Protein AF-A0A496V569-F1 (afdb_monomer_lite)

Secondary structure (DSSP, 8-state):
-HHHHHT--GGG-PPPHHHHHHHHHHHHHHHHHHHHTTS-HHIIIIIITTTTBHHHHHHHHHHHHHHHHHHHHHHHTT-GGG---S--HHHHHHTTT-TTS--TT--TT--GGG-HHHHHHHHHHHHHHHHHHHHHHH-SSSTT-HHHHHHHHHHHHHHHHHHHHHHHHHHT--HHHHHHHHHHHHS-HHHHHHTT--HHHHHHHHTTHHHHHHHHHHHHHHHHHHHHHHTTSS-PPP-S-SSSEEHHHHHHHHHHHHHHHHHTS-HHHHHHHHHHT-HHHHHHHHHHHHHHHHHHHSHHHHHHHHTSSEEES--BHHHHHHHHH-S-HHHHHHHHHHHHHHHHHHHHHHHHHHTT--HHHHHHS-HHHHHHHHHHHHHHHHHHHHTT-

pLDDT: mean 91.71, std 8.05, range [44.28, 98.44]

Foldseek 3Di:
DQCVVVVAFPLLFADDVVLLVLLLLLLLLQLLLQVLLLHALCLLQLQNLLLQFPLSVLLLVLQLVLLVVLVVVCLVVLNQLVLDFPDDLVVCVVCCVPLQNPNPGHDPPDDSVPDVLLVVLVVVVCCVVVVVLCCLAPHPPDPNRCVNVDPVVVVVVVVVLVVLLNVCLPQVAASLLLSCLVVLCVDDPVVSSSSVHHQLSSLLSPLSLNVLVSLVSSLVSSCVQLVCCVVVVDHSDQSDPQASHWQSSSVSSSSSSSSQSSLSHIPSSLVSSVVSNDSSSSSSVNSNVNSCVCCVVCVPVSCCRSVVDHPGRDGRPLSVCCVPVNDHSSVVSVVSSVVSVVVSVVSLVSSCVQLVHDSVCSVPPRSSCSSVSSVVVVVVVVVVVVVVD

Sequence (389 aa):
MVVIAEGESRAWVHYHWRMLMLAFIGGILFSFGTRIAGGCTTHHFIGGLPAMSIASWVVLLTGIPFAFLAFKISLVFGMGGYFRHQETRETASKYCEHPEHPHPGYKPDYKPWRDPLRLILNLFLLTFLLVPLYFALFTEEIFGAARDIGWKEVTWLMIVGLLVGFGIGKCGFGTECSVMAPEATFTKPDFYRKGGVPMATYAMFRGMLPLQGFMVAIVMFNLFILGAWMLDVGSVPNAAGEEGLYWGHILGGPLLAMGAVFMIGCEVRTYARLGMGYATALAALPGFYIGYLPYTLYYEQIDNVVFGDGLTEFITIPEWAAYTLGGTEYAWAIVYSLLLIGLLVFSFEYGRRFLKTSLPNLVRSNTDQLVYDACDGLALSTASSSAKS

Structure (mmCIF, N/CA/C/O backbone):
data_AF-A0A496V569-F1
#
_entry.id   AF-A0A496V569-F1
#
loop_
_atom_site.group_PDB
_atom_site.id
_atom_site.type_symbol
_atom_site.label_atom_id
_atom_site.label_alt_id
_atom_site.label_comp_id
_atom_site.label_asym_id
_atom_site.label_entity_id
_atom_site.label_seq_id
_atom_site.pdbx_PDB_ins_code
_atom_site.Cartn_x
_atom_site.Cartn_y
_atom_site.Cartn_z
_atom_site.occupancy
_atom_site.B_iso_or_equiv
_atom_site.auth_seq_id
_atom_site.auth_comp_id
_atom_site.auth_asym_id
_atom_site.auth_atom_id
_atom_site.pdbx_PDB_model_num
ATOM 1 N N . MET A 1 1 ? -11.506 -1.693 -16.451 1.00 81.94 1 MET A N 1
ATOM 2 C CA . MET A 1 1 ? -11.745 -0.267 -16.776 1.00 81.94 1 MET A CA 1
ATOM 3 C C . MET A 1 1 ? -10.464 0.468 -17.140 1.00 81.94 1 MET A C 1
ATOM 5 O O . MET A 1 1 ? -10.413 0.964 -18.250 1.00 81.94 1 MET A O 1
ATOM 9 N N . VAL A 1 2 ? -9.428 0.499 -16.287 1.00 87.44 2 VAL A N 1
ATOM 10 C CA . VAL A 1 2 ? -8.164 1.214 -16.592 1.00 87.44 2 VAL A CA 1
ATOM 11 C C . VAL A 1 2 ? -7.544 0.769 -17.919 1.00 87.44 2 VAL A C 1
ATOM 13 O O . VAL A 1 2 ? -7.298 1.606 -18.770 1.00 87.44 2 VAL A O 1
ATOM 16 N N . VAL A 1 3 ? -7.425 -0.542 -18.156 1.00 90.31 3 VAL A N 1
ATOM 17 C CA . VAL A 1 3 ? -6.933 -1.091 -19.438 1.00 90.31 3 VAL A CA 1
ATOM 18 C C . VAL A 1 3 ? -7.723 -0.585 -20.647 1.00 90.31 3 VAL A C 1
ATOM 20 O O . VAL A 1 3 ? -7.148 -0.329 -21.695 1.00 90.31 3 VAL A O 1
ATOM 23 N N . ILE A 1 4 ? -9.042 -0.433 -20.504 1.00 90.62 4 ILE A N 1
ATOM 24 C CA . ILE A 1 4 ? -9.914 0.065 -21.576 1.00 90.62 4 ILE A CA 1
ATOM 25 C C . ILE A 1 4 ? -9.682 1.567 -21.771 1.00 90.62 4 ILE A C 1
ATOM 27 O O . ILE A 1 4 ? -9.522 2.013 -22.898 1.00 90.62 4 ILE A O 1
ATOM 31 N N . ALA A 1 5 ? -9.631 2.330 -20.675 1.00 89.31 5 ALA A N 1
ATOM 32 C CA . ALA A 1 5 ? -9.430 3.776 -20.698 1.00 89.31 5 ALA A CA 1
ATOM 33 C C . ALA A 1 5 ? -8.047 4.176 -21.240 1.00 89.31 5 ALA A C 1
ATOM 35 O O . ALA A 1 5 ? -7.932 5.176 -21.936 1.00 89.31 5 ALA A O 1
ATOM 36 N N . GLU A 1 6 ? -7.009 3.396 -20.937 1.00 88.44 6 GLU A N 1
ATOM 37 C CA . GLU A 1 6 ? -5.646 3.617 -21.433 1.00 88.44 6 GLU A CA 1
ATOM 38 C C . GLU A 1 6 ? -5.381 2.948 -22.788 1.00 88.44 6 GLU A C 1
ATOM 40 O O . GLU A 1 6 ? -4.339 3.185 -23.389 1.00 88.44 6 GLU A O 1
ATOM 45 N N . GLY A 1 7 ? -6.283 2.082 -23.261 1.00 92.69 7 GLY A N 1
ATOM 46 C CA . GLY A 1 7 ? -6.061 1.270 -24.461 1.00 92.69 7 GLY A CA 1
ATOM 47 C C . GLY A 1 7 ? -4.899 0.274 -24.333 1.00 92.69 7 GLY A C 1
ATOM 48 O O . GLY A 1 7 ? -4.423 -0.248 -25.339 1.00 92.69 7 GLY A O 1
ATOM 49 N N . GLU A 1 8 ? -4.424 0.001 -23.113 1.00 92.75 8 GLU A N 1
ATOM 50 C CA . GLU A 1 8 ? -3.210 -0.772 -22.868 1.00 92.75 8 GLU A CA 1
ATOM 51 C C . GLU A 1 8 ? -3.339 -1.664 -21.623 1.00 92.75 8 GLU A C 1
ATOM 53 O O . GLU A 1 8 ? -3.683 -1.213 -20.532 1.00 92.75 8 GLU A O 1
ATOM 58 N N . SER A 1 9 ? -3.017 -2.953 -21.768 1.00 94.19 9 SER A N 1
ATOM 59 C CA . SER A 1 9 ? -2.815 -3.870 -20.638 1.00 94.19 9 SER A CA 1
ATOM 60 C C . SER A 1 9 ? -1.336 -3.948 -20.289 1.00 94.19 9 SER A C 1
ATOM 62 O O . SER A 1 9 ? -0.486 -3.926 -21.171 1.00 94.19 9 SER A O 1
ATOM 64 N N . ARG A 1 10 ? -1.021 -4.184 -19.016 1.00 94.88 10 ARG A N 1
ATOM 65 C CA . ARG A 1 10 ? 0.343 -4.431 -18.528 1.00 94.88 10 ARG A CA 1
ATOM 66 C C . ARG A 1 10 ? 0.783 -5.889 -18.681 1.00 94.88 10 ARG A C 1
ATOM 68 O O . ARG A 1 10 ? 1.766 -6.331 -18.091 1.00 94.88 10 ARG A O 1
ATOM 75 N N . ALA A 1 11 ? 0.081 -6.642 -19.527 1.00 96.00 11 ALA A N 1
ATOM 76 C CA . ALA A 1 11 ? 0.427 -8.008 -19.876 1.00 96.00 11 ALA A CA 1
ATOM 77 C C . ALA A 1 11 ? 1.792 -8.150 -20.560 1.00 96.00 11 ALA A C 1
ATOM 79 O O . ALA A 1 11 ? 2.417 -9.199 -20.446 1.00 96.00 11 ALA A O 1
ATOM 80 N N . TRP A 1 12 ? 2.265 -7.109 -21.246 1.00 95.25 12 TRP A N 1
ATOM 81 C CA . TRP A 1 12 ? 3.559 -7.108 -21.931 1.00 95.25 12 TRP A CA 1
ATOM 82 C C . TRP A 1 12 ? 4.761 -7.159 -20.978 1.00 95.25 12 TRP A C 1
ATOM 84 O O . TRP A 1 12 ? 5.865 -7.445 -21.434 1.00 95.25 12 TRP A O 1
ATOM 94 N N . VAL A 1 13 ? 4.581 -6.888 -19.679 1.00 95.44 13 VAL A N 1
ATOM 95 C CA . VAL A 1 13 ? 5.687 -6.904 -18.716 1.00 95.44 13 VAL A CA 1
ATOM 96 C C . VAL A 1 13 ? 6.130 -8.346 -18.473 1.00 95.44 13 VAL A C 1
ATOM 98 O O . VAL A 1 13 ? 5.398 -9.150 -17.890 1.00 95.44 13 VAL A O 1
ATOM 101 N N . HIS A 1 14 ? 7.349 -8.664 -18.896 1.00 95.81 14 HIS A N 1
ATOM 102 C CA . HIS A 1 14 ? 7.980 -9.951 -18.646 1.00 95.81 14 HIS A CA 1
ATOM 103 C C . HIS A 1 14 ? 8.633 -9.956 -17.260 1.00 95.81 14 HIS A C 1
ATOM 105 O O . HIS A 1 14 ? 9.551 -9.189 -16.994 1.00 95.81 14 HIS A O 1
ATOM 111 N N . TYR A 1 15 ? 8.262 -10.886 -16.387 1.00 95.81 15 TYR A N 1
ATOM 112 C CA . TYR A 1 15 ? 8.904 -11.016 -15.080 1.00 95.81 15 TYR A CA 1
ATOM 113 C C . TYR A 1 15 ? 9.894 -12.174 -15.052 1.00 95.81 15 TYR A C 1
ATOM 115 O O . TYR A 1 15 ? 9.616 -13.267 -15.535 1.00 95.81 15 TYR A O 1
ATOM 123 N N . HIS A 1 16 ? 11.064 -11.945 -14.459 1.00 96.25 16 HIS A N 1
ATOM 124 C CA . HIS A 1 16 ? 11.988 -13.029 -14.144 1.00 96.25 16 HIS A CA 1
ATOM 125 C C . HIS A 1 16 ? 11.361 -13.970 -13.102 1.00 96.25 16 HIS A C 1
ATOM 127 O O . HIS A 1 16 ? 10.691 -13.509 -12.177 1.00 96.25 16 HIS A O 1
ATOM 133 N N . TRP A 1 17 ? 11.620 -15.277 -13.201 1.00 96.19 17 TRP A N 1
ATOM 134 C CA . TRP A 1 17 ? 11.002 -16.286 -12.328 1.00 96.19 17 TRP A CA 1
ATOM 135 C C . TRP A 1 17 ? 11.234 -16.011 -10.834 1.00 96.19 17 TRP A C 1
ATOM 137 O O . TRP A 1 17 ? 10.335 -16.216 -10.027 1.00 96.19 17 TRP A O 1
ATOM 147 N N . ARG A 1 18 ? 12.407 -15.468 -10.467 1.00 96.94 18 ARG A N 1
ATOM 148 C CA . ARG A 1 18 ? 12.712 -15.049 -9.084 1.00 96.94 18 ARG A CA 1
ATOM 149 C C . ARG A 1 18 ? 11.745 -13.979 -8.577 1.00 96.94 18 ARG A C 1
ATOM 151 O O . ARG A 1 18 ? 11.330 -14.053 -7.431 1.00 96.94 18 ARG A O 1
ATOM 158 N N . MET A 1 19 ? 11.359 -13.022 -9.423 1.00 96.75 19 MET A N 1
ATOM 159 C CA . MET A 1 19 ? 10.392 -11.986 -9.053 1.00 96.75 19 MET A CA 1
ATOM 160 C C . MET A 1 19 ? 8.985 -12.571 -8.896 1.00 96.75 19 MET A C 1
ATOM 162 O O . MET A 1 19 ? 8.260 -12.185 -7.989 1.00 96.75 19 MET A O 1
ATOM 166 N N . LEU A 1 20 ? 8.606 -13.534 -9.743 1.00 97.56 20 LEU A N 1
ATOM 167 C CA . LEU A 1 20 ? 7.329 -14.244 -9.603 1.00 97.56 20 LEU A CA 1
ATOM 168 C C . LEU A 1 20 ? 7.292 -15.099 -8.330 1.00 97.56 20 LEU A C 1
ATOM 170 O O . LEU A 1 20 ? 6.284 -15.105 -7.633 1.00 97.56 20 LEU A O 1
ATOM 174 N N . MET A 1 21 ? 8.401 -15.760 -7.992 1.00 97.88 21 MET A N 1
ATOM 175 C CA . MET A 1 21 ? 8.545 -16.508 -6.743 1.00 97.88 21 MET A CA 1
ATOM 176 C C . MET A 1 21 ? 8.489 -15.585 -5.522 1.00 97.88 21 MET A C 1
ATOM 178 O O . MET A 1 21 ? 7.796 -15.904 -4.563 1.00 97.88 21 MET A O 1
ATOM 182 N N . LEU A 1 22 ? 9.167 -14.429 -5.561 1.00 97.50 22 LEU A N 1
ATOM 183 C CA . LEU A 1 22 ? 9.046 -13.418 -4.510 1.00 97.50 22 LEU A CA 1
ATOM 184 C C . LEU A 1 22 ? 7.597 -12.953 -4.374 1.00 97.50 22 LEU A C 1
ATOM 186 O O . LEU A 1 22 ? 7.089 -12.949 -3.263 1.00 97.50 22 LEU A O 1
ATOM 190 N N . ALA A 1 23 ? 6.902 -12.648 -5.471 1.00 97.50 23 ALA A N 1
ATOM 191 C CA . ALA A 1 23 ? 5.497 -12.249 -5.415 1.00 97.50 23 ALA A CA 1
ATOM 192 C C . ALA A 1 23 ? 4.598 -13.348 -4.819 1.00 97.50 23 ALA A C 1
ATOM 194 O O . ALA A 1 23 ? 3.744 -13.051 -3.991 1.00 97.50 23 ALA A O 1
ATOM 195 N N . PHE A 1 24 ? 4.825 -14.615 -5.169 1.00 98.12 24 PHE A N 1
ATOM 196 C CA . PHE A 1 24 ? 4.115 -15.753 -4.580 1.00 98.12 24 PHE A CA 1
ATOM 197 C C . PHE A 1 24 ? 4.361 -15.879 -3.066 1.00 98.12 24 PHE A C 1
ATOM 199 O O . PHE A 1 24 ? 3.407 -15.934 -2.293 1.00 98.12 24 PHE A O 1
ATOM 206 N N . ILE A 1 25 ? 5.625 -15.851 -2.625 1.00 98.25 25 ILE A N 1
ATOM 207 C CA . ILE A 1 25 ? 5.988 -15.856 -1.194 1.00 98.25 25 ILE A CA 1
ATOM 208 C C . ILE A 1 25 ? 5.399 -14.629 -0.493 1.00 98.25 25 ILE A C 1
ATOM 210 O O . ILE A 1 25 ? 4.898 -14.723 0.624 1.00 98.25 25 ILE A O 1
ATOM 214 N N . GLY A 1 26 ? 5.419 -13.483 -1.166 1.00 97.44 26 GLY A N 1
ATOM 215 C CA . GLY A 1 26 ? 4.824 -12.250 -0.687 1.00 97.44 26 GLY A CA 1
ATOM 216 C C . GLY A 1 26 ? 3.326 -12.392 -0.442 1.00 97.44 26 GLY A C 1
ATOM 217 O O . GLY A 1 26 ? 2.856 -11.947 0.598 1.00 97.44 26 GLY A O 1
ATOM 218 N N . GLY A 1 27 ? 2.604 -13.084 -1.329 1.00 97.31 27 GLY A N 1
ATOM 219 C CA . GLY A 1 27 ? 1.191 -13.426 -1.144 1.00 97.31 27 GLY A CA 1
ATOM 220 C C . GLY A 1 27 ? 0.951 -14.289 0.091 1.00 97.31 27 GLY A C 1
ATOM 221 O O . GLY A 1 27 ? 0.036 -14.004 0.860 1.00 97.31 27 GLY A O 1
ATOM 222 N N . ILE A 1 28 ? 1.813 -15.284 0.334 1.00 98.38 28 ILE A N 1
ATOM 223 C CA . ILE A 1 28 ? 1.734 -16.141 1.529 1.00 98.38 28 ILE A CA 1
ATOM 224 C C . ILE A 1 28 ? 1.897 -15.302 2.800 1.00 98.38 28 ILE A C 1
ATOM 226 O O . ILE A 1 28 ? 1.038 -15.334 3.682 1.00 98.38 28 ILE A O 1
ATOM 230 N N . LEU A 1 29 ? 2.985 -14.528 2.880 1.00 97.88 29 LEU A N 1
ATOM 231 C CA . LEU A 1 29 ? 3.296 -13.704 4.051 1.00 97.88 29 LEU A CA 1
ATOM 232 C C . LEU A 1 29 ? 2.229 -12.638 4.288 1.00 97.88 29 LEU A C 1
ATOM 234 O O . LEU A 1 29 ? 1.787 -12.461 5.418 1.00 97.88 29 LEU A O 1
ATOM 238 N N . PHE A 1 30 ? 1.795 -11.955 3.227 1.00 96.94 30 PHE A N 1
ATOM 239 C CA . PHE A 1 30 ? 0.792 -10.907 3.337 1.00 96.94 30 PHE A CA 1
ATOM 240 C C . PHE A 1 30 ? -0.547 -11.478 3.782 1.00 96.94 30 PHE A C 1
ATOM 242 O O . PHE A 1 30 ? -1.142 -10.930 4.696 1.00 96.94 30 PHE A O 1
ATOM 249 N N . SER A 1 31 ? -1.025 -12.573 3.184 1.00 96.38 31 SER A N 1
ATOM 250 C CA . SER A 1 31 ? -2.330 -13.134 3.551 1.00 96.38 31 SER A CA 1
ATOM 251 C C . SER A 1 31 ? -2.368 -13.619 4.993 1.00 96.38 31 SER A C 1
ATOM 253 O O . SER A 1 31 ? -3.327 -13.339 5.712 1.00 96.38 31 SER A O 1
ATOM 255 N N . PHE A 1 32 ? -1.319 -14.322 5.426 1.00 97.62 32 PHE A N 1
ATOM 256 C CA . PHE A 1 32 ? -1.219 -14.752 6.814 1.00 97.62 32 PHE A CA 1
ATOM 257 C C . PHE A 1 32 ? -1.111 -13.543 7.754 1.00 97.62 32 PHE A C 1
ATOM 259 O O . PHE A 1 32 ? -1.846 -13.451 8.734 1.00 97.62 32 PHE A O 1
ATOM 266 N N . GLY A 1 33 ? -0.264 -12.572 7.393 1.00 97.00 33 GLY A N 1
ATOM 267 C CA . GLY A 1 33 ? -0.100 -11.305 8.102 1.00 97.00 33 GLY A CA 1
ATOM 268 C C . GLY A 1 33 ? -1.408 -10.533 8.262 1.00 97.00 33 GLY A C 1
ATOM 269 O O . GLY A 1 33 ? -1.701 -10.091 9.363 1.00 97.00 33 GLY A O 1
ATOM 270 N N . THR A 1 34 ? -2.222 -10.428 7.207 1.00 95.38 34 THR A N 1
ATOM 271 C CA . THR A 1 34 ? -3.540 -9.771 7.229 1.00 95.38 34 THR A CA 1
ATOM 272 C C . THR A 1 34 ? -4.458 -10.380 8.275 1.00 95.38 34 THR A C 1
ATOM 274 O O . THR A 1 34 ? -5.188 -9.657 8.946 1.00 95.38 34 THR A O 1
ATOM 277 N N . ARG A 1 35 ? -4.444 -11.709 8.414 1.00 95.12 35 ARG A N 1
ATOM 278 C CA . ARG A 1 35 ? -5.324 -12.398 9.360 1.00 95.12 35 ARG A CA 1
ATOM 279 C C . ARG A 1 35 ? -4.908 -12.143 10.793 1.00 95.12 35 ARG A C 1
ATOM 281 O O . ARG A 1 35 ? -5.730 -11.701 11.584 1.00 95.12 35 ARG A O 1
ATOM 288 N N . ILE A 1 36 ? -3.629 -12.339 11.099 1.00 96.25 36 ILE A N 1
ATOM 289 C CA . ILE A 1 36 ? -3.149 -12.136 12.467 1.00 96.25 36 ILE A CA 1
ATOM 290 C C . ILE A 1 36 ? -3.087 -10.653 12.848 1.00 96.25 36 ILE A C 1
ATOM 292 O O . ILE A 1 36 ? -3.220 -10.335 14.016 1.00 96.25 36 ILE A O 1
ATOM 296 N N . ALA A 1 37 ? -2.942 -9.732 11.892 1.00 95.62 37 ALA A N 1
ATOM 297 C CA . ALA A 1 37 ? -3.011 -8.296 12.161 1.00 95.62 37 ALA A CA 1
ATOM 298 C C . ALA A 1 37 ? -4.442 -7.781 12.386 1.00 95.62 37 ALA A C 1
ATOM 300 O O . ALA A 1 37 ? -4.598 -6.611 12.710 1.00 95.62 37 ALA A O 1
ATOM 301 N N . GLY A 1 38 ? -5.478 -8.600 12.165 1.00 93.25 38 GLY A N 1
ATOM 302 C CA . GLY A 1 38 ? -6.871 -8.146 12.237 1.00 93.25 38 GLY A CA 1
ATOM 303 C C . GLY A 1 38 ? -7.271 -7.216 11.084 1.00 93.25 38 GLY A C 1
ATOM 304 O O . GLY A 1 38 ? -8.271 -6.508 11.168 1.00 93.25 38 GLY A O 1
ATOM 305 N N . GLY A 1 39 ? -6.501 -7.198 9.993 1.00 92.06 39 GLY A N 1
ATOM 306 C CA . GLY A 1 39 ? -6.735 -6.321 8.854 1.00 92.06 39 GLY A CA 1
ATOM 307 C C . GLY A 1 39 ? -5.550 -6.241 7.897 1.00 92.06 39 GLY A C 1
ATOM 308 O O . GLY A 1 39 ? -4.419 -6.598 8.216 1.00 92.06 39 GLY A O 1
ATOM 309 N N . CYS A 1 40 ? -5.800 -5.781 6.671 1.00 91.19 40 CYS A N 1
ATOM 310 C CA . CYS A 1 40 ? -4.736 -5.559 5.693 1.00 91.19 40 CYS A CA 1
ATOM 311 C C . CYS A 1 40 ? -4.144 -4.150 5.830 1.00 91.19 40 CYS A C 1
ATOM 313 O O . CYS A 1 40 ? -4.635 -3.307 6.584 1.00 91.19 40 CYS A O 1
ATOM 315 N N . THR A 1 41 ? -3.106 -3.837 5.052 1.00 88.12 41 THR A N 1
ATOM 316 C CA . THR A 1 41 ? -2.513 -2.490 5.083 1.00 88.12 41 THR A CA 1
ATOM 317 C C . THR A 1 41 ? -3.528 -1.400 4.743 1.00 88.12 41 THR A C 1
ATOM 319 O O . THR A 1 41 ? -3.472 -0.334 5.337 1.00 88.12 41 THR A O 1
ATOM 322 N N . THR A 1 42 ? -4.490 -1.646 3.846 1.00 88.00 42 THR A N 1
ATOM 323 C CA . THR A 1 42 ? -5.557 -0.678 3.551 1.00 88.00 42 THR A CA 1
ATOM 324 C C . THR A 1 42 ? -6.476 -0.453 4.752 1.00 88.00 42 THR A C 1
ATOM 326 O O . THR A 1 42 ? -6.810 0.698 5.021 1.00 88.00 42 THR A O 1
ATOM 329 N N . HIS A 1 43 ? -6.829 -1.507 5.496 1.00 91.69 43 HIS A N 1
ATOM 330 C CA . HIS A 1 43 ? -7.608 -1.393 6.736 1.00 91.69 43 HIS A CA 1
ATOM 331 C C . HIS A 1 43 ? -6.887 -0.513 7.750 1.00 91.69 43 HIS A C 1
ATOM 333 O O . HIS A 1 43 ? -7.409 0.527 8.137 1.00 91.69 43 HIS A O 1
ATOM 339 N N . HIS A 1 44 ? -5.648 -0.856 8.103 1.00 94.06 44 HIS A N 1
ATOM 340 C CA . HIS A 1 44 ? -4.909 -0.098 9.111 1.00 94.06 44 HIS A CA 1
ATOM 341 C C . HIS A 1 44 ? -4.619 1.329 8.664 1.00 94.06 44 HIS A C 1
ATOM 343 O O . HIS A 1 44 ? -4.669 2.262 9.457 1.00 94.06 44 HIS A O 1
ATOM 349 N N . PHE A 1 45 ? -4.330 1.532 7.386 1.00 91.50 45 PHE A N 1
ATOM 350 C CA . PHE A 1 45 ? -3.849 2.822 6.933 1.00 91.50 45 PHE A CA 1
ATOM 351 C C . PHE A 1 45 ? -4.946 3.786 6.500 1.00 91.50 45 PHE A C 1
ATOM 353 O O . PHE A 1 45 ? -4.846 4.967 6.801 1.00 91.50 45 PHE A O 1
ATOM 360 N N . ILE A 1 46 ? -5.957 3.314 5.771 1.00 90.00 46 ILE A N 1
ATOM 361 C CA . ILE A 1 46 ? -7.051 4.156 5.267 1.00 90.00 46 ILE A CA 1
ATOM 362 C C . ILE A 1 46 ? -8.250 4.119 6.222 1.00 90.00 46 ILE A C 1
ATOM 364 O O . ILE A 1 46 ? -8.987 5.094 6.297 1.00 90.00 46 ILE A O 1
ATOM 368 N N . GLY A 1 47 ? -8.439 3.037 6.978 1.00 91.94 47 GLY A N 1
ATOM 369 C CA . GLY A 1 47 ? -9.447 2.973 8.040 1.00 91.94 47 GLY A CA 1
ATOM 370 C C . GLY A 1 47 ? -8.881 3.406 9.391 1.00 91.94 47 GLY A C 1
ATOM 371 O O . GLY A 1 47 ? -9.340 4.373 9.993 1.00 91.94 47 GLY A O 1
ATOM 372 N N . GLY A 1 48 ? -7.841 2.713 9.847 1.00 95.44 48 GLY A N 1
ATOM 373 C CA . GLY A 1 48 ? -7.332 2.805 11.209 1.00 95.44 48 GLY A CA 1
ATOM 374 C C . GLY A 1 48 ? -6.616 4.106 11.566 1.00 95.44 48 GLY A C 1
ATOM 375 O O . GLY A 1 48 ? -6.934 4.698 12.595 1.00 95.44 48 GLY A O 1
ATOM 376 N N . LEU A 1 49 ? -5.679 4.591 10.740 1.00 96.50 49 LEU A N 1
ATOM 377 C CA . LEU A 1 49 ? -4.995 5.867 11.003 1.00 96.50 49 LEU A CA 1
ATOM 378 C C . LEU A 1 49 ? -5.984 7.047 11.013 1.00 96.50 49 LEU A C 1
ATOM 380 O O . LEU A 1 49 ? -5.892 7.868 11.929 1.00 96.50 49 LEU A O 1
ATOM 384 N N . PRO A 1 50 ? -6.960 7.141 10.084 1.00 97.19 50 PRO A N 1
ATOM 385 C CA . PRO A 1 50 ? -8.020 8.142 10.168 1.00 97.19 50 PRO A CA 1
ATOM 386 C C . PRO A 1 50 ? -8.916 8.019 11.393 1.00 97.19 50 PRO A C 1
ATOM 388 O O . PRO A 1 50 ? -9.295 9.042 11.962 1.00 97.19 50 PRO A O 1
ATOM 391 N N . ALA A 1 51 ? -9.201 6.787 11.816 1.00 97.19 51 ALA A N 1
ATOM 392 C CA . ALA A 1 51 ? -9.930 6.476 13.041 1.00 97.19 51 ALA A CA 1
ATOM 393 C C . ALA A 1 51 ? -9.070 6.573 14.315 1.00 97.19 51 ALA A C 1
ATOM 395 O O . ALA A 1 51 ? -9.534 6.238 15.398 1.00 97.19 51 ALA A O 1
ATOM 396 N N . MET A 1 52 ? -7.821 7.048 14.211 1.00 97.38 52 MET A N 1
ATOM 397 C CA . MET A 1 52 ? -6.938 7.305 15.355 1.00 97.38 52 MET A CA 1
ATOM 398 C C . MET A 1 52 ? -6.594 6.035 16.163 1.00 97.38 52 MET A C 1
ATOM 400 O O . MET A 1 52 ? -6.249 6.122 17.339 1.00 97.38 52 MET A O 1
ATOM 404 N N . SER A 1 53 ? -6.666 4.862 15.525 1.00 97.38 53 SER A N 1
ATOM 405 C CA . SER A 1 53 ? -6.506 3.536 16.138 1.00 97.38 53 SER A CA 1
ATOM 406 C C . SER A 1 53 ? -5.072 3.252 16.595 1.00 97.38 53 SER A C 1
ATOM 408 O O . SER A 1 53 ? -4.134 3.349 15.796 1.00 97.38 53 SER A O 1
ATOM 410 N N . ILE A 1 54 ? -4.908 2.806 17.847 1.00 97.12 54 ILE A N 1
ATOM 411 C CA . ILE A 1 54 ? -3.605 2.391 18.400 1.00 97.12 54 ILE A CA 1
ATOM 412 C C . ILE A 1 54 ? -3.052 1.179 17.644 1.00 97.12 54 ILE A C 1
ATOM 414 O O . ILE A 1 54 ? -1.922 1.228 17.151 1.00 97.12 54 ILE A O 1
ATOM 418 N N . ALA A 1 55 ? -3.859 0.127 17.479 1.00 96.81 55 ALA A N 1
ATOM 419 C CA . ALA A 1 55 ? -3.518 -1.061 16.698 1.00 96.81 55 ALA A CA 1
ATOM 420 C C . ALA A 1 55 ? -2.897 -0.734 15.335 1.00 96.81 55 ALA A C 1
ATOM 422 O O . ALA A 1 55 ? -1.860 -1.280 14.957 1.00 96.81 55 ALA A O 1
ATOM 423 N N . SER A 1 56 ? -3.492 0.211 14.611 1.00 96.69 56 SER A N 1
ATOM 424 C CA . SER A 1 56 ? -3.050 0.558 13.261 1.00 96.69 56 SER A CA 1
ATOM 425 C C . SER A 1 56 ? -1.712 1.298 13.231 1.00 96.69 56 SER A C 1
ATOM 427 O O . SER A 1 56 ? -0.908 1.075 12.321 1.00 96.69 56 SER A O 1
ATOM 429 N N . TRP A 1 57 ? -1.424 2.116 14.248 1.00 96.38 57 TRP A N 1
ATOM 430 C CA . TRP A 1 57 ? -0.088 2.683 14.441 1.00 96.38 57 TRP A CA 1
ATOM 431 C C . TRP A 1 57 ? 0.942 1.617 14.788 1.00 96.38 57 TRP A C 1
ATOM 433 O O . TRP A 1 57 ? 2.044 1.645 14.245 1.00 96.38 57 TRP A O 1
ATOM 443 N N . VAL A 1 58 ? 0.595 0.654 15.641 1.00 97.00 58 VAL A N 1
ATOM 444 C CA . VAL A 1 58 ? 1.507 -0.439 15.999 1.00 97.00 58 VAL A CA 1
ATOM 445 C C . VAL A 1 58 ? 1.826 -1.307 14.783 1.00 97.00 58 VAL A C 1
ATOM 447 O O . VAL A 1 58 ? 3.001 -1.570 14.524 1.00 97.00 58 VAL A O 1
ATOM 450 N N . VAL A 1 59 ? 0.825 -1.681 13.981 1.00 96.12 59 VAL A N 1
ATOM 451 C CA . VAL A 1 59 ? 1.023 -2.413 12.717 1.00 96.12 59 VAL A CA 1
ATOM 452 C C . VAL A 1 59 ? 1.927 -1.629 11.764 1.00 96.12 59 VAL A C 1
ATOM 454 O O . VAL A 1 59 ? 2.855 -2.198 11.186 1.00 96.12 59 VAL A O 1
ATOM 457 N N . LEU A 1 60 ? 1.701 -0.317 11.618 1.00 94.19 60 LEU A N 1
ATOM 458 C CA . LEU A 1 60 ? 2.559 0.542 10.803 1.00 94.19 60 LEU A CA 1
ATOM 459 C C . LEU A 1 60 ? 4.004 0.509 11.316 1.00 94.19 60 LEU A C 1
ATOM 461 O O . LEU A 1 60 ? 4.901 0.145 10.559 1.00 94.19 60 LEU A O 1
ATOM 465 N N 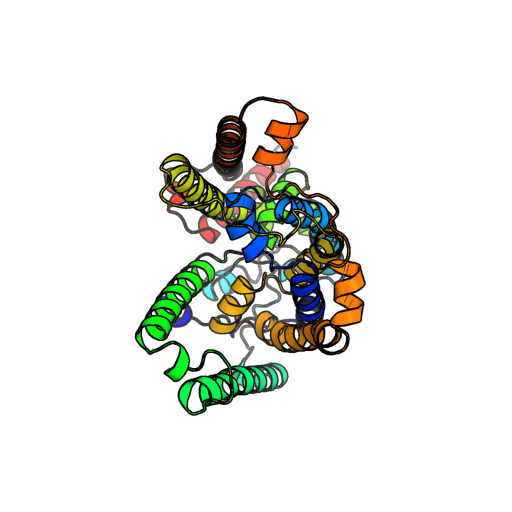. LEU A 1 61 ? 4.224 0.865 12.585 1.00 94.62 61 LEU A N 1
ATOM 466 C CA . LEU A 1 61 ? 5.549 1.038 13.190 1.00 94.62 61 LEU A CA 1
ATOM 467 C C . LEU A 1 61 ? 6.360 -0.261 13.219 1.00 94.62 61 LEU A C 1
ATOM 469 O O . LEU A 1 61 ? 7.559 -0.241 12.946 1.00 94.62 61 LEU A O 1
ATOM 473 N N . THR A 1 62 ? 5.712 -1.390 13.501 1.00 96.00 62 THR A N 1
ATOM 474 C CA . THR A 1 62 ? 6.350 -2.714 13.455 1.00 96.00 62 THR A CA 1
ATOM 475 C C . THR A 1 62 ? 6.604 -3.174 12.019 1.00 96.00 62 THR A C 1
ATOM 477 O O . THR A 1 62 ? 7.594 -3.856 11.761 1.00 96.00 62 THR A O 1
ATOM 480 N N . GLY A 1 63 ? 5.771 -2.760 11.061 1.00 95.19 63 GLY A N 1
ATOM 481 C CA . GLY A 1 63 ? 5.910 -3.096 9.648 1.00 95.19 63 GLY A CA 1
ATOM 482 C C . GLY A 1 63 ? 7.040 -2.360 8.916 1.00 95.19 63 GLY A C 1
ATOM 483 O O . GLY A 1 63 ? 7.746 -2.991 8.127 1.00 95.19 63 GLY A O 1
ATOM 484 N N . ILE A 1 64 ? 7.260 -1.056 9.160 1.00 93.06 64 ILE A N 1
ATOM 485 C CA . ILE A 1 64 ? 8.232 -0.235 8.388 1.00 93.06 64 ILE A CA 1
ATOM 486 C C . ILE A 1 64 ? 9.626 -0.889 8.288 1.00 93.06 64 ILE A C 1
ATOM 488 O O . ILE A 1 64 ? 10.133 -1.031 7.167 1.00 93.06 64 ILE A O 1
ATOM 492 N N . PRO A 1 65 ? 10.260 -1.339 9.392 1.00 93.75 65 PRO A N 1
ATOM 493 C CA . PRO A 1 65 ? 11.598 -1.930 9.325 1.00 93.75 65 PRO A CA 1
ATOM 494 C C . PRO A 1 65 ? 11.640 -3.188 8.450 1.00 93.75 65 PRO A C 1
ATOM 496 O O . PRO A 1 65 ? 12.617 -3.440 7.741 1.00 93.75 65 PRO A O 1
ATOM 499 N N . PHE A 1 66 ? 10.555 -3.960 8.459 1.00 95.62 66 PHE A N 1
ATOM 500 C CA . PHE A 1 66 ? 10.430 -5.205 7.717 1.00 95.62 66 PHE A CA 1
ATOM 501 C C . PHE A 1 66 ? 10.086 -4.985 6.238 1.00 95.62 66 PHE A C 1
ATOM 503 O O . PHE A 1 66 ? 10.596 -5.720 5.392 1.00 95.62 66 PHE A O 1
ATOM 510 N N . ALA A 1 67 ? 9.342 -3.928 5.887 1.00 94.31 67 ALA A N 1
ATOM 511 C CA . ALA A 1 67 ? 9.230 -3.479 4.495 1.00 94.31 67 ALA A CA 1
ATOM 512 C C . ALA A 1 67 ? 10.618 -3.155 3.916 1.00 94.31 67 ALA A C 1
ATOM 514 O O . ALA A 1 67 ? 10.973 -3.612 2.827 1.00 94.31 67 ALA A O 1
ATOM 515 N N . PHE A 1 68 ? 11.446 -2.425 4.669 1.00 92.94 68 PHE A N 1
ATOM 516 C CA . PHE A 1 68 ? 12.797 -2.084 4.227 1.00 92.94 68 PHE A CA 1
ATOM 517 C C . PHE A 1 68 ? 13.717 -3.307 4.140 1.00 92.94 68 PHE A C 1
ATOM 519 O O . PHE A 1 68 ? 14.506 -3.430 3.198 1.00 92.94 68 PHE A O 1
ATOM 526 N N . LEU A 1 69 ? 13.593 -4.245 5.082 1.00 95.00 69 LEU A N 1
ATOM 527 C CA . LEU A 1 69 ? 14.288 -5.528 5.023 1.00 95.00 69 LEU A CA 1
ATOM 528 C C . LEU A 1 69 ? 13.903 -6.314 3.761 1.00 95.00 69 LEU A C 1
ATOM 530 O O . LEU A 1 69 ? 14.788 -6.745 3.024 1.00 95.00 69 LEU A O 1
ATOM 534 N N . ALA A 1 70 ? 12.610 -6.447 3.461 1.00 95.94 70 ALA A N 1
ATOM 535 C CA . ALA A 1 70 ? 12.133 -7.106 2.245 1.00 95.94 70 ALA A CA 1
ATOM 536 C C . ALA A 1 70 ? 12.611 -6.395 0.971 1.00 95.94 70 ALA A C 1
ATOM 538 O O . ALA A 1 70 ? 12.996 -7.045 -0.007 1.00 95.94 70 ALA A O 1
ATOM 539 N N . PHE A 1 71 ? 12.666 -5.062 0.987 1.00 94.94 71 PHE A N 1
ATOM 540 C CA . PHE A 1 71 ? 13.207 -4.292 -0.125 1.00 94.94 71 PHE A CA 1
ATOM 541 C C . PHE A 1 71 ? 14.687 -4.619 -0.338 1.00 94.94 71 PHE A C 1
ATOM 543 O O . PHE A 1 71 ? 15.069 -5.017 -1.436 1.00 94.94 71 PHE A O 1
ATOM 550 N N . LYS A 1 72 ? 15.504 -4.577 0.723 1.00 95.06 72 LYS A N 1
ATOM 551 C CA . LYS A 1 72 ? 16.921 -4.977 0.687 1.00 95.06 72 LYS A CA 1
ATOM 552 C C . LYS A 1 72 ? 17.115 -6.404 0.181 1.00 95.06 72 LYS A C 1
ATOM 554 O O . LYS A 1 72 ? 17.965 -6.618 -0.679 1.00 95.06 72 LYS A O 1
ATOM 559 N N . ILE A 1 73 ? 16.321 -7.358 0.665 1.00 96.69 73 ILE A N 1
ATOM 560 C CA . ILE A 1 73 ? 16.342 -8.749 0.188 1.00 96.69 73 ILE A CA 1
ATOM 561 C C . ILE A 1 73 ? 16.100 -8.788 -1.328 1.00 96.69 73 ILE A C 1
ATOM 563 O O . ILE A 1 73 ? 16.843 -9.433 -2.066 1.00 96.69 73 ILE A O 1
ATOM 567 N N . SER A 1 74 ? 15.116 -8.035 -1.816 1.00 95.94 74 SER A N 1
ATOM 568 C CA . SER A 1 74 ? 14.808 -7.962 -3.247 1.00 95.94 74 SER A CA 1
ATOM 569 C C . SER A 1 74 ? 15.953 -7.347 -4.065 1.00 95.94 74 SER A C 1
ATOM 571 O O . SER A 1 74 ? 16.246 -7.826 -5.162 1.00 95.94 74 SER A O 1
ATOM 573 N N . LEU A 1 75 ? 16.646 -6.333 -3.530 1.00 95.50 75 LEU A N 1
ATOM 574 C CA . LEU A 1 75 ? 17.841 -5.756 -4.162 1.00 95.50 75 LEU A CA 1
ATOM 575 C C . LEU A 1 75 ? 18.992 -6.766 -4.235 1.00 95.50 75 LEU A C 1
ATOM 577 O O . LEU A 1 75 ? 19.626 -6.883 -5.280 1.00 95.50 75 LEU A O 1
ATOM 581 N N . VAL A 1 76 ? 19.223 -7.539 -3.168 1.00 96.00 76 VAL A N 1
ATOM 582 C CA . VAL A 1 76 ? 20.239 -8.609 -3.137 1.00 96.00 76 VAL A CA 1
ATOM 583 C C . VAL A 1 76 ? 19.950 -9.680 -4.190 1.00 96.00 76 VAL A C 1
ATOM 585 O O . VAL A 1 76 ? 20.869 -10.181 -4.833 1.00 96.00 76 VAL A O 1
ATOM 588 N N . PHE A 1 77 ? 18.676 -9.984 -4.447 1.00 96.19 77 PHE A N 1
ATOM 589 C CA . PHE A 1 77 ? 18.284 -10.890 -5.528 1.00 96.19 77 PHE A CA 1
ATOM 590 C C . PHE A 1 77 ? 18.379 -10.279 -6.936 1.00 96.19 77 PHE A C 1
ATOM 592 O O . PHE A 1 77 ? 18.073 -10.972 -7.911 1.00 96.19 77 PHE A O 1
ATOM 599 N N . GLY A 1 78 ? 18.802 -9.018 -7.068 1.00 95.75 78 GLY A N 1
ATOM 600 C CA . GLY A 1 78 ? 18.901 -8.302 -8.342 1.00 95.75 78 GLY A CA 1
ATOM 601 C C . GLY A 1 78 ? 17.544 -7.892 -8.915 1.00 95.75 78 GLY A C 1
ATOM 602 O O . GLY A 1 78 ? 17.411 -7.713 -10.124 1.00 95.75 78 GLY A O 1
ATOM 603 N N . MET A 1 79 ? 16.511 -7.792 -8.073 1.00 96.31 79 MET A N 1
ATOM 604 C CA . MET A 1 79 ? 15.135 -7.507 -8.498 1.00 96.31 79 MET A CA 1
ATOM 605 C C . MET A 1 79 ? 14.779 -6.011 -8.438 1.00 96.31 79 MET A C 1
ATOM 607 O O . MET A 1 79 ? 13.637 -5.647 -8.710 1.00 96.31 79 MET A O 1
ATOM 611 N N . GLY A 1 80 ? 15.743 -5.130 -8.136 1.00 94.19 80 GLY A N 1
ATOM 612 C CA . GLY A 1 80 ? 15.531 -3.680 -8.025 1.00 94.19 80 GLY A CA 1
ATOM 613 C C . GLY A 1 80 ? 14.867 -3.047 -9.251 1.00 94.19 80 GLY A C 1
ATOM 614 O O . GLY A 1 80 ? 13.982 -2.208 -9.105 1.00 94.19 80 GLY A O 1
ATOM 615 N N . GLY A 1 81 ? 15.203 -3.525 -10.454 1.00 93.81 81 GLY A N 1
ATOM 616 C CA . GLY A 1 81 ? 14.658 -3.010 -11.714 1.00 93.81 81 GLY A CA 1
ATOM 617 C C . GLY A 1 81 ? 13.157 -3.251 -11.915 1.00 93.81 81 GLY A C 1
ATOM 618 O O . GLY A 1 81 ? 12.572 -2.656 -12.818 1.00 93.81 81 GLY A O 1
ATOM 619 N N . TYR A 1 82 ? 12.524 -4.103 -11.097 1.00 94.06 82 TYR A N 1
ATOM 620 C CA . TYR A 1 82 ? 11.076 -4.344 -11.122 1.00 94.06 82 TYR A CA 1
ATOM 621 C C . TYR A 1 82 ? 10.287 -3.427 -10.180 1.00 94.06 82 TYR A C 1
ATOM 623 O O . TYR A 1 82 ? 9.066 -3.331 -10.327 1.00 94.06 82 TYR A O 1
ATOM 631 N N . PHE A 1 83 ? 10.950 -2.739 -9.243 1.00 92.00 83 PHE A N 1
ATOM 632 C CA . PHE A 1 83 ? 10.316 -1.720 -8.409 1.00 92.00 83 PHE A CA 1
ATOM 633 C C . PHE A 1 83 ? 10.128 -0.464 -9.240 1.00 92.00 83 PHE A C 1
ATOM 635 O O . PHE A 1 83 ? 11.014 0.379 -9.325 1.00 92.00 83 PHE A O 1
ATOM 642 N N . ARG A 1 84 ? 8.978 -0.395 -9.901 1.00 88.25 84 ARG A N 1
ATOM 643 C CA . ARG A 1 84 ? 8.592 0.677 -10.812 1.00 88.25 84 ARG A CA 1
ATOM 644 C C . ARG A 1 84 ? 7.180 1.139 -10.508 1.00 88.25 84 ARG A C 1
ATOM 646 O O . ARG A 1 84 ? 6.370 0.404 -9.927 1.00 88.25 84 ARG A O 1
ATOM 653 N N . HIS A 1 85 ? 6.895 2.369 -10.910 1.00 84.00 85 HIS A N 1
ATOM 654 C CA . HIS A 1 85 ? 5.531 2.868 -10.962 1.00 84.00 85 HIS A CA 1
ATOM 655 C C . HIS A 1 85 ? 4.737 2.172 -12.093 1.00 84.00 85 HIS A C 1
ATOM 657 O O . HIS A 1 85 ? 5.267 1.300 -12.785 1.00 84.00 85 HIS A O 1
ATOM 663 N N . GLN A 1 86 ? 3.452 2.498 -12.259 1.00 82.44 86 GLN A N 1
ATOM 664 C CA . GLN A 1 86 ? 2.588 1.963 -13.323 1.00 82.44 86 GLN A CA 1
ATOM 665 C C . GLN A 1 86 ? 2.941 2.514 -14.720 1.00 82.44 86 GLN A C 1
ATOM 667 O O . GLN A 1 86 ? 2.099 3.079 -15.415 1.00 82.44 86 GLN A O 1
ATOM 672 N N . GLU A 1 87 ? 4.180 2.306 -15.156 1.00 84.19 87 GLU A N 1
ATOM 673 C CA . GLU A 1 87 ? 4.676 2.779 -16.449 1.00 84.19 87 GLU A CA 1
ATOM 674 C C . GLU A 1 87 ? 3.902 2.163 -17.619 1.00 84.19 87 GLU A C 1
ATOM 676 O O . GLU A 1 87 ? 3.481 1.000 -17.572 1.00 84.19 87 GLU A O 1
ATOM 681 N N . THR A 1 88 ? 3.740 2.948 -18.681 1.00 89.44 88 THR A N 1
ATOM 682 C CA . THR A 1 88 ? 3.169 2.513 -19.961 1.00 89.44 88 THR A CA 1
ATOM 683 C C . THR A 1 88 ? 4.213 1.785 -20.804 1.00 89.44 88 THR A C 1
ATOM 685 O O . THR A 1 88 ? 5.426 1.884 -20.573 1.00 89.44 88 THR A O 1
ATOM 688 N N . ARG A 1 89 ? 3.754 1.060 -21.828 1.00 92.44 89 ARG A N 1
ATOM 689 C CA . ARG A 1 89 ? 4.656 0.390 -22.774 1.00 92.44 89 ARG A CA 1
ATOM 690 C C . ARG A 1 89 ? 5.540 1.384 -23.527 1.00 92.44 89 ARG A C 1
ATOM 692 O O . ARG A 1 89 ? 6.700 1.081 -23.797 1.00 92.44 89 ARG A O 1
ATOM 699 N N . GLU A 1 90 ? 4.993 2.547 -23.867 1.00 91.25 90 GLU A N 1
ATOM 700 C CA . GLU A 1 90 ? 5.706 3.612 -24.573 1.00 91.25 90 GLU A CA 1
ATOM 701 C C . GLU A 1 90 ? 6.901 4.110 -23.754 1.00 91.25 90 GLU A C 1
ATOM 703 O O . GLU A 1 90 ? 8.031 4.056 -24.246 1.00 91.25 90 GLU A O 1
ATOM 708 N N . THR A 1 91 ? 6.673 4.481 -22.487 1.00 89.31 91 THR A N 1
ATOM 709 C CA . THR A 1 91 ? 7.732 4.903 -21.558 1.00 89.31 91 THR A CA 1
ATOM 710 C C . THR A 1 91 ? 8.790 3.815 -21.428 1.00 89.31 91 THR A C 1
ATOM 712 O O . THR A 1 91 ? 9.980 4.079 -21.601 1.00 89.31 91 THR A O 1
ATOM 715 N N . ALA A 1 92 ? 8.361 2.568 -21.217 1.00 91.56 92 ALA A N 1
ATOM 716 C CA . ALA A 1 92 ? 9.287 1.454 -21.084 1.00 91.56 92 ALA A CA 1
ATOM 717 C C . ALA A 1 92 ? 10.134 1.227 -22.344 1.00 91.56 92 ALA A C 1
ATOM 719 O O . ALA A 1 92 ? 11.324 0.947 -22.226 1.00 91.56 92 ALA A O 1
ATOM 720 N N . SER A 1 93 ? 9.560 1.388 -23.541 1.00 92.69 93 SER A N 1
ATOM 721 C CA . SER A 1 93 ? 10.315 1.283 -24.793 1.00 92.69 93 SER A CA 1
ATOM 722 C C . SER A 1 93 ? 11.300 2.433 -24.985 1.00 92.69 93 SER A C 1
ATOM 724 O O . SER A 1 93 ? 12.427 2.200 -25.414 1.00 92.69 93 SER A O 1
ATOM 726 N N . LYS A 1 94 ? 10.909 3.659 -24.618 1.00 90.50 94 LYS A N 1
ATOM 727 C CA . LYS A 1 94 ? 11.721 4.864 -24.804 1.00 90.50 94 LYS A CA 1
ATOM 728 C C . LYS A 1 94 ? 12.988 4.821 -23.953 1.00 90.50 94 LYS A C 1
ATOM 730 O O . LYS A 1 94 ? 14.046 5.247 -24.397 1.00 90.50 94 LYS A O 1
ATOM 735 N N . TYR A 1 95 ? 12.875 4.295 -22.736 1.00 88.31 95 TYR A N 1
ATOM 736 C CA . TYR A 1 95 ? 13.960 4.281 -21.758 1.00 88.31 95 TYR A CA 1
ATOM 737 C C . TYR A 1 95 ? 14.584 2.889 -21.561 1.00 88.31 95 TYR A C 1
ATOM 739 O O . TYR A 1 95 ? 15.341 2.696 -20.608 1.00 88.31 95 TYR A O 1
ATOM 747 N N . CYS A 1 96 ? 14.296 1.908 -22.427 1.00 88.25 96 CYS A N 1
ATOM 748 C CA . CYS A 1 96 ? 14.768 0.530 -22.234 1.00 88.25 96 CYS A CA 1
ATOM 749 C C . CYS A 1 96 ? 16.299 0.390 -22.231 1.00 88.25 96 CYS A C 1
ATOM 751 O O . CYS A 1 96 ? 16.825 -0.445 -21.496 1.00 88.25 96 CYS A O 1
ATOM 753 N N . GLU A 1 97 ? 17.000 1.238 -22.984 1.00 87.62 97 GLU A N 1
ATOM 754 C CA . GLU A 1 97 ? 18.467 1.261 -23.080 1.00 87.62 97 GLU A CA 1
ATOM 755 C C . GLU A 1 97 ? 19.120 2.267 -22.118 1.00 87.62 97 GLU A C 1
ATOM 757 O O . GLU A 1 97 ? 20.345 2.365 -22.054 1.00 87.62 97 GLU A O 1
ATOM 762 N N . HIS A 1 98 ? 18.330 3.026 -21.350 1.00 88.00 98 HIS A N 1
ATOM 763 C CA . HIS A 1 98 ? 18.878 4.071 -20.493 1.00 88.00 98 HIS A CA 1
ATOM 764 C C . HIS A 1 98 ? 19.568 3.467 -19.254 1.00 88.00 98 HIS A C 1
ATOM 766 O O . HIS A 1 98 ? 18.911 2.782 -18.461 1.00 88.00 98 HIS A O 1
ATOM 772 N N . PRO A 1 99 ? 20.859 3.764 -18.999 1.00 86.38 99 PRO A N 1
ATOM 773 C CA . PRO A 1 99 ? 21.636 3.104 -17.945 1.00 86.38 99 PRO A CA 1
ATOM 774 C C . PRO A 1 99 ? 21.094 3.369 -16.532 1.00 86.38 99 PRO A C 1
ATOM 776 O O . PRO A 1 99 ? 21.176 2.507 -15.661 1.00 86.38 99 PRO A O 1
ATOM 779 N N . GLU A 1 100 ? 20.498 4.541 -16.298 1.00 88.19 100 GLU A N 1
ATOM 780 C CA . GLU A 1 100 ? 19.909 4.905 -14.997 1.00 88.19 100 GLU A CA 1
ATOM 781 C C . GLU A 1 100 ? 18.442 4.476 -14.814 1.00 88.19 100 GLU A C 1
ATOM 783 O O . GLU A 1 100 ? 17.873 4.622 -13.728 1.00 88.19 100 GLU A O 1
ATOM 788 N N . HIS A 1 101 ? 17.822 3.923 -15.860 1.00 88.56 101 HIS A N 1
ATOM 789 C CA . HIS A 1 101 ? 16.434 3.469 -15.839 1.00 88.56 101 HIS A CA 1
ATOM 790 C C . HIS A 1 101 ? 16.347 2.030 -16.377 1.00 88.56 101 HIS A C 1
ATOM 792 O O . HIS A 1 101 ? 15.755 1.805 -17.426 1.00 88.56 101 HIS A O 1
ATOM 798 N N . PRO A 1 102 ? 16.894 1.016 -15.680 1.00 89.44 102 PRO A N 1
ATOM 799 C CA . PRO A 1 102 ? 16.965 -0.358 -16.193 1.00 89.44 102 PRO A CA 1
ATOM 800 C C . PRO A 1 102 ? 15.585 -1.019 -16.296 1.00 89.44 102 PRO A C 1
ATOM 802 O O . PRO A 1 102 ? 14.951 -1.225 -15.260 1.00 89.44 102 PRO A O 1
ATOM 805 N N . HIS A 1 103 ? 15.099 -1.360 -17.497 1.00 91.12 103 HIS A N 1
ATOM 806 C CA . HIS A 1 103 ? 13.759 -1.939 -17.738 1.00 91.12 103 HIS A CA 1
ATOM 807 C C . HIS A 1 103 ? 13.801 -3.466 -17.975 1.00 91.12 103 HIS A C 1
ATOM 809 O O . HIS A 1 103 ? 13.523 -3.918 -19.086 1.00 91.12 103 HIS A O 1
ATOM 815 N N . PRO A 1 104 ? 14.085 -4.312 -16.961 1.00 92.19 104 PRO A N 1
ATOM 816 C CA . PRO A 1 104 ? 14.226 -5.760 -17.162 1.00 92.19 104 PRO A CA 1
ATOM 817 C C . PRO A 1 104 ? 12.935 -6.443 -17.637 1.00 92.19 104 PRO A C 1
ATOM 819 O O . PRO A 1 104 ? 12.984 -7.559 -18.158 1.00 92.19 104 PRO A O 1
ATOM 822 N N . GLY A 1 105 ? 11.784 -5.791 -17.438 1.00 92.19 105 GLY A N 1
ATOM 823 C CA . GLY A 1 105 ? 10.488 -6.312 -17.850 1.00 92.19 105 GLY A CA 1
ATOM 824 C C . GLY A 1 105 ? 10.055 -5.963 -19.268 1.00 92.19 105 GLY A C 1
ATOM 825 O O . GLY A 1 105 ? 9.096 -6.560 -19.755 1.00 92.19 105 GLY A O 1
ATOM 826 N N . TYR A 1 106 ? 10.741 -5.043 -19.949 1.00 95.75 106 TYR A N 1
ATOM 827 C CA . TYR A 1 106 ? 10.432 -4.729 -21.339 1.00 95.75 106 TYR A CA 1
ATOM 828 C C . TYR A 1 106 ? 11.212 -5.657 -22.272 1.00 95.75 106 TYR A C 1
ATOM 830 O O . TYR A 1 106 ? 12.438 -5.623 -22.327 1.00 95.75 106 TYR A O 1
ATOM 838 N N . LYS A 1 107 ? 10.489 -6.503 -23.009 1.00 95.31 107 LYS A N 1
ATOM 839 C CA . LYS A 1 107 ? 11.046 -7.384 -24.040 1.00 95.31 107 LYS A CA 1
ATOM 840 C C . LYS A 1 107 ? 10.198 -7.248 -25.307 1.00 95.31 107 LYS A C 1
ATOM 842 O O . LYS A 1 107 ? 9.062 -7.724 -25.287 1.00 95.31 107 LYS A O 1
ATOM 847 N N . PRO A 1 108 ? 10.710 -6.635 -26.392 1.00 93.75 108 PRO A N 1
ATOM 848 C CA . PRO A 1 108 ? 9.936 -6.393 -27.614 1.00 93.75 108 PRO A CA 1
ATOM 849 C C . PRO A 1 108 ? 9.274 -7.653 -28.187 1.00 93.75 108 PRO A C 1
ATOM 851 O O . PRO A 1 108 ? 8.126 -7.604 -28.627 1.00 93.75 108 PRO A O 1
ATOM 854 N N . ASP A 1 109 ? 9.967 -8.790 -28.091 1.00 95.69 109 ASP A N 1
ATOM 855 C CA . ASP A 1 109 ? 9.525 -10.070 -28.648 1.00 95.69 109 ASP A CA 1
ATOM 856 C C . ASP A 1 109 ? 8.699 -10.929 -27.677 1.00 95.69 109 ASP A C 1
ATOM 858 O O . ASP A 1 109 ? 8.260 -12.028 -28.037 1.00 95.69 109 ASP A O 1
ATOM 862 N N . TYR A 1 110 ? 8.477 -10.472 -26.439 1.00 96.44 110 TYR A N 1
ATOM 863 C CA . TYR A 1 110 ? 7.693 -11.232 -25.469 1.00 96.44 110 TYR A CA 1
ATOM 864 C C . TYR A 1 110 ? 6.214 -11.252 -25.859 1.00 96.44 110 TYR A C 1
ATOM 866 O O . TYR A 1 110 ? 5.575 -10.221 -26.062 1.00 96.44 110 TYR A O 1
ATOM 874 N N . LYS A 1 111 ? 5.663 -12.465 -25.945 1.00 96.25 111 LYS A N 1
ATOM 875 C CA . LYS A 1 111 ? 4.270 -12.730 -26.315 1.00 96.25 111 LYS A CA 1
ATOM 876 C C . LYS A 1 111 ? 3.556 -13.355 -25.116 1.00 96.25 111 LYS A C 1
ATOM 878 O O . LYS A 1 111 ? 3.683 -14.564 -24.922 1.00 96.25 111 LYS A O 1
ATOM 883 N N . PRO A 1 112 ? 2.790 -12.578 -24.327 1.00 95.00 112 PRO A N 1
ATOM 884 C CA . PRO A 1 112 ? 2.209 -13.054 -23.068 1.00 95.00 112 PRO A CA 1
ATOM 885 C C . PRO A 1 112 ? 1.290 -14.272 -23.231 1.00 95.00 112 PRO A C 1
ATOM 887 O O . PRO A 1 112 ? 1.247 -15.142 -22.372 1.00 95.00 112 PRO A O 1
ATOM 890 N N . TRP A 1 113 ? 0.583 -14.379 -24.357 1.00 95.56 113 TRP A N 1
ATOM 891 C CA . TRP A 1 113 ? -0.301 -15.512 -24.662 1.00 95.56 113 TRP A CA 1
ATOM 892 C C . TRP A 1 113 ? 0.440 -16.814 -25.006 1.00 95.56 113 TRP A C 1
ATOM 894 O O . TRP A 1 113 ? -0.200 -17.844 -25.185 1.00 95.56 113 TRP A O 1
ATOM 904 N N . ARG A 1 114 ? 1.773 -16.779 -25.141 1.00 96.56 114 ARG A N 1
ATOM 905 C CA . ARG A 1 114 ? 2.623 -17.963 -25.358 1.00 96.56 114 ARG A CA 1
ATOM 906 C C . ARG A 1 114 ? 3.403 -18.374 -24.111 1.00 96.56 114 ARG A C 1
ATOM 908 O O . ARG A 1 114 ? 4.122 -19.365 -24.160 1.00 96.56 114 ARG A O 1
ATOM 915 N N . ASP A 1 115 ? 3.298 -17.614 -23.026 1.00 96.62 115 ASP A N 1
ATOM 916 C CA . ASP A 1 115 ? 3.977 -17.912 -21.770 1.00 96.62 115 ASP A CA 1
ATOM 917 C C . ASP A 1 115 ? 3.159 -18.949 -20.975 1.00 96.62 115 ASP A C 1
ATOM 919 O O . ASP A 1 115 ? 2.068 -18.622 -20.496 1.00 96.62 115 ASP A O 1
ATOM 923 N N . PRO A 1 116 ? 3.643 -20.198 -20.831 1.00 96.44 116 PRO A N 1
ATOM 924 C CA . PRO A 1 116 ? 2.868 -21.270 -20.214 1.00 96.44 116 PRO A CA 1
ATOM 925 C C . PRO A 1 116 ? 2.548 -20.989 -18.744 1.00 96.44 116 PRO A C 1
ATOM 927 O O . PRO A 1 116 ? 1.437 -21.271 -18.300 1.00 96.44 116 PRO A O 1
ATOM 930 N N . LEU A 1 117 ? 3.477 -20.381 -17.997 1.00 95.88 117 LEU A N 1
ATOM 931 C CA . LEU A 1 117 ? 3.244 -20.039 -16.596 1.00 95.88 117 LEU A CA 1
ATOM 932 C C . LEU A 1 117 ? 2.124 -19.007 -16.489 1.00 95.88 117 LEU A C 1
ATOM 934 O O . LEU A 1 117 ? 1.209 -19.150 -15.682 1.00 95.88 117 LEU A O 1
ATOM 938 N N . ARG A 1 118 ? 2.151 -17.990 -17.349 1.00 95.94 118 ARG A N 1
ATOM 939 C CA . ARG A 1 118 ? 1.101 -16.974 -17.385 1.00 95.94 118 ARG A CA 1
ATOM 940 C C . ARG A 1 118 ? -0.261 -17.556 -17.760 1.00 95.94 118 ARG A C 1
ATOM 942 O O . ARG A 1 118 ? -1.261 -17.156 -17.171 1.00 95.94 118 ARG A O 1
ATOM 949 N N . LEU A 1 119 ? -0.314 -18.484 -18.717 1.00 96.69 119 LEU A N 1
ATOM 950 C CA . LEU A 1 119 ? -1.555 -19.171 -19.087 1.00 96.69 119 LEU A CA 1
ATOM 951 C C . LEU A 1 119 ? -2.134 -19.956 -17.905 1.00 96.69 119 LEU A C 1
ATOM 953 O O . LEU A 1 119 ? -3.328 -19.839 -17.639 1.00 96.69 119 LEU A O 1
ATOM 957 N N . ILE A 1 120 ? -1.293 -20.680 -17.159 1.00 96.88 120 ILE A N 1
ATOM 958 C CA . ILE A 1 120 ? -1.705 -21.403 -15.946 1.00 96.88 120 ILE A CA 1
ATOM 959 C C . ILE A 1 120 ? -2.243 -20.432 -14.892 1.00 96.88 120 ILE A C 1
ATOM 961 O O . ILE A 1 120 ? -3.318 -20.658 -14.343 1.00 96.88 120 ILE A O 1
ATOM 965 N N . LEU A 1 121 ? -1.539 -19.328 -14.631 1.00 96.38 121 LEU A N 1
ATOM 966 C CA . LEU A 1 121 ? -1.982 -18.348 -13.638 1.00 96.38 121 LEU A CA 1
ATOM 967 C C . LEU A 1 121 ? -3.273 -17.628 -14.057 1.00 96.38 121 LEU A C 1
ATOM 969 O O . LEU A 1 121 ? -4.115 -17.337 -13.213 1.00 96.38 121 LEU A O 1
ATOM 973 N N . ASN A 1 122 ? -3.465 -17.366 -15.351 1.00 96.25 122 ASN A N 1
ATOM 974 C CA . ASN A 1 122 ? -4.725 -16.835 -15.871 1.00 96.25 122 ASN A CA 1
ATOM 975 C C . ASN A 1 122 ? -5.865 -17.846 -15.733 1.00 96.25 122 ASN A C 1
ATOM 977 O O . ASN A 1 122 ? -6.971 -17.457 -15.377 1.00 96.25 122 ASN A O 1
ATOM 981 N N . LEU A 1 123 ? -5.615 -19.131 -16.001 1.00 96.12 123 LEU A N 1
ATOM 982 C CA . LEU A 1 123 ? -6.612 -20.178 -15.793 1.00 96.12 123 LEU A CA 1
ATOM 983 C C . LEU A 1 123 ? -6.994 -20.269 -14.312 1.00 96.12 123 LEU A C 1
ATOM 985 O O . LEU A 1 123 ? -8.177 -20.311 -13.995 1.00 96.12 123 LEU A O 1
ATOM 989 N N . PHE A 1 124 ? -6.008 -20.217 -13.413 1.00 95.25 124 PHE A N 1
ATOM 990 C CA . PHE A 1 124 ? -6.245 -20.147 -11.973 1.00 95.25 124 PHE A CA 1
ATOM 991 C C . PHE A 1 124 ? -7.096 -18.927 -11.599 1.00 95.25 124 PHE A C 1
ATOM 993 O O . PHE A 1 124 ? -8.088 -19.076 -10.892 1.00 95.25 124 PHE A O 1
ATOM 1000 N N . LEU A 1 125 ? -6.761 -17.739 -12.117 1.00 95.06 125 LEU A N 1
ATOM 1001 C CA . LEU A 1 125 ? -7.548 -16.522 -11.916 1.00 95.06 125 LEU A CA 1
ATOM 1002 C C . LEU A 1 125 ? -8.992 -16.682 -12.408 1.00 95.06 125 LEU A C 1
ATOM 1004 O O . LEU A 1 125 ? -9.922 -16.291 -11.711 1.00 95.06 125 LEU A O 1
ATOM 1008 N N . LEU A 1 126 ? -9.191 -17.237 -13.605 1.00 95.50 126 LEU A N 1
ATOM 1009 C CA . LEU A 1 126 ? -10.524 -17.443 -14.166 1.00 95.50 126 LEU A CA 1
ATOM 1010 C C . LEU A 1 126 ? -11.341 -18.388 -13.293 1.00 95.50 126 LEU A C 1
ATOM 1012 O O . LEU A 1 126 ? -12.467 -18.052 -12.950 1.00 95.50 126 LEU A O 1
ATOM 1016 N N . THR A 1 127 ? -10.772 -19.516 -12.872 1.00 94.12 127 THR A N 1
ATOM 1017 C CA . THR A 1 127 ? -11.427 -20.418 -11.919 1.00 94.12 127 THR A CA 1
ATOM 1018 C C . THR A 1 127 ? -11.761 -19.686 -10.621 1.00 94.12 127 THR A C 1
ATOM 1020 O O . THR A 1 127 ? -12.885 -19.778 -10.135 1.00 94.12 127 THR A O 1
ATOM 1023 N N . PHE A 1 128 ? -10.818 -18.899 -10.099 1.00 89.25 128 PHE A N 1
ATOM 1024 C CA . PHE A 1 128 ? -10.998 -18.138 -8.870 1.00 89.25 128 PHE A CA 1
ATOM 1025 C C . PHE A 1 128 ? -12.096 -17.068 -8.967 1.00 89.25 128 PHE A C 1
ATOM 1027 O O . PHE A 1 128 ? -12.768 -16.810 -7.981 1.00 89.25 128 PHE A O 1
ATOM 1034 N N . LEU A 1 129 ? -12.308 -16.446 -10.126 1.00 91.50 129 LEU A N 1
ATOM 1035 C CA . LEU A 1 129 ? -13.379 -15.462 -10.296 1.00 91.50 129 LEU A CA 1
ATOM 1036 C C . LEU A 1 129 ? -14.719 -16.125 -10.615 1.00 91.50 129 LEU A C 1
ATOM 1038 O O . LEU A 1 129 ? -15.747 -15.734 -10.071 1.00 91.50 129 LEU A O 1
ATOM 1042 N N . LEU A 1 130 ? -14.719 -17.123 -11.499 1.00 94.56 130 LEU A N 1
ATOM 1043 C CA . LEU A 1 130 ? -15.943 -17.730 -12.016 1.00 94.56 130 LEU A CA 1
ATOM 1044 C C . LEU A 1 130 ? -16.627 -18.631 -10.990 1.00 94.56 130 LEU A C 1
ATOM 1046 O O . LEU A 1 130 ? -17.853 -18.656 -10.959 1.00 94.56 130 LEU A O 1
ATOM 1050 N N . VAL A 1 131 ? -15.872 -19.341 -10.144 1.00 93.31 131 VAL A N 1
ATOM 1051 C CA . VAL A 1 131 ? -16.463 -20.238 -9.141 1.00 93.31 131 VAL A CA 1
ATOM 1052 C C . VAL A 1 131 ? -17.231 -19.446 -8.072 1.00 93.31 131 VAL A C 1
ATOM 1054 O O . VAL A 1 131 ? -18.439 -19.651 -7.970 1.00 93.31 131 VAL A O 1
ATOM 1057 N N . PRO A 1 132 ? -16.637 -18.490 -7.329 1.00 90.19 132 PRO A N 1
ATOM 1058 C CA . PRO A 1 132 ? -17.383 -17.692 -6.358 1.00 90.19 132 PRO A CA 1
ATOM 1059 C C . PRO A 1 132 ? -18.495 -16.873 -7.005 1.00 90.19 132 PRO A C 1
ATOM 1061 O O . PRO A 1 132 ? -19.553 -16.735 -6.408 1.00 90.19 132 PRO A O 1
ATOM 1064 N N . LEU A 1 133 ? -18.302 -16.370 -8.232 1.00 91.38 133 LEU A N 1
ATOM 1065 C CA . LEU A 1 133 ? -19.359 -15.663 -8.956 1.00 91.38 133 LEU A CA 1
ATOM 1066 C C . LEU A 1 133 ? -20.543 -16.584 -9.269 1.00 91.38 133 LEU A C 1
ATOM 1068 O O . LEU A 1 133 ? -21.690 -16.165 -9.138 1.00 91.38 133 LEU A O 1
ATOM 1072 N N . TYR A 1 134 ? -20.281 -17.836 -9.651 1.00 93.81 134 TYR A N 1
ATOM 1073 C CA . TYR A 1 134 ? -21.331 -18.826 -9.851 1.00 93.81 134 TYR A CA 1
ATOM 1074 C C . TYR A 1 134 ? -22.110 -19.066 -8.553 1.00 93.81 134 TYR A C 1
ATOM 1076 O O . TYR A 1 134 ? -23.335 -18.951 -8.547 1.00 93.81 134 TYR A O 1
ATOM 1084 N N . PHE A 1 135 ? -21.407 -19.317 -7.444 1.00 92.38 135 PHE A N 1
ATOM 1085 C CA . PHE A 1 135 ? -22.054 -19.525 -6.148 1.00 92.38 135 PHE A CA 1
ATOM 1086 C C . PHE A 1 135 ? -22.825 -18.278 -5.684 1.00 92.38 135 PHE A C 1
ATOM 1088 O O . PHE A 1 135 ? -23.976 -18.396 -5.275 1.00 92.38 135 PHE A O 1
ATOM 1095 N N . ALA A 1 136 ? -22.258 -17.081 -5.843 1.00 89.19 136 ALA A N 1
ATOM 1096 C CA . ALA A 1 136 ? -22.882 -15.821 -5.440 1.00 89.19 136 ALA A CA 1
ATOM 1097 C C . ALA A 1 136 ? -24.152 -15.480 -6.234 1.00 89.19 136 ALA A C 1
ATOM 1099 O O . ALA A 1 136 ? -25.042 -14.816 -5.705 1.00 89.19 136 ALA A O 1
ATOM 1100 N N . LEU A 1 137 ? -24.231 -15.881 -7.508 1.00 90.06 137 LEU A N 1
ATOM 1101 C CA . LEU A 1 137 ? -25.349 -15.531 -8.390 1.00 90.06 137 LEU A CA 1
ATOM 1102 C C . LEU A 1 137 ? -26.424 -16.616 -8.485 1.00 90.06 137 LEU A C 1
ATOM 1104 O O . LEU A 1 137 ? -27.596 -16.290 -8.685 1.00 90.06 137 LEU A O 1
ATOM 1108 N N . PHE A 1 138 ? -26.037 -17.888 -8.387 1.00 91.31 138 PHE A N 1
ATOM 1109 C CA . PHE A 1 138 ? -26.912 -19.012 -8.729 1.00 91.31 138 PHE A CA 1
ATOM 1110 C C . PHE A 1 138 ? -27.190 -19.968 -7.570 1.00 91.31 138 PHE A C 1
ATOM 1112 O O . PHE A 1 138 ? -28.025 -20.857 -7.729 1.00 91.31 138 PHE A O 1
ATOM 1119 N N . THR A 1 139 ? -26.539 -19.795 -6.419 1.00 88.06 139 THR A N 1
ATOM 1120 C CA . THR A 1 139 ? -26.721 -20.668 -5.252 1.00 88.06 139 THR A CA 1
ATOM 1121 C C . THR A 1 139 ? -27.013 -19.861 -3.990 1.00 88.06 139 THR A C 1
ATOM 1123 O O . THR A 1 139 ? -26.837 -18.645 -3.966 1.00 88.06 139 THR A O 1
ATOM 1126 N N . GLU A 1 140 ? -27.437 -20.561 -2.943 1.00 83.50 140 GLU A N 1
ATOM 1127 C CA . GLU A 1 140 ? -27.633 -20.030 -1.584 1.00 83.50 140 GLU A CA 1
ATOM 1128 C C . GLU A 1 140 ? -26.639 -20.685 -0.602 1.00 83.50 140 GLU A C 1
ATOM 1130 O O . GLU A 1 140 ? -26.813 -20.649 0.610 1.00 83.50 140 GLU A O 1
ATOM 1135 N N . GLU A 1 141 ? -25.590 -21.331 -1.127 1.00 85.25 141 GLU A N 1
ATOM 1136 C CA . GLU A 1 141 ? -24.621 -22.093 -0.326 1.00 85.25 141 GLU A CA 1
ATOM 1137 C C . GLU A 1 141 ? -23.543 -21.212 0.315 1.00 85.25 141 GLU A C 1
ATOM 1139 O O . GLU A 1 141 ? -22.834 -21.662 1.215 1.00 85.25 141 GLU A O 1
ATOM 1144 N N . ILE A 1 142 ? -23.401 -19.965 -0.144 1.00 84.62 142 ILE A N 1
ATOM 1145 C CA . ILE A 1 142 ? -22.434 -19.016 0.403 1.00 84.62 142 ILE A CA 1
ATOM 1146 C C . ILE A 1 142 ? -23.148 -17.831 1.037 1.00 84.62 142 ILE A C 1
ATOM 1148 O O . ILE A 1 142 ? -24.073 -17.264 0.463 1.00 84.62 142 ILE A O 1
ATOM 1152 N N . PHE A 1 143 ? -22.669 -17.431 2.211 1.00 80.44 143 PHE A N 1
ATOM 1153 C CA . PHE A 1 143 ? -23.145 -16.233 2.883 1.00 80.44 143 PHE A CA 1
ATOM 1154 C C . PHE A 1 143 ? -22.839 -14.989 2.043 1.00 80.44 143 PHE A C 1
ATOM 1156 O O . PHE A 1 143 ? -21.701 -14.790 1.606 1.00 80.44 143 PHE A O 1
ATOM 1163 N N . GLY A 1 144 ? -23.845 -14.136 1.852 1.00 80.12 144 GLY A N 1
ATOM 1164 C CA . GLY A 1 144 ? -23.700 -12.906 1.078 1.00 80.12 144 GLY A CA 1
ATOM 1165 C C . GLY A 1 144 ? -23.964 -13.093 -0.416 1.00 80.12 144 GLY A C 1
ATOM 1166 O O . GLY A 1 144 ? -23.510 -12.276 -1.222 1.00 80.12 144 GLY A O 1
ATOM 1167 N N . ALA A 1 145 ? -24.684 -14.152 -0.802 1.00 87.19 145 ALA A N 1
ATOM 1168 C CA . ALA A 1 145 ? -25.139 -14.322 -2.174 1.00 87.19 145 ALA A CA 1
ATOM 1169 C C . ALA A 1 145 ? -26.033 -13.142 -2.598 1.00 87.19 145 ALA A C 1
ATOM 1171 O O . ALA A 1 145 ? -26.656 -12.469 -1.774 1.00 87.19 145 ALA A O 1
ATOM 1172 N N . ALA A 1 146 ? -26.143 -12.887 -3.905 1.00 88.25 146 ALA A N 1
ATOM 1173 C CA . ALA A 1 146 ? -26.908 -11.753 -4.433 1.00 88.25 146 ALA A CA 1
ATOM 1174 C C . ALA A 1 146 ? -28.392 -11.783 -4.019 1.00 88.25 146 ALA A C 1
ATOM 1176 O O . ALA A 1 146 ? -29.037 -10.735 -3.942 1.00 88.25 146 ALA A O 1
ATOM 1177 N N . ARG A 1 147 ? -28.927 -12.980 -3.743 1.00 86.69 147 ARG A N 1
ATOM 1178 C CA . ARG A 1 147 ? -30.273 -13.175 -3.190 1.00 86.69 147 ARG A CA 1
ATOM 1179 C C . ARG A 1 147 ? -30.383 -12.734 -1.728 1.00 86.69 147 ARG A C 1
ATOM 1181 O O . ARG A 1 147 ? -31.412 -12.165 -1.378 1.00 86.69 147 ARG A O 1
ATOM 1188 N N . ASP A 1 148 ? -29.334 -12.930 -0.932 1.00 87.94 148 ASP A N 1
ATOM 1189 C CA . ASP A 1 148 ? -29.310 -12.619 0.502 1.00 87.94 148 ASP A CA 1
ATOM 1190 C C . ASP A 1 148 ? -29.206 -11.112 0.744 1.00 87.94 148 ASP A C 1
ATOM 1192 O O . ASP A 1 148 ? -29.989 -10.535 1.495 1.00 87.94 148 ASP A O 1
ATOM 1196 N N . ILE A 1 149 ? -28.239 -10.459 0.089 1.00 89.50 149 ILE A N 1
ATOM 1197 C CA . ILE A 1 149 ? -27.949 -9.029 0.305 1.00 89.50 149 ILE A CA 1
ATOM 1198 C C . ILE A 1 149 ? -28.777 -8.114 -0.607 1.00 89.50 149 ILE A C 1
ATOM 1200 O O . ILE A 1 149 ? -28.880 -6.909 -0.381 1.00 89.50 149 ILE A O 1
ATOM 1204 N N . GLY A 1 150 ? -29.381 -8.686 -1.650 1.00 91.56 150 GLY A N 1
ATOM 1205 C CA . GLY A 1 150 ? -30.185 -7.979 -2.634 1.00 91.56 150 GLY A CA 1
ATOM 1206 C C . GLY A 1 150 ? -29.366 -7.199 -3.668 1.00 91.56 150 GLY A C 1
ATOM 1207 O O . GLY A 1 150 ? -28.288 -6.660 -3.419 1.00 91.56 150 GLY A O 1
ATOM 1208 N N . TRP A 1 151 ? -29.934 -7.062 -4.868 1.00 91.81 151 TRP A N 1
ATOM 1209 C CA . TRP A 1 151 ? -29.278 -6.407 -6.007 1.00 91.81 151 TRP A CA 1
ATOM 1210 C C . TRP A 1 151 ? -28.928 -4.934 -5.790 1.00 91.81 151 TRP A C 1
ATOM 1212 O O . TRP A 1 151 ? -28.015 -4.422 -6.440 1.00 91.81 151 TRP A O 1
ATOM 1222 N N . LYS A 1 152 ? -29.632 -4.246 -4.885 1.00 94.69 152 LYS A N 1
ATOM 1223 C CA . LYS A 1 152 ? -29.309 -2.864 -4.521 1.00 94.69 152 LYS A CA 1
ATOM 1224 C C . LYS A 1 152 ? -27.937 -2.790 -3.848 1.00 94.69 152 LYS A C 1
ATOM 1226 O O . LYS A 1 152 ? -27.120 -1.973 -4.262 1.00 94.69 152 LYS A O 1
ATOM 1231 N N . GLU A 1 153 ? -27.683 -3.668 -2.880 1.00 92.19 153 GLU A N 1
ATOM 1232 C CA . GLU A 1 153 ? -26.405 -3.725 -2.168 1.00 92.19 153 GLU A CA 1
ATOM 1233 C C . GLU A 1 153 ? -25.289 -4.204 -3.096 1.00 92.19 153 GLU A C 1
ATOM 1235 O O . GLU A 1 153 ? -24.239 -3.573 -3.177 1.00 92.19 153 GLU A O 1
ATOM 1240 N N . VAL A 1 154 ? -25.554 -5.233 -3.913 1.00 90.88 154 VAL A N 1
ATOM 1241 C CA . VAL A 1 154 ? -24.614 -5.688 -4.956 1.00 90.88 154 VAL A CA 1
ATOM 1242 C C . VAL A 1 154 ? -24.212 -4.534 -5.879 1.00 90.88 154 VAL A C 1
ATOM 1244 O O . VAL A 1 154 ? -23.028 -4.332 -6.146 1.00 90.88 154 VAL A O 1
ATOM 1247 N N . THR A 1 155 ? -25.184 -3.753 -6.360 1.00 93.31 155 THR A N 1
ATOM 1248 C CA . THR A 1 155 ? -24.922 -2.615 -7.253 1.00 93.31 155 THR A CA 1
ATOM 1249 C C . THR A 1 155 ? -24.096 -1.544 -6.548 1.00 93.31 155 THR A C 1
ATOM 1251 O O . THR A 1 155 ? -23.158 -1.011 -7.138 1.00 93.31 155 THR A O 1
ATOM 1254 N N . TRP A 1 156 ? -24.411 -1.249 -5.287 1.00 93.94 156 TRP A N 1
ATOM 1255 C CA . TRP A 1 156 ? -23.672 -0.282 -4.484 1.00 93.94 156 TRP A CA 1
ATOM 1256 C C . TRP A 1 156 ? -22.212 -0.704 -4.274 1.00 93.94 156 TRP A C 1
ATOM 1258 O O . TRP A 1 156 ? -21.301 0.043 -4.637 1.00 93.94 156 TRP A O 1
ATOM 1268 N N . LEU A 1 157 ? -21.981 -1.930 -3.798 1.00 91.25 157 LEU A N 1
ATOM 1269 C CA . LEU A 1 157 ? -20.644 -2.496 -3.607 1.00 91.25 157 LEU A CA 1
ATOM 1270 C C . LEU A 1 157 ? -19.858 -2.557 -4.919 1.00 91.25 157 LEU A C 1
ATOM 1272 O O . LEU A 1 157 ? -18.667 -2.246 -4.942 1.00 91.25 157 LEU A O 1
ATOM 1276 N N . MET A 1 158 ? -20.520 -2.892 -6.030 1.00 91.25 158 MET A N 1
ATOM 1277 C CA . MET A 1 158 ? -19.899 -2.892 -7.351 1.00 91.25 158 MET A CA 1
ATOM 1278 C C . MET A 1 158 ? -19.475 -1.482 -7.775 1.00 91.25 158 MET A C 1
ATOM 1280 O O . MET A 1 158 ? -18.351 -1.312 -8.239 1.00 91.25 158 MET A O 1
ATOM 1284 N N . ILE A 1 159 ? -20.323 -0.462 -7.600 1.00 94.50 159 ILE A N 1
ATOM 1285 C CA . ILE A 1 159 ? -19.969 0.932 -7.916 1.00 94.50 159 ILE A CA 1
ATOM 1286 C C . ILE A 1 159 ? -18.759 1.370 -7.087 1.00 94.50 159 ILE A C 1
ATOM 1288 O O . ILE A 1 159 ? -17.791 1.886 -7.648 1.00 94.50 159 ILE A O 1
ATOM 1292 N N . VAL A 1 160 ? -18.775 1.117 -5.776 1.00 91.31 160 VAL A N 1
ATOM 1293 C CA . VAL A 1 160 ? -17.655 1.448 -4.883 1.00 91.31 160 VAL A CA 1
ATOM 1294 C C . VAL A 1 160 ? -16.382 0.716 -5.319 1.00 91.31 160 VAL A C 1
ATOM 1296 O O . VAL A 1 160 ? -15.340 1.348 -5.495 1.00 91.31 160 VAL A O 1
ATOM 1299 N N . GLY A 1 161 ? -16.465 -0.590 -5.582 1.00 89.38 161 GLY A N 1
ATOM 1300 C CA . GLY A 1 161 ? -15.340 -1.401 -6.048 1.00 89.38 161 GLY A CA 1
ATOM 1301 C C . GLY A 1 161 ? -14.773 -0.934 -7.391 1.00 89.38 161 GLY A C 1
ATOM 1302 O O . GLY A 1 161 ? -13.554 -0.880 -7.558 1.00 89.38 161 GLY A O 1
ATOM 1303 N N . LEU A 1 162 ? -15.628 -0.531 -8.337 1.00 90.94 162 LEU A N 1
ATOM 1304 C CA . LEU A 1 162 ? -15.206 0.022 -9.626 1.00 90.94 162 LEU A CA 1
ATOM 1305 C C . LEU A 1 162 ? -14.500 1.371 -9.462 1.00 90.94 162 LEU A C 1
ATOM 1307 O O . LEU A 1 162 ? -13.465 1.582 -10.093 1.00 90.94 162 LEU A O 1
ATOM 1311 N N . LEU A 1 163 ? -15.013 2.262 -8.608 1.00 90.88 163 LEU A N 1
ATOM 1312 C CA . LEU A 1 163 ? -14.394 3.564 -8.338 1.00 90.88 163 LEU A CA 1
ATOM 1313 C C . LEU A 1 163 ? -13.035 3.410 -7.647 1.00 90.88 163 LEU A C 1
ATOM 1315 O O . LEU A 1 163 ? -12.049 3.996 -8.097 1.00 90.88 163 LEU A O 1
ATOM 1319 N N . VAL A 1 164 ? -12.960 2.577 -6.606 1.00 86.12 164 VAL A N 1
ATOM 1320 C CA . VAL A 1 164 ? -11.712 2.289 -5.881 1.00 86.12 164 VAL A CA 1
ATOM 1321 C C . VAL A 1 164 ? -10.700 1.607 -6.802 1.00 86.12 164 VAL A C 1
ATOM 1323 O O . VAL A 1 164 ? -9.546 2.033 -6.882 1.00 86.12 164 VAL A O 1
ATOM 1326 N N . GLY A 1 165 ? -11.130 0.591 -7.555 1.00 87.94 165 GLY A N 1
ATOM 1327 C CA . GLY A 1 165 ? -10.287 -0.132 -8.503 1.00 87.94 165 GLY A CA 1
ATOM 1328 C C . GLY A 1 165 ? -9.792 0.746 -9.653 1.00 87.94 165 GLY A C 1
ATOM 1329 O O . GLY A 1 165 ? -8.634 0.626 -10.055 1.00 87.94 165 GLY A O 1
ATOM 1330 N N . PHE A 1 166 ? -10.625 1.659 -10.163 1.00 90.00 166 PHE A N 1
ATOM 1331 C CA . PHE A 1 166 ? -10.213 2.644 -11.164 1.00 90.00 166 PHE A CA 1
ATOM 1332 C C . PHE A 1 166 ? -9.208 3.638 -10.585 1.00 90.00 166 PHE A C 1
ATOM 1334 O O . PHE A 1 166 ? -8.159 3.839 -11.191 1.00 90.00 166 PHE A O 1
ATOM 1341 N N . GLY A 1 167 ? -9.488 4.205 -9.407 1.00 87.00 167 GLY A N 1
ATOM 1342 C CA . GLY A 1 167 ? -8.599 5.143 -8.726 1.00 87.00 167 GLY A CA 1
ATOM 1343 C C . GLY A 1 167 ? -7.217 4.539 -8.505 1.00 87.00 167 GLY A C 1
ATOM 1344 O O . GLY A 1 167 ? -6.244 5.009 -9.088 1.00 87.00 167 GLY A O 1
ATOM 1345 N N . ILE A 1 168 ? -7.140 3.435 -7.755 1.00 86.25 168 ILE A N 1
ATOM 1346 C CA . ILE A 1 168 ? -5.881 2.742 -7.429 1.00 86.25 168 ILE A CA 1
ATOM 1347 C C . ILE A 1 168 ? -5.189 2.219 -8.687 1.00 86.25 168 ILE A C 1
ATOM 1349 O O . ILE A 1 168 ? -3.967 2.314 -8.829 1.00 86.25 168 ILE A O 1
ATOM 1353 N N . GLY A 1 169 ? -5.971 1.669 -9.616 1.00 85.81 169 GLY A N 1
ATOM 1354 C CA . GLY A 1 169 ? -5.465 1.159 -10.877 1.00 85.81 169 GLY A CA 1
ATOM 1355 C C . GLY A 1 169 ? -4.878 2.242 -11.772 1.00 85.81 169 GLY A C 1
ATOM 1356 O O . GLY A 1 169 ? -3.993 1.911 -12.544 1.00 85.81 169 GLY A O 1
ATOM 1357 N N . LYS A 1 170 ? -5.333 3.497 -11.665 1.00 85.19 170 LYS A N 1
ATOM 1358 C CA . LYS A 1 170 ? -4.858 4.613 -12.488 1.00 85.19 170 LYS A CA 1
ATOM 1359 C C . LYS A 1 170 ? -3.708 5.396 -11.857 1.00 85.19 170 LYS A C 1
ATOM 1361 O O . LYS A 1 170 ? -2.850 5.889 -12.584 1.00 85.19 170 LYS A O 1
ATOM 1366 N N . CYS A 1 171 ? -3.713 5.566 -10.535 1.00 79.94 171 CYS A N 1
ATOM 1367 C CA . CYS A 1 171 ? -2.702 6.359 -9.830 1.00 79.94 171 CYS A CA 1
ATOM 1368 C C . CYS A 1 171 ? -1.534 5.527 -9.287 1.00 79.94 171 CYS A C 1
ATOM 1370 O O . CYS A 1 171 ? -0.654 6.066 -8.623 1.00 79.94 171 CYS A O 1
ATOM 1372 N N . GLY A 1 172 ? -1.529 4.208 -9.498 1.00 77.75 172 GLY A N 1
ATOM 1373 C CA . GLY A 1 172 ? -0.474 3.329 -8.996 1.00 77.75 172 GLY A CA 1
ATOM 1374 C C . GLY A 1 172 ? -0.343 3.285 -7.488 1.00 77.75 172 GLY A C 1
ATOM 1375 O O . GLY A 1 172 ? 0.711 2.876 -6.997 1.00 77.75 172 GLY A O 1
ATOM 1376 N N . PHE A 1 173 ? -1.405 3.665 -6.778 1.00 78.81 173 PHE A N 1
ATOM 1377 C CA . PHE A 1 173 ? -1.438 3.744 -5.330 1.00 78.81 173 PHE A CA 1
ATOM 1378 C C . PHE A 1 173 ? -1.056 2.412 -4.684 1.00 78.81 173 PHE A C 1
ATOM 1380 O O . PHE A 1 173 ? -1.630 1.364 -4.982 1.00 78.81 173 PHE A O 1
ATOM 1387 N N . GLY A 1 174 ? -0.076 2.474 -3.786 1.00 80.50 174 GLY A N 1
ATOM 1388 C CA . GLY A 1 174 ? 0.402 1.355 -2.987 1.00 80.50 174 GLY A CA 1
ATOM 1389 C C . GLY A 1 174 ? 0.792 1.841 -1.604 1.00 80.50 174 GLY A C 1
ATOM 1390 O O . GLY A 1 174 ? 1.558 2.800 -1.459 1.00 80.50 174 GLY A O 1
ATOM 1391 N N . THR A 1 175 ? 0.262 1.184 -0.579 1.00 78.75 175 THR A N 1
ATOM 1392 C CA . THR A 1 175 ? 0.536 1.542 0.814 1.00 78.75 175 THR A CA 1
ATOM 1393 C C . THR A 1 175 ? 2.008 1.323 1.164 1.00 78.75 175 THR A C 1
ATOM 1395 O O . THR A 1 175 ? 2.623 2.143 1.833 1.00 78.75 175 THR A O 1
ATOM 1398 N N . GLU A 1 176 ? 2.614 0.263 0.632 1.00 77.81 176 GLU A N 1
ATOM 1399 C CA . GLU A 1 176 ? 4.025 -0.079 0.815 1.00 77.81 176 GLU A CA 1
ATOM 1400 C C . GLU A 1 176 ? 4.967 0.972 0.219 1.00 77.81 176 GLU A C 1
ATOM 1402 O O . GLU A 1 176 ? 5.929 1.388 0.859 1.00 77.81 176 GLU A O 1
ATOM 1407 N N . CYS A 1 177 ? 4.656 1.479 -0.977 1.00 77.50 177 CYS A N 1
ATOM 1408 C CA . CYS A 1 177 ? 5.419 2.550 -1.612 1.00 77.50 177 CYS A CA 1
ATOM 1409 C C . CYS A 1 177 ? 5.357 3.859 -0.812 1.00 77.50 177 CYS A C 1
ATOM 1411 O O . CYS A 1 177 ? 6.321 4.622 -0.805 1.00 77.50 177 CYS A O 1
ATOM 1413 N N . SER A 1 178 ? 4.232 4.107 -0.140 1.00 83.62 178 SER A N 1
ATOM 1414 C CA . SER A 1 178 ? 4.015 5.299 0.687 1.00 83.62 178 SER A CA 1
ATOM 1415 C C . SER A 1 178 ? 4.858 5.257 1.959 1.00 83.62 178 SER A C 1
ATOM 1417 O O . SER A 1 178 ? 5.497 6.246 2.303 1.00 83.62 178 SER A O 1
ATOM 1419 N N . VAL A 1 179 ? 4.943 4.089 2.601 1.00 80.50 179 VAL A N 1
ATOM 1420 C CA . VAL A 1 179 ? 5.752 3.871 3.812 1.00 80.50 179 VAL A CA 1
ATOM 1421 C C . VAL A 1 179 ? 7.258 3.903 3.523 1.00 80.50 179 VAL A C 1
ATOM 1423 O O . VAL A 1 179 ? 8.040 4.337 4.363 1.00 80.50 179 VAL A O 1
ATOM 1426 N N . MET A 1 180 ? 7.677 3.504 2.321 1.00 81.50 180 MET A N 1
ATOM 1427 C CA . MET A 1 180 ? 9.085 3.545 1.902 1.00 81.50 180 MET A CA 1
ATOM 1428 C C . MET A 1 180 ? 9.566 4.951 1.501 1.00 81.50 180 MET A C 1
ATOM 1430 O O . MET A 1 180 ? 10.770 5.206 1.460 1.00 81.50 180 MET A O 1
ATOM 1434 N N . ALA A 1 181 ? 8.651 5.875 1.191 1.00 87.31 181 ALA A N 1
ATOM 1435 C CA . ALA A 1 181 ? 9.000 7.204 0.692 1.00 87.31 181 ALA A CA 1
ATOM 1436 C C . ALA A 1 181 ? 9.799 8.067 1.698 1.00 87.31 181 ALA A C 1
ATOM 1438 O O . ALA A 1 181 ? 10.822 8.627 1.294 1.00 87.31 181 ALA A O 1
ATOM 1439 N N . PRO A 1 182 ? 9.438 8.144 2.999 1.00 87.00 182 PRO A N 1
ATOM 1440 C CA . PRO A 1 182 ? 10.251 8.839 3.999 1.00 87.00 182 PRO A CA 1
ATOM 1441 C C . PRO A 1 182 ? 11.693 8.328 4.074 1.00 87.00 182 PRO A C 1
ATOM 1443 O O . PRO A 1 182 ? 12.626 9.126 4.109 1.00 87.00 182 PRO A O 1
ATOM 1446 N N . GLU A 1 183 ? 11.905 7.015 4.012 1.00 85.50 183 GLU A N 1
ATOM 1447 C CA . GLU A 1 183 ? 13.243 6.411 4.102 1.00 85.50 183 GLU A CA 1
ATOM 1448 C C . GLU A 1 183 ? 14.148 6.820 2.924 1.00 85.50 183 GLU A C 1
ATOM 1450 O O . GLU A 1 183 ? 15.357 7.035 3.074 1.00 85.50 183 GLU A O 1
ATOM 1455 N N . ALA A 1 184 ? 13.568 7.017 1.734 1.00 86.88 184 ALA A N 1
ATOM 1456 C CA . ALA A 1 184 ? 14.298 7.500 0.562 1.00 86.88 184 ALA A CA 1
ATOM 1457 C C . ALA A 1 184 ? 14.852 8.927 0.730 1.00 86.88 184 ALA A C 1
ATOM 1459 O O . ALA A 1 184 ? 15.789 9.309 0.023 1.00 86.88 184 ALA A O 1
ATOM 1460 N N . THR A 1 185 ? 14.326 9.714 1.675 1.00 88.12 185 THR A N 1
ATOM 1461 C CA . THR A 1 185 ? 14.863 11.050 1.980 1.00 88.12 185 THR A CA 1
ATOM 1462 C C . THR A 1 185 ? 16.201 10.991 2.712 1.00 88.12 185 THR A C 1
ATOM 1464 O O . THR A 1 185 ? 17.085 11.817 2.451 1.00 88.12 185 THR A O 1
ATOM 1467 N N . PHE A 1 186 ? 16.391 9.967 3.546 1.00 89.75 186 PHE A N 1
ATOM 1468 C CA . PHE A 1 186 ? 17.615 9.732 4.313 1.00 89.75 186 PHE A CA 1
ATOM 1469 C C . PHE A 1 186 ? 18.608 8.822 3.578 1.00 89.75 186 PHE A C 1
ATOM 1471 O O . PHE A 1 186 ? 19.806 8.832 3.862 1.00 89.75 186 PHE A O 1
ATOM 1478 N N . THR A 1 187 ? 18.137 8.080 2.577 1.00 90.69 187 THR A N 1
ATOM 1479 C CA . THR A 1 187 ? 18.963 7.168 1.782 1.00 90.69 187 THR A CA 1
ATOM 1480 C C . THR A 1 187 ? 19.603 7.872 0.578 1.00 90.69 187 THR A C 1
ATOM 1482 O O . THR A 1 187 ? 18.964 8.654 -0.128 1.00 90.69 187 THR A O 1
ATOM 1485 N N . LYS A 1 188 ? 20.885 7.585 0.311 1.00 92.75 188 LYS A N 1
ATOM 1486 C CA . LYS A 1 188 ? 21.629 8.162 -0.824 1.00 92.75 188 LYS A CA 1
ATOM 1487 C C . LYS A 1 188 ? 21.196 7.546 -2.171 1.00 92.75 188 LYS A C 1
ATOM 1489 O O . LYS A 1 188 ? 20.929 6.344 -2.208 1.00 92.75 188 LYS A O 1
ATOM 1494 N N . PRO A 1 189 ? 21.243 8.302 -3.289 1.00 92.44 189 PRO A N 1
ATOM 1495 C CA . PRO A 1 189 ? 20.947 7.787 -4.634 1.00 92.44 189 PRO A CA 1
ATOM 1496 C C . PRO A 1 189 ? 21.720 6.511 -4.995 1.00 92.44 189 PRO A C 1
ATOM 1498 O O . PRO A 1 189 ? 21.164 5.576 -5.566 1.00 92.44 189 PRO A O 1
ATOM 1501 N N . ASP A 1 190 ? 22.997 6.437 -4.608 1.00 94.00 190 ASP A N 1
ATOM 1502 C CA . ASP A 1 190 ? 23.870 5.312 -4.958 1.00 94.00 190 ASP A CA 1
ATOM 1503 C C . ASP A 1 190 ? 23.420 3.976 -4.367 1.00 94.00 190 ASP A C 1
ATOM 1505 O O . ASP A 1 190 ? 23.710 2.934 -4.947 1.00 94.00 190 ASP A O 1
ATOM 1509 N N . PHE A 1 191 ? 22.708 3.982 -3.236 1.00 94.19 191 PHE A N 1
ATOM 1510 C CA . PHE A 1 191 ? 22.128 2.760 -2.679 1.00 94.19 191 PHE A CA 1
ATOM 1511 C C . PHE A 1 191 ? 21.121 2.143 -3.660 1.00 94.19 191 PHE A C 1
ATOM 1513 O O . PHE A 1 191 ? 21.200 0.955 -3.970 1.00 94.19 191 PHE A O 1
ATOM 1520 N N . TYR A 1 192 ? 20.230 2.973 -4.207 1.00 93.56 192 TYR A N 1
ATOM 1521 C CA . TYR A 1 192 ? 19.223 2.565 -5.186 1.00 93.56 192 TYR A CA 1
ATOM 1522 C C . TYR A 1 192 ? 19.862 2.174 -6.518 1.00 93.56 192 TYR A C 1
ATOM 1524 O O . TYR A 1 192 ? 19.560 1.105 -7.051 1.00 93.56 192 TYR A O 1
ATOM 1532 N N . ARG A 1 193 ? 20.813 2.984 -7.004 1.00 93.19 193 ARG A N 1
ATOM 1533 C CA . ARG A 1 193 ? 21.540 2.721 -8.252 1.00 93.19 193 ARG A CA 1
ATOM 1534 C C . ARG A 1 193 ? 22.285 1.382 -8.204 1.00 93.19 193 ARG A C 1
ATOM 1536 O O . ARG A 1 193 ? 22.148 0.579 -9.120 1.00 93.19 193 ARG A O 1
ATOM 1543 N N . LYS A 1 194 ? 23.014 1.095 -7.116 1.00 94.00 194 LYS A N 1
ATOM 1544 C CA . LYS A 1 194 ? 23.711 -0.195 -6.917 1.00 94.00 194 LYS A CA 1
ATOM 1545 C C . LYS A 1 194 ? 22.748 -1.378 -6.824 1.00 94.00 194 LYS A C 1
ATOM 1547 O O . LYS A 1 194 ? 23.095 -2.471 -7.255 1.00 94.00 194 LYS A O 1
ATOM 1552 N N . GLY A 1 195 ? 21.549 -1.160 -6.287 1.00 94.12 195 GLY A N 1
ATOM 1553 C CA . GLY A 1 195 ? 20.479 -2.158 -6.255 1.00 94.12 195 GLY A CA 1
ATOM 1554 C C . GLY A 1 195 ? 19.764 -2.365 -7.595 1.00 94.12 195 GLY A C 1
ATOM 1555 O O . GLY A 1 195 ? 18.859 -3.194 -7.664 1.00 94.12 195 GLY A O 1
ATOM 1556 N N . GLY A 1 196 ? 20.125 -1.617 -8.645 1.00 94.38 196 GLY A N 1
ATOM 1557 C CA . GLY A 1 196 ? 19.463 -1.667 -9.949 1.00 94.38 196 GLY A CA 1
ATOM 1558 C C . GLY A 1 196 ? 18.064 -1.049 -9.953 1.00 94.38 196 GLY A C 1
ATOM 1559 O O . GLY A 1 196 ? 17.258 -1.382 -10.818 1.00 94.38 196 GLY A O 1
ATOM 1560 N N . VAL A 1 197 ? 17.744 -0.190 -8.981 1.00 94.69 197 VAL A N 1
ATOM 1561 C CA . VAL A 1 197 ? 16.456 0.511 -8.917 1.00 94.69 197 VAL A CA 1
ATOM 1562 C C . VAL A 1 197 ? 16.488 1.707 -9.872 1.00 94.69 197 VAL A C 1
ATOM 1564 O O . VAL A 1 197 ? 17.456 2.470 -9.837 1.00 94.69 197 VAL A O 1
ATOM 1567 N N . PRO A 1 198 ? 15.448 1.920 -10.698 1.00 93.12 198 PRO A N 1
ATOM 1568 C CA . PRO A 1 198 ? 15.400 3.061 -11.605 1.00 93.12 198 PRO A CA 1
ATOM 1569 C C . PRO A 1 198 ? 15.442 4.391 -10.859 1.00 93.12 198 PRO A C 1
ATOM 1571 O O . PRO A 1 198 ? 14.722 4.585 -9.874 1.00 93.12 198 PRO A O 1
ATOM 1574 N N . MET A 1 199 ? 16.211 5.349 -11.377 1.00 92.81 199 MET A N 1
ATOM 1575 C CA . MET A 1 199 ? 16.324 6.674 -10.759 1.00 92.81 199 MET A CA 1
ATOM 1576 C C . MET A 1 199 ? 14.987 7.421 -10.716 1.00 92.81 199 MET A C 1
ATOM 1578 O O . MET A 1 199 ? 14.732 8.138 -9.754 1.00 92.81 199 MET A O 1
ATOM 1582 N N . ALA A 1 200 ? 14.091 7.157 -11.670 1.00 91.88 200 ALA A N 1
ATOM 1583 C CA . ALA A 1 200 ? 12.710 7.645 -11.650 1.00 91.88 200 ALA A CA 1
ATOM 1584 C C . ALA A 1 200 ? 11.936 7.143 -10.414 1.00 91.88 200 ALA A C 1
ATOM 1586 O O . ALA A 1 200 ? 11.212 7.900 -9.775 1.00 91.88 200 ALA A O 1
ATOM 1587 N N . THR A 1 201 ? 12.138 5.884 -10.009 1.00 92.12 201 THR A N 1
ATOM 1588 C CA . THR A 1 201 ? 11.510 5.329 -8.796 1.00 92.12 201 THR A CA 1
ATOM 1589 C C . THR A 1 201 ? 12.115 5.935 -7.533 1.00 92.12 201 THR A C 1
ATOM 1591 O O . THR A 1 201 ? 11.387 6.278 -6.602 1.00 92.12 201 THR A O 1
ATOM 1594 N N . TYR A 1 202 ? 13.434 6.137 -7.505 1.00 93.12 202 TYR A N 1
ATOM 1595 C CA . TYR A 1 202 ? 14.073 6.877 -6.418 1.00 93.12 202 TYR A CA 1
ATOM 1596 C C . TYR A 1 202 ? 13.531 8.310 -6.312 1.00 93.12 202 TYR A C 1
ATOM 1598 O O . TYR A 1 202 ? 13.180 8.749 -5.218 1.00 93.12 202 TYR A O 1
ATOM 1606 N N . ALA A 1 203 ? 13.420 9.025 -7.434 1.00 93.25 203 ALA A N 1
ATOM 1607 C CA . ALA A 1 203 ? 12.878 10.377 -7.478 1.00 93.25 203 ALA A CA 1
ATOM 1608 C C . ALA A 1 203 ? 11.406 10.414 -7.041 1.00 93.25 203 ALA A C 1
ATOM 1610 O O . ALA A 1 203 ? 11.023 11.318 -6.304 1.00 93.25 203 ALA A O 1
ATOM 1611 N N . MET A 1 204 ? 10.608 9.404 -7.402 1.00 93.12 204 MET A N 1
ATOM 1612 C CA . MET A 1 204 ? 9.231 9.238 -6.927 1.00 93.12 204 MET A CA 1
ATOM 1613 C C . MET A 1 204 ? 9.165 9.123 -5.399 1.00 93.12 204 MET A C 1
ATOM 1615 O O . MET A 1 204 ? 8.402 9.846 -4.756 1.00 93.12 204 MET A O 1
ATOM 1619 N N . PHE A 1 205 ? 9.966 8.228 -4.807 1.00 92.75 205 PHE A N 1
ATOM 1620 C CA . PHE A 1 205 ? 9.993 8.027 -3.356 1.00 92.75 205 PHE A CA 1
ATOM 1621 C C . PHE A 1 205 ? 10.527 9.250 -2.626 1.00 92.75 205 PHE A C 1
ATOM 1623 O O . PHE A 1 205 ? 9.905 9.723 -1.678 1.00 92.75 205 PHE A O 1
ATOM 1630 N N . ARG A 1 206 ? 11.638 9.815 -3.097 1.00 93.25 206 ARG A N 1
ATOM 1631 C CA . ARG A 1 206 ? 12.234 10.999 -2.484 1.00 93.25 206 ARG A CA 1
ATOM 1632 C C . ARG A 1 206 ? 11.367 12.242 -2.657 1.00 93.25 206 ARG A C 1
ATOM 1634 O O . ARG A 1 206 ? 11.323 13.072 -1.762 1.00 93.25 206 ARG A O 1
ATOM 1641 N N . GLY A 1 207 ? 10.621 12.346 -3.751 1.00 92.81 207 GLY A N 1
ATOM 1642 C CA . GLY A 1 207 ? 9.589 13.363 -3.945 1.00 92.81 207 GLY A CA 1
ATOM 1643 C C . GLY A 1 207 ? 8.345 13.161 -3.074 1.00 92.81 207 GLY A C 1
ATOM 1644 O O . GLY A 1 207 ? 7.440 13.984 -3.142 1.00 92.81 207 GLY A O 1
ATOM 1645 N N . MET A 1 208 ? 8.284 12.091 -2.272 1.00 93.62 208 MET A N 1
ATOM 1646 C CA . MET A 1 208 ? 7.149 11.718 -1.424 1.00 93.62 208 MET A CA 1
ATOM 1647 C C . MET A 1 208 ? 5.824 11.540 -2.178 1.00 93.62 208 MET A C 1
ATOM 1649 O O . MET A 1 208 ? 4.765 11.569 -1.558 1.00 93.62 208 MET A O 1
ATOM 1653 N N . LEU A 1 209 ? 5.853 11.313 -3.495 1.00 91.81 209 LEU A N 1
ATOM 1654 C CA . LEU A 1 209 ? 4.638 11.289 -4.318 1.00 91.81 209 LEU A CA 1
ATOM 1655 C C . LEU A 1 209 ? 3.624 10.217 -3.869 1.00 91.81 209 LEU A C 1
ATOM 1657 O O . LEU A 1 209 ? 2.445 10.546 -3.731 1.00 91.81 209 LEU A O 1
ATOM 1661 N N . PRO A 1 210 ? 4.032 8.966 -3.555 1.00 90.31 210 PRO A N 1
ATOM 1662 C CA . PRO A 1 210 ? 3.085 7.968 -3.059 1.00 90.31 210 PRO A CA 1
ATOM 1663 C C . PRO A 1 210 ? 2.508 8.359 -1.691 1.00 90.31 210 PRO A C 1
ATOM 1665 O O . PRO A 1 210 ? 1.304 8.244 -1.469 1.00 90.31 210 PRO A O 1
ATOM 1668 N N . LEU A 1 211 ? 3.358 8.898 -0.805 1.00 91.88 211 LEU A N 1
ATOM 1669 C CA . LEU A 1 211 ? 2.956 9.351 0.525 1.00 91.88 211 LEU A CA 1
ATOM 1670 C C . LEU A 1 211 ? 1.968 10.520 0.460 1.00 91.88 211 LEU A C 1
ATOM 1672 O O . LEU A 1 211 ? 1.041 10.552 1.254 1.00 91.88 211 LEU A O 1
ATOM 1676 N N . GLN A 1 212 ? 2.117 11.448 -0.484 1.00 92.94 212 GLN A N 1
ATOM 1677 C CA . GLN A 1 212 ? 1.199 12.578 -0.651 1.00 92.94 212 GLN A CA 1
ATOM 1678 C C . GLN A 1 212 ? -0.229 12.107 -0.938 1.00 92.94 212 GLN A C 1
ATOM 1680 O O . GLN A 1 212 ? -1.147 12.480 -0.213 1.00 92.94 212 GLN A O 1
ATOM 1685 N N . GLY A 1 213 ? -0.425 11.248 -1.947 1.00 88.88 213 GLY A N 1
ATOM 1686 C CA . GLY A 1 213 ? -1.757 10.721 -2.277 1.00 88.88 213 GLY A CA 1
ATOM 1687 C C . GLY A 1 213 ? -2.377 9.934 -1.118 1.00 88.88 213 GLY A C 1
ATOM 1688 O O . GLY A 1 213 ? -3.569 10.039 -0.838 1.00 88.88 213 GLY A O 1
ATOM 1689 N N . PHE A 1 214 ? -1.538 9.202 -0.393 1.00 89.50 214 PHE A N 1
ATOM 1690 C CA . PHE A 1 214 ? -1.918 8.459 0.798 1.00 89.50 214 PHE A CA 1
ATOM 1691 C C . PHE A 1 214 ? -2.314 9.350 1.981 1.00 89.50 214 PHE A C 1
ATOM 1693 O O . PHE A 1 214 ? -3.370 9.148 2.577 1.00 89.50 214 PHE A O 1
ATOM 1700 N N . MET A 1 215 ? -1.531 10.387 2.273 1.00 94.25 215 MET A N 1
ATOM 1701 C CA . MET A 1 215 ? -1.834 11.356 3.325 1.00 94.25 215 MET A CA 1
ATOM 1702 C C . MET A 1 215 ? -3.075 12.187 2.999 1.00 94.25 215 MET A C 1
ATOM 1704 O O . MET A 1 215 ? -3.818 12.523 3.915 1.00 94.25 215 MET A O 1
ATOM 1708 N N . VAL A 1 216 ? -3.345 12.481 1.720 1.00 93.69 216 VAL A N 1
ATOM 1709 C CA . VAL A 1 216 ? -4.609 13.118 1.312 1.00 93.69 216 VAL A CA 1
ATOM 1710 C C . VAL A 1 216 ? -5.789 12.235 1.707 1.00 93.69 216 VAL A C 1
ATOM 1712 O O . VAL A 1 216 ? -6.709 12.727 2.352 1.00 93.69 216 VAL A O 1
ATOM 1715 N N . ALA A 1 217 ? -5.758 10.939 1.381 1.00 91.62 217 ALA A N 1
ATOM 1716 C CA . ALA A 1 217 ? -6.827 10.019 1.771 1.00 91.62 217 ALA A CA 1
ATOM 1717 C C . ALA A 1 217 ? -6.985 9.949 3.300 1.00 91.62 217 ALA A C 1
ATOM 1719 O O . ALA A 1 217 ? -8.099 10.074 3.803 1.00 91.62 217 ALA A O 1
ATOM 1720 N N . ILE A 1 218 ? -5.873 9.825 4.034 1.00 94.62 218 ILE A N 1
ATOM 1721 C CA . ILE A 1 218 ? -5.879 9.761 5.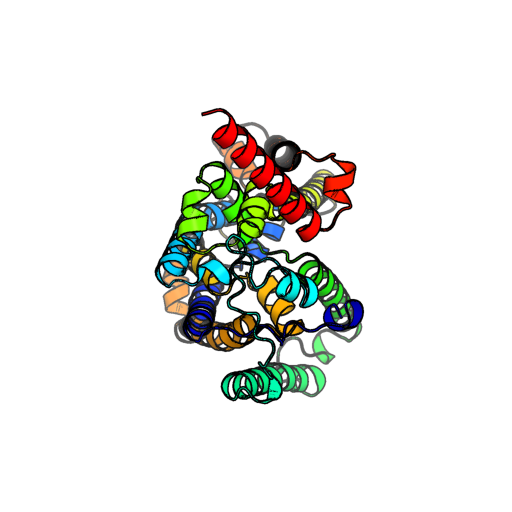501 1.00 94.62 218 ILE A CA 1
ATOM 1722 C C . ILE A 1 218 ? -6.496 11.015 6.117 1.00 94.62 218 ILE A C 1
ATOM 1724 O O . ILE A 1 218 ? -7.403 10.908 6.936 1.00 94.62 218 ILE A O 1
ATOM 1728 N N . VAL A 1 219 ? -6.031 12.200 5.719 1.00 97.50 219 VAL A N 1
ATOM 1729 C CA . VAL A 1 219 ? -6.520 13.471 6.268 1.00 97.50 219 VAL A CA 1
ATOM 1730 C C . VAL A 1 219 ? -7.988 13.681 5.912 1.00 97.50 219 VAL A C 1
ATOM 1732 O O . VAL A 1 219 ? -8.766 14.074 6.774 1.00 97.50 219 VAL A O 1
ATOM 1735 N N . MET A 1 220 ? -8.400 13.373 4.680 1.00 96.56 220 MET A N 1
ATOM 1736 C CA . MET A 1 220 ? -9.798 13.517 4.267 1.00 96.56 220 MET A CA 1
ATOM 1737 C C . MET A 1 220 ? -10.733 12.613 5.079 1.00 96.56 220 MET A C 1
ATOM 1739 O O . MET A 1 220 ? -11.747 13.094 5.585 1.00 96.56 220 MET A O 1
ATOM 1743 N N . PHE A 1 221 ? -10.392 11.331 5.254 1.00 95.81 221 PHE A N 1
ATOM 1744 C CA . PHE A 1 221 ? -11.194 10.428 6.084 1.00 95.81 221 PHE A CA 1
ATOM 1745 C C . PHE A 1 221 ? -11.154 10.814 7.560 1.00 95.81 221 PHE A C 1
ATOM 1747 O O . PHE A 1 221 ? -12.182 10.756 8.226 1.00 95.81 221 PHE A O 1
ATOM 1754 N N . ASN A 1 222 ? -10.003 11.258 8.065 1.00 97.94 222 ASN A N 1
ATOM 1755 C CA . ASN A 1 222 ? -9.856 11.662 9.457 1.00 97.94 222 ASN A CA 1
ATOM 1756 C C . ASN A 1 222 ? -10.733 12.875 9.772 1.00 97.94 222 ASN A C 1
ATOM 1758 O O . ASN A 1 222 ? -11.471 12.851 10.749 1.00 97.94 222 ASN A O 1
ATOM 1762 N N . LEU A 1 223 ? -10.711 13.900 8.916 1.00 97.88 223 LEU A N 1
ATOM 1763 C CA . LEU A 1 223 ? -11.544 15.090 9.080 1.00 97.88 223 LEU A CA 1
ATOM 1764 C C . LEU A 1 223 ? -13.035 14.774 8.954 1.00 97.88 223 LEU A C 1
ATOM 1766 O O . LEU A 1 223 ? -13.840 15.357 9.676 1.00 97.88 223 LEU A O 1
ATOM 1770 N N . PHE A 1 224 ? -13.404 13.839 8.075 1.00 97.12 224 PHE A N 1
ATOM 1771 C CA . PHE A 1 224 ? -14.780 13.363 7.982 1.00 97.12 224 PHE A CA 1
ATOM 1772 C C . PHE A 1 224 ? -15.223 12.644 9.264 1.00 97.12 224 PHE A C 1
ATOM 1774 O O . PHE A 1 224 ? -16.269 12.984 9.812 1.00 97.12 224 PHE A O 1
ATOM 1781 N N . ILE A 1 225 ? -14.419 11.701 9.770 1.00 96.56 225 ILE A N 1
ATOM 1782 C CA . ILE A 1 225 ? -14.694 10.965 11.015 1.00 96.56 225 ILE A CA 1
ATOM 1783 C C . ILE A 1 225 ? -14.766 11.929 12.201 1.00 96.56 225 ILE A C 1
ATOM 1785 O O . ILE A 1 225 ? -15.734 11.893 12.955 1.00 96.56 225 ILE A O 1
ATOM 1789 N N . LEU A 1 226 ? -13.780 12.820 12.342 1.00 96.69 226 LEU A N 1
ATOM 1790 C CA . LEU A 1 226 ? -13.744 13.820 13.405 1.00 96.69 226 LEU A CA 1
ATOM 1791 C C . LEU A 1 226 ? -14.980 14.721 13.349 1.00 96.69 226 LEU A C 1
ATOM 1793 O O . LEU A 1 226 ? -15.618 14.942 14.372 1.00 96.69 226 LEU A O 1
ATOM 1797 N N . GLY A 1 227 ? -15.336 15.220 12.163 1.00 96.94 227 GLY A N 1
ATOM 1798 C CA . GLY A 1 227 ? -16.512 16.064 11.978 1.00 96.94 227 GLY A CA 1
ATOM 1799 C C . GLY A 1 227 ? -17.810 15.337 12.328 1.00 96.94 227 GLY A C 1
ATOM 1800 O O . GLY A 1 227 ? -18.627 15.880 13.065 1.00 96.94 227 GLY A O 1
ATOM 1801 N N . ALA A 1 228 ? -17.987 14.102 11.852 1.00 96.75 228 ALA A N 1
ATOM 1802 C CA . ALA A 1 228 ? -19.159 13.287 12.171 1.00 96.75 228 ALA A CA 1
ATOM 1803 C C . ALA A 1 228 ? -19.269 13.000 13.675 1.00 96.75 228 ALA A C 1
ATOM 1805 O O . ALA A 1 228 ? -20.363 13.084 14.230 1.00 96.75 228 ALA A O 1
ATOM 1806 N N . TRP A 1 229 ? -18.138 12.723 14.327 1.00 95.75 229 TRP A N 1
ATOM 1807 C CA . TRP A 1 229 ? -18.072 12.460 15.760 1.00 95.75 229 TRP A CA 1
ATOM 1808 C C . TRP A 1 229 ? -18.364 13.704 16.602 1.00 95.75 229 TRP A C 1
ATOM 1810 O O . TRP A 1 229 ? -19.196 13.659 17.500 1.00 95.75 229 TRP A O 1
ATOM 1820 N N . MET A 1 230 ? -17.760 14.849 16.274 1.00 95.31 230 MET A N 1
ATOM 1821 C CA . MET A 1 230 ? -17.999 16.111 16.988 1.00 95.31 230 MET A CA 1
ATOM 1822 C C . MET A 1 230 ? -19.425 16.651 16.815 1.00 95.31 230 MET A C 1
ATOM 1824 O O . MET A 1 230 ? -19.886 17.429 17.647 1.00 95.31 230 MET A O 1
ATOM 1828 N N . LEU A 1 231 ? -20.107 16.278 15.729 1.00 96.56 231 LEU A N 1
ATOM 1829 C CA . LEU A 1 231 ? -21.496 16.656 15.459 1.00 96.56 231 LEU A CA 1
ATOM 1830 C C . LEU A 1 231 ? -22.515 15.632 15.978 1.00 96.56 231 LEU A C 1
ATOM 1832 O O . LEU A 1 231 ? -23.706 15.825 15.747 1.00 96.56 231 LEU A O 1
ATOM 1836 N N . ASP A 1 232 ? -22.064 14.564 16.644 1.00 94.31 232 ASP A N 1
ATOM 1837 C CA . ASP A 1 232 ? -22.912 13.474 17.151 1.00 94.31 232 ASP A CA 1
ATOM 1838 C C . ASP A 1 232 ? -23.747 12.782 16.047 1.00 94.31 232 ASP A C 1
ATOM 1840 O O . ASP A 1 232 ? -24.851 12.289 16.263 1.00 94.31 232 ASP A O 1
ATOM 1844 N N . VAL A 1 233 ? -23.221 12.765 14.813 1.00 95.56 233 VAL A N 1
ATOM 1845 C CA . VAL A 1 233 ? -23.844 12.108 13.643 1.00 95.56 233 VAL A CA 1
ATOM 1846 C C . VAL A 1 233 ? -23.258 10.708 13.414 1.00 95.56 233 VAL A C 1
ATOM 1848 O O . VAL A 1 233 ? -23.823 9.901 12.675 1.00 95.56 233 VAL A O 1
ATOM 1851 N N . GLY A 1 234 ? -22.131 10.391 14.050 1.00 92.06 234 GLY A N 1
ATOM 1852 C CA . GLY A 1 234 ? -21.507 9.073 14.003 1.00 92.06 234 GLY A CA 1
ATOM 1853 C C . GLY A 1 234 ? -20.471 8.885 15.106 1.00 92.06 234 GLY A C 1
ATOM 1854 O O . GLY A 1 234 ? -20.136 9.819 15.826 1.00 92.06 234 GLY A O 1
ATOM 1855 N N . SER A 1 235 ? -19.948 7.669 15.231 1.00 91.56 235 SER A N 1
ATOM 1856 C CA . SER A 1 235 ? -18.879 7.333 16.174 1.00 91.56 235 SER A CA 1
ATOM 1857 C C . SER A 1 235 ? -17.538 7.177 15.461 1.00 91.56 235 SER A C 1
ATOM 1859 O O . SER A 1 235 ? -17.480 6.921 14.254 1.00 91.56 235 SER A O 1
ATOM 1861 N N . VAL A 1 236 ? -16.443 7.278 16.218 1.00 91.31 236 VAL A N 1
ATOM 1862 C CA . VAL A 1 236 ? -15.125 6.877 15.716 1.00 91.31 236 VAL A CA 1
ATOM 1863 C C . VAL A 1 236 ? -15.157 5.369 15.420 1.00 91.31 236 VAL A C 1
ATOM 1865 O O . VAL A 1 236 ? -15.533 4.593 16.302 1.00 91.31 236 VAL A O 1
ATOM 1868 N N . PRO A 1 237 ? -14.811 4.925 14.198 1.00 89.12 237 PRO A N 1
ATOM 1869 C CA . PRO A 1 237 ? -14.799 3.505 13.872 1.00 89.12 237 PRO A CA 1
ATOM 1870 C C . PRO A 1 237 ? -13.762 2.748 14.703 1.00 89.12 237 PRO A C 1
ATOM 1872 O O . PRO A 1 237 ? -12.616 3.176 14.818 1.00 89.12 237 PRO A O 1
ATOM 1875 N N . ASN A 1 238 ? -14.138 1.586 15.226 1.00 86.56 238 ASN A N 1
ATOM 1876 C CA . ASN A 1 238 ? -13.195 0.693 15.885 1.00 86.56 238 ASN A CA 1
ATOM 1877 C C . ASN A 1 238 ? -12.467 -0.164 14.836 1.00 86.56 238 ASN A C 1
ATOM 1879 O O . ASN A 1 238 ? -13.103 -0.840 14.029 1.00 86.56 238 ASN A O 1
ATOM 1883 N N . ALA A 1 239 ? -11.133 -0.123 14.845 1.00 78.62 239 ALA A N 1
ATOM 1884 C CA . ALA A 1 239 ? -10.284 -0.865 13.914 1.00 78.62 239 ALA A CA 1
ATOM 1885 C C . ALA A 1 239 ? -9.477 -2.006 14.568 1.00 78.62 239 ALA A C 1
ATOM 1887 O O . ALA A 1 239 ? -8.692 -2.634 13.857 1.00 78.62 239 ALA A O 1
ATOM 1888 N N . ALA A 1 240 ? -9.630 -2.238 15.879 1.00 77.19 240 ALA A N 1
ATOM 1889 C CA . ALA A 1 240 ? -8.783 -3.131 16.677 1.00 77.19 240 ALA A CA 1
ATOM 1890 C C . ALA A 1 240 ? -9.510 -4.368 17.241 1.00 77.19 240 ALA A C 1
ATOM 1892 O O . ALA A 1 240 ? -8.866 -5.402 17.397 1.00 77.19 240 ALA A O 1
ATOM 1893 N N . GLY A 1 241 ? -10.827 -4.295 17.480 1.00 82.94 241 GLY A N 1
ATOM 1894 C CA . GLY A 1 241 ? -11.610 -5.382 18.090 1.00 82.94 241 GLY A CA 1
ATOM 1895 C C . GLY A 1 241 ? -12.183 -4.981 19.448 1.00 82.94 241 GLY A C 1
ATOM 1896 O O . GLY A 1 241 ? -12.490 -3.813 19.652 1.00 82.94 241 GLY A O 1
ATOM 1897 N N . GLU A 1 242 ? -12.364 -5.930 20.366 1.00 87.12 242 GLU A N 1
ATOM 1898 C CA . GLU A 1 242 ? -12.841 -5.620 21.728 1.00 87.12 242 GLU A CA 1
ATOM 1899 C C . GLU A 1 242 ? -11.792 -4.834 22.524 1.00 87.12 242 GLU A C 1
ATOM 1901 O O . GLU A 1 242 ? -12.133 -3.893 23.234 1.00 87.12 242 GLU A O 1
ATOM 1906 N N . GLU A 1 243 ? -10.518 -5.161 22.313 1.00 92.38 243 GLU A N 1
ATOM 1907 C CA . GLU A 1 243 ? -9.364 -4.476 22.886 1.00 92.38 243 GLU A CA 1
ATOM 1908 C C . GLU A 1 243 ? -8.688 -3.591 21.834 1.00 92.38 243 GLU A C 1
ATOM 1910 O O . GLU A 1 243 ? -8.748 -3.834 20.623 1.00 92.38 243 GLU A O 1
ATOM 1915 N N . GLY A 1 244 ? -7.986 -2.560 22.293 1.00 90.75 244 GLY A N 1
ATOM 1916 C CA . GLY A 1 244 ? -7.323 -1.594 21.424 1.00 90.75 244 GLY A CA 1
ATOM 1917 C C . GLY A 1 244 ? -6.024 -2.077 20.782 1.00 90.75 244 GLY A C 1
ATOM 1918 O O . GLY A 1 244 ? -5.562 -1.502 19.788 1.00 90.75 244 GLY A O 1
ATOM 1919 N N . LEU A 1 245 ? -5.421 -3.134 21.333 1.00 95.88 245 LEU A N 1
ATOM 1920 C CA . LEU A 1 245 ? -4.206 -3.753 20.813 1.00 95.88 245 LEU A CA 1
ATOM 1921 C C . LEU A 1 245 ? -4.107 -5.220 21.236 1.00 95.88 245 LEU A C 1
ATOM 1923 O O . LEU A 1 245 ? -4.435 -5.576 22.359 1.00 95.88 245 LEU A O 1
ATOM 1927 N N . TYR A 1 246 ? -3.527 -6.039 20.362 1.00 96.81 246 TYR A N 1
ATOM 1928 C CA . TYR A 1 246 ? -3.272 -7.461 20.600 1.00 96.81 246 TYR A CA 1
ATOM 1929 C C . TYR A 1 246 ? -1.899 -7.853 20.044 1.00 96.81 246 TYR A C 1
ATOM 1931 O O . TYR A 1 246 ? -1.341 -7.138 19.204 1.00 96.81 246 TYR A O 1
ATOM 1939 N N . TRP A 1 247 ? -1.367 -9.011 20.447 1.00 97.12 247 TRP A N 1
ATOM 1940 C CA . TRP A 1 247 ? -0.112 -9.551 19.903 1.00 97.12 247 TRP A CA 1
ATOM 1941 C C . TRP A 1 247 ? -0.146 -9.732 18.386 1.00 97.12 247 TRP A C 1
ATOM 1943 O O . TRP A 1 247 ? 0.858 -9.496 17.710 1.00 97.12 247 TRP A O 1
ATOM 1953 N N . GLY A 1 248 ? -1.311 -10.078 17.844 1.00 96.44 248 GLY A N 1
ATOM 1954 C CA . GLY A 1 248 ? -1.546 -10.196 16.414 1.00 96.44 248 GLY A CA 1
ATOM 1955 C C . GLY A 1 248 ? -1.150 -8.947 15.627 1.00 96.44 248 GLY A C 1
ATOM 1956 O O . GLY A 1 248 ? -0.480 -9.050 14.602 1.00 96.44 248 GLY A O 1
ATOM 1957 N N . HIS A 1 249 ? -1.433 -7.756 16.157 1.00 96.75 249 HIS A N 1
ATOM 1958 C CA . HIS A 1 249 ? -1.048 -6.485 15.541 1.00 96.75 249 HIS A CA 1
ATOM 1959 C C . HIS A 1 249 ? 0.478 -6.309 15.453 1.00 96.75 249 HIS A C 1
ATOM 1961 O O . HIS A 1 249 ? 1.003 -5.852 14.436 1.00 96.75 249 HIS A O 1
ATOM 1967 N N . ILE A 1 250 ? 1.207 -6.716 16.497 1.00 97.12 250 ILE A N 1
ATOM 1968 C CA . ILE A 1 250 ? 2.675 -6.622 16.556 1.00 97.12 250 ILE A CA 1
ATOM 1969 C C . ILE A 1 250 ? 3.328 -7.633 15.605 1.00 97.12 250 ILE A C 1
ATOM 1971 O O . ILE A 1 250 ? 4.307 -7.312 14.934 1.00 97.12 250 ILE A O 1
ATOM 1975 N N . LEU A 1 251 ? 2.795 -8.856 15.544 1.00 96.94 251 LEU A N 1
ATOM 1976 C CA . LEU A 1 251 ? 3.347 -9.947 14.734 1.00 96.94 251 LEU A CA 1
ATOM 1977 C C . LEU A 1 251 ? 2.938 -9.852 13.258 1.00 96.94 251 LEU A C 1
ATOM 1979 O O . LEU A 1 251 ? 3.718 -10.189 12.365 1.00 96.94 251 LEU A O 1
ATOM 1983 N N . GLY A 1 252 ? 1.727 -9.371 12.992 1.00 96.56 252 GLY A N 1
ATOM 1984 C CA . GLY A 1 252 ? 1.159 -9.241 11.657 1.00 96.56 252 GLY A CA 1
ATOM 1985 C C . GLY A 1 252 ? 1.756 -8.099 10.847 1.00 96.56 252 GLY A C 1
ATOM 1986 O O . GLY A 1 252 ? 1.971 -8.268 9.646 1.00 96.56 252 GLY A O 1
ATOM 1987 N N . GLY A 1 253 ? 2.110 -6.978 11.488 1.00 95.88 253 GLY A N 1
ATOM 1988 C CA . GLY A 1 253 ? 2.742 -5.829 10.827 1.00 95.88 253 GLY A CA 1
ATOM 1989 C C . GLY A 1 253 ? 3.987 -6.187 10.005 1.00 95.88 253 GLY A C 1
ATOM 1990 O O . GLY A 1 253 ? 4.020 -5.890 8.806 1.00 95.88 253 GLY A O 1
ATOM 1991 N N . PRO A 1 254 ? 4.984 -6.886 10.578 1.00 96.88 254 PRO A N 1
ATOM 1992 C CA . PRO A 1 254 ? 6.138 -7.397 9.846 1.00 96.88 254 PRO A CA 1
ATOM 1993 C C . PRO A 1 254 ? 5.777 -8.240 8.616 1.00 96.88 254 PRO A C 1
ATOM 1995 O O . PRO A 1 254 ? 6.304 -8.002 7.528 1.00 96.88 254 PRO A O 1
ATOM 1998 N N . LEU A 1 255 ? 4.860 -9.202 8.760 1.00 97.25 255 LEU A N 1
ATOM 1999 C CA . LEU A 1 255 ? 4.485 -10.121 7.680 1.00 97.25 255 LEU A CA 1
ATOM 2000 C C . LEU A 1 255 ? 3.740 -9.407 6.547 1.00 97.25 255 LEU A C 1
ATOM 2002 O O . LEU A 1 255 ? 4.069 -9.601 5.374 1.00 97.25 255 LEU A O 1
ATOM 2006 N N . LEU A 1 256 ? 2.803 -8.522 6.902 1.00 95.19 256 LEU A N 1
ATOM 2007 C CA . LEU A 1 256 ? 2.107 -7.632 5.974 1.00 95.19 256 LEU A CA 1
ATOM 2008 C C . LEU A 1 256 ? 3.091 -6.783 5.174 1.00 95.19 256 LEU A C 1
ATOM 2010 O O . LEU A 1 256 ? 3.032 -6.733 3.945 1.00 95.19 256 LEU A O 1
ATOM 2014 N N . ALA A 1 257 ? 4.015 -6.124 5.869 1.00 94.69 257 ALA A N 1
ATOM 2015 C CA . ALA A 1 257 ? 4.960 -5.202 5.267 1.00 94.69 257 ALA A CA 1
ATOM 2016 C C . ALA A 1 257 ? 5.943 -5.914 4.325 1.00 94.69 257 ALA A C 1
ATOM 2018 O O . ALA A 1 257 ? 6.159 -5.455 3.200 1.00 94.69 257 ALA A O 1
ATOM 2019 N N . MET A 1 258 ? 6.490 -7.065 4.736 1.00 96.50 258 MET A N 1
ATOM 2020 C CA . MET A 1 258 ? 7.346 -7.876 3.863 1.00 96.50 258 MET A CA 1
ATOM 2021 C C . MET A 1 258 ? 6.584 -8.386 2.646 1.00 96.50 258 MET A C 1
ATOM 2023 O O . MET A 1 258 ? 7.063 -8.265 1.515 1.00 96.50 258 MET A O 1
ATOM 2027 N N . GLY A 1 259 ? 5.392 -8.938 2.877 1.00 96.25 259 GLY A N 1
ATOM 2028 C CA . GLY A 1 259 ? 4.556 -9.481 1.821 1.00 96.25 259 GLY A CA 1
ATOM 2029 C C . GLY A 1 259 ? 4.208 -8.428 0.771 1.00 96.25 259 GLY A C 1
ATOM 2030 O O . GLY A 1 259 ? 4.366 -8.674 -0.426 1.00 96.25 259 GLY A O 1
ATOM 2031 N N . ALA A 1 260 ? 3.847 -7.218 1.210 1.00 95.00 260 ALA A N 1
ATOM 2032 C CA . ALA A 1 260 ? 3.478 -6.123 0.321 1.00 95.00 260 ALA A CA 1
ATOM 2033 C C . ALA A 1 260 ? 4.638 -5.709 -0.595 1.00 95.00 260 ALA A C 1
ATOM 2035 O O . ALA A 1 260 ? 4.456 -5.475 -1.791 1.00 95.00 260 ALA A O 1
ATOM 2036 N N . VAL A 1 261 ? 5.859 -5.655 -0.055 1.00 94.62 261 VAL A N 1
ATOM 2037 C CA . VAL A 1 261 ? 7.054 -5.309 -0.833 1.00 94.62 261 VAL A CA 1
ATOM 2038 C C . VAL A 1 261 ? 7.394 -6.401 -1.845 1.00 94.62 261 VAL A C 1
ATOM 2040 O O . VAL A 1 261 ? 7.644 -6.086 -3.008 1.00 94.62 261 VAL A O 1
ATOM 2043 N N . PHE A 1 262 ? 7.353 -7.677 -1.451 1.00 96.31 262 PHE A N 1
ATOM 2044 C CA . PHE A 1 262 ? 7.643 -8.787 -2.363 1.00 96.31 262 PHE A CA 1
ATOM 2045 C C . PHE A 1 262 ? 6.620 -8.931 -3.496 1.00 96.31 262 PHE A C 1
ATOM 2047 O O . PHE A 1 262 ? 6.989 -9.297 -4.611 1.00 96.31 262 PHE A O 1
ATOM 2054 N N . MET A 1 263 ? 5.355 -8.584 -3.257 1.00 94.75 263 MET A N 1
ATOM 2055 C CA . MET A 1 263 ? 4.327 -8.522 -4.304 1.00 94.75 263 MET A CA 1
ATOM 2056 C C . MET A 1 263 ? 4.399 -7.250 -5.159 1.00 94.75 263 MET A C 1
ATOM 2058 O O . MET A 1 263 ? 3.757 -7.172 -6.213 1.00 94.75 263 MET A O 1
ATOM 2062 N N . ILE A 1 264 ? 5.188 -6.254 -4.736 1.00 91.56 264 ILE A N 1
ATOM 2063 C CA . ILE A 1 264 ? 5.192 -4.893 -5.292 1.00 91.56 264 ILE A CA 1
ATOM 2064 C C . ILE A 1 264 ? 3.762 -4.306 -5.222 1.00 91.56 264 ILE A C 1
ATOM 2066 O O . ILE A 1 264 ? 3.233 -3.731 -6.181 1.00 91.56 264 ILE A O 1
ATOM 2070 N N . GLY A 1 265 ? 3.085 -4.531 -4.101 1.00 87.81 265 GLY A N 1
ATOM 2071 C CA . GLY A 1 265 ? 1.703 -4.133 -3.894 1.00 87.81 265 GLY A CA 1
ATOM 2072 C C . GLY A 1 265 ? 1.123 -4.642 -2.590 1.00 87.81 265 GLY A C 1
ATOM 2073 O O . GLY A 1 265 ? 1.377 -5.770 -2.193 1.00 87.81 265 GLY A O 1
ATOM 2074 N N . CYS A 1 266 ? 0.278 -3.837 -1.958 1.00 87.00 266 CYS A N 1
ATOM 2075 C CA . CYS A 1 266 ? -0.691 -4.332 -0.990 1.00 87.00 266 CYS A CA 1
ATOM 2076 C C . CYS A 1 266 ? -1.811 -5.132 -1.662 1.00 87.00 266 CYS A C 1
ATOM 2078 O O . CYS A 1 266 ? -1.894 -5.187 -2.889 1.00 87.00 266 CYS A O 1
ATOM 2080 N N . GLU A 1 267 ? -2.704 -5.715 -0.868 1.00 86.50 267 GLU A N 1
ATOM 2081 C CA . GLU A 1 267 ? -3.879 -6.449 -1.349 1.00 86.50 267 GLU A CA 1
ATOM 2082 C C . GLU A 1 267 ? -4.678 -5.677 -2.410 1.00 86.50 267 GLU A C 1
ATOM 2084 O O . GLU A 1 267 ? -4.809 -6.136 -3.546 1.00 86.50 267 GLU A O 1
ATOM 2089 N N . VAL A 1 268 ? -5.132 -4.460 -2.096 1.00 86.12 268 VAL A N 1
ATOM 2090 C CA . VAL A 1 268 ? -5.992 -3.698 -3.015 1.00 86.12 268 VAL A CA 1
ATOM 2091 C C . VAL A 1 268 ? -5.244 -3.299 -4.292 1.00 86.12 268 VAL A C 1
ATOM 2093 O O . VAL A 1 268 ? -5.786 -3.396 -5.397 1.00 86.12 268 VAL A O 1
ATOM 2096 N N . ARG A 1 269 ? -3.961 -2.925 -4.178 1.00 90.00 269 ARG A N 1
ATOM 2097 C CA . ARG A 1 269 ? -3.114 -2.672 -5.353 1.00 90.00 269 ARG A CA 1
ATOM 2098 C C . ARG A 1 26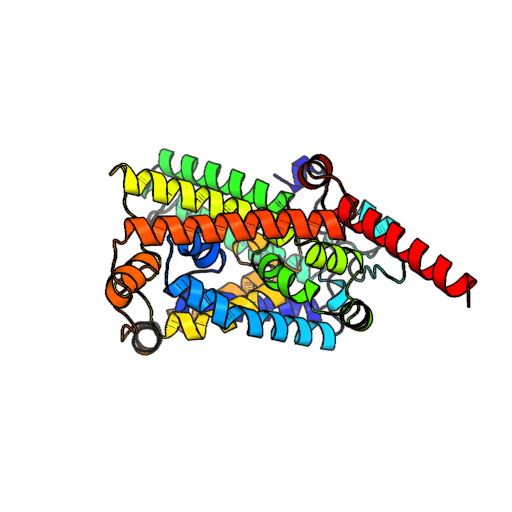9 ? -2.908 -3.943 -6.169 1.00 90.00 269 ARG A C 1
ATOM 2100 O O . ARG A 1 269 ? -2.895 -3.876 -7.395 1.00 90.00 269 ARG A O 1
ATOM 2107 N N . THR A 1 270 ? -2.761 -5.093 -5.522 1.00 91.88 270 THR A N 1
ATOM 2108 C CA . THR A 1 270 ? -2.586 -6.384 -6.191 1.00 91.88 270 THR A CA 1
ATOM 2109 C C . THR A 1 270 ? -3.825 -6.739 -7.003 1.00 91.88 270 THR A C 1
ATOM 2111 O O . THR A 1 270 ? -3.678 -7.089 -8.171 1.00 91.88 270 THR A O 1
ATOM 2114 N N . TYR A 1 271 ? -5.034 -6.527 -6.476 1.00 90.31 271 TYR A N 1
ATOM 2115 C CA . TYR A 1 271 ? -6.272 -6.696 -7.247 1.00 90.31 271 TYR A CA 1
ATOM 2116 C C . TYR A 1 271 ? -6.379 -5.716 -8.424 1.00 90.31 271 TYR A C 1
ATOM 2118 O O . TYR A 1 271 ? -6.719 -6.116 -9.539 1.00 90.31 271 TYR A O 1
ATOM 2126 N N . ALA A 1 272 ? -6.005 -4.447 -8.240 1.00 90.69 272 ALA A N 1
ATOM 2127 C CA . ALA A 1 272 ? -5.960 -3.497 -9.353 1.00 90.69 272 ALA A CA 1
ATOM 2128 C C . ALA A 1 272 ? -4.950 -3.933 -10.438 1.00 90.69 272 ALA A C 1
ATOM 2130 O O . ALA A 1 272 ? -5.235 -3.889 -11.637 1.00 90.69 272 ALA A O 1
ATOM 2131 N N . ARG A 1 273 ? -3.773 -4.423 -10.024 1.00 92.75 273 ARG A N 1
ATOM 2132 C CA . ARG A 1 273 ? -2.723 -4.959 -10.906 1.00 92.75 273 ARG A CA 1
ATOM 2133 C C . ARG A 1 273 ? -3.126 -6.250 -11.608 1.00 92.75 273 ARG A C 1
ATOM 2135 O O . ARG A 1 273 ? -2.737 -6.446 -12.761 1.00 92.75 273 ARG A O 1
ATOM 2142 N N . LEU A 1 274 ? -3.925 -7.084 -10.958 1.00 93.56 274 LEU A N 1
ATOM 2143 C CA . LEU A 1 274 ? -4.543 -8.269 -11.540 1.00 93.56 274 LEU A CA 1
ATOM 2144 C C . LEU A 1 274 ? -5.445 -7.869 -12.713 1.00 93.56 274 LEU A C 1
ATOM 2146 O O . LEU A 1 274 ? -5.259 -8.363 -13.822 1.00 93.56 274 LEU A O 1
ATOM 2150 N N . GLY A 1 275 ? -6.315 -6.871 -12.509 1.00 92.00 275 GLY A N 1
ATOM 2151 C CA . GLY A 1 275 ? -7.169 -6.306 -13.559 1.00 92.00 275 GLY A CA 1
ATOM 2152 C C . GLY A 1 275 ? -6.405 -5.635 -14.711 1.00 92.00 275 GLY A C 1
ATOM 2153 O O . GLY A 1 275 ? -6.917 -5.558 -15.826 1.00 92.00 275 GLY A O 1
ATOM 2154 N N . MET A 1 276 ? -5.170 -5.179 -14.475 1.00 92.88 276 MET A N 1
ATOM 2155 C CA . MET A 1 276 ? -4.276 -4.671 -15.527 1.00 92.88 276 MET A CA 1
ATOM 2156 C C . MET A 1 276 ? -3.461 -5.760 -16.234 1.00 92.88 276 MET A C 1
ATOM 2158 O O . MET A 1 276 ? -2.879 -5.495 -17.290 1.00 92.88 276 MET A O 1
ATOM 2162 N N . GLY A 1 277 ? -3.420 -6.979 -15.694 1.00 94.31 277 GLY A N 1
ATOM 2163 C CA . GLY A 1 277 ? -2.693 -8.110 -16.265 1.00 94.31 277 GLY A CA 1
ATOM 2164 C C . GLY A 1 277 ? -1.221 -8.201 -15.850 1.00 94.31 277 GLY A C 1
ATOM 2165 O O . GLY A 1 277 ? -0.414 -8.740 -16.608 1.00 94.31 277 GLY A O 1
ATOM 2166 N N . TYR A 1 278 ? -0.830 -7.697 -14.679 1.00 95.50 278 TYR A N 1
ATOM 2167 C CA . TYR A 1 278 ? 0.531 -7.905 -14.172 1.00 95.50 278 TYR A CA 1
ATOM 2168 C C . TYR A 1 278 ? 0.756 -9.359 -13.735 1.00 95.50 278 TYR A C 1
ATOM 2170 O O . TYR A 1 278 ? 0.009 -9.889 -12.913 1.00 95.50 278 TYR A O 1
ATOM 2178 N N . ALA A 1 279 ? 1.836 -9.987 -14.213 1.00 96.38 279 ALA A N 1
ATOM 2179 C CA . ALA A 1 279 ? 2.137 -11.374 -13.852 1.00 96.38 279 ALA A CA 1
ATOM 2180 C C . ALA A 1 279 ? 2.548 -11.549 -12.379 1.00 96.38 279 ALA A C 1
ATOM 2182 O O . ALA A 1 279 ? 2.299 -12.604 -11.808 1.00 96.38 279 ALA A O 1
ATOM 2183 N N . THR A 1 280 ? 3.111 -10.523 -11.730 1.00 96.00 280 THR A N 1
ATOM 2184 C CA . THR A 1 280 ? 3.375 -10.573 -10.280 1.00 96.00 280 THR A CA 1
ATOM 2185 C C . THR A 1 280 ? 2.091 -10.665 -9.464 1.00 96.00 280 THR A C 1
ATOM 2187 O O . THR A 1 280 ? 2.053 -11.427 -8.510 1.00 96.00 280 THR A O 1
ATOM 2190 N N . ALA A 1 281 ? 1.027 -9.957 -9.858 1.00 95.69 281 ALA A N 1
ATOM 2191 C CA . ALA A 1 281 ? -0.270 -10.055 -9.187 1.00 95.69 281 ALA A CA 1
ATOM 2192 C C . ALA A 1 281 ? -0.917 -11.429 -9.412 1.00 95.69 281 ALA A C 1
ATOM 2194 O O . ALA A 1 281 ? -1.444 -12.029 -8.480 1.00 95.69 281 ALA A O 1
ATOM 2195 N N . LEU A 1 282 ? -0.800 -11.957 -10.634 1.00 96.94 282 LEU A N 1
ATOM 2196 C CA . LEU A 1 282 ? -1.214 -13.320 -10.964 1.00 96.94 282 LEU A CA 1
ATOM 2197 C C . LEU A 1 282 ? -0.467 -14.375 -10.126 1.00 96.94 282 LEU A C 1
ATOM 2199 O O . LEU A 1 282 ? -1.086 -15.326 -9.669 1.00 96.94 282 LEU A O 1
ATOM 2203 N N . ALA A 1 283 ? 0.840 -14.204 -9.903 1.00 97.50 283 ALA A N 1
ATOM 2204 C CA . ALA A 1 283 ? 1.653 -15.118 -9.097 1.00 97.50 283 ALA A CA 1
ATOM 2205 C C . ALA A 1 283 ? 1.421 -14.966 -7.584 1.00 97.50 283 ALA A C 1
ATOM 2207 O O . ALA A 1 283 ? 1.481 -15.952 -6.854 1.00 97.50 283 ALA A O 1
ATOM 2208 N N . ALA A 1 284 ? 1.135 -13.752 -7.112 1.00 97.38 284 ALA A N 1
ATOM 2209 C CA . ALA A 1 284 ? 0.801 -13.485 -5.718 1.00 97.38 284 ALA A CA 1
ATOM 2210 C C . ALA A 1 284 ? -0.507 -14.163 -5.293 1.00 97.38 284 ALA A C 1
ATOM 2212 O O . ALA A 1 284 ? -0.604 -14.655 -4.173 1.00 97.38 284 ALA A O 1
ATOM 2213 N N . LEU A 1 285 ? -1.497 -14.221 -6.190 1.00 95.06 285 LEU A N 1
ATOM 2214 C CA . LEU A 1 285 ? -2.847 -14.696 -5.892 1.00 95.06 285 LEU A CA 1
ATOM 2215 C C . LEU A 1 285 ? -2.893 -16.145 -5.344 1.00 95.06 285 LEU A C 1
ATOM 2217 O O . LEU A 1 285 ? -3.449 -16.330 -4.267 1.00 95.06 285 LEU A O 1
ATOM 2221 N N . PRO A 1 286 ? -2.272 -17.169 -5.965 1.00 96.00 286 PRO A N 1
ATOM 2222 C CA . PRO A 1 286 ? -2.138 -18.493 -5.343 1.00 96.00 286 PRO A CA 1
ATOM 2223 C C . PRO A 1 286 ? -1.445 -18.459 -3.974 1.00 96.00 286 PRO A C 1
ATOM 2225 O O . PRO A 1 286 ? -1.821 -19.199 -3.065 1.00 96.00 286 PRO A O 1
ATOM 2228 N N . GLY A 1 287 ? -0.447 -17.584 -3.825 1.00 96.75 287 GLY A N 1
ATOM 2229 C CA . GLY A 1 287 ? 0.258 -17.371 -2.567 1.00 96.75 287 GLY A CA 1
ATOM 2230 C C . GLY A 1 287 ? -0.673 -16.879 -1.463 1.00 96.75 287 GLY A C 1
ATOM 2231 O O . GLY A 1 287 ? -0.600 -17.396 -0.353 1.00 96.75 287 GLY A O 1
ATOM 2232 N N . PHE A 1 288 ? -1.596 -15.959 -1.771 1.00 94.31 288 PHE A N 1
ATOM 2233 C CA . PHE A 1 288 ? -2.602 -15.498 -0.812 1.00 94.31 288 PHE A CA 1
ATOM 2234 C C . PHE A 1 288 ? -3.396 -16.667 -0.219 1.00 94.31 288 PHE A C 1
ATOM 2236 O O . PHE A 1 288 ? -3.437 -16.827 0.997 1.00 94.31 288 PHE A O 1
ATOM 2243 N N . TYR A 1 289 ? -3.954 -17.543 -1.059 1.00 91.69 289 TYR A N 1
ATOM 2244 C CA . TYR A 1 289 ? -4.735 -18.687 -0.567 1.00 91.69 289 TYR A CA 1
ATOM 2245 C C . TYR A 1 289 ? -3.911 -19.630 0.293 1.00 91.69 289 TYR A C 1
ATOM 2247 O O . TYR A 1 289 ? -4.379 -20.076 1.334 1.00 91.69 289 TYR A O 1
ATOM 2255 N N . ILE A 1 290 ? -2.671 -19.907 -0.105 1.00 96.75 290 ILE A N 1
ATOM 2256 C CA . ILE A 1 290 ? -1.793 -20.775 0.680 1.00 96.75 290 ILE A CA 1
ATOM 2257 C C . ILE A 1 290 ? -1.454 -20.128 2.025 1.00 96.75 290 ILE A C 1
ATOM 2259 O O . ILE A 1 290 ? -1.511 -20.804 3.047 1.00 96.75 290 ILE A O 1
ATOM 2263 N N . GLY A 1 291 ? -1.169 -18.824 2.051 1.00 96.56 291 GLY A N 1
ATOM 2264 C CA . GLY A 1 291 ? -0.949 -18.075 3.291 1.00 96.56 291 GLY A CA 1
ATOM 2265 C C . GLY A 1 291 ? -2.171 -18.031 4.204 1.00 96.56 291 GLY A C 1
ATOM 2266 O O . GLY A 1 291 ? -2.038 -17.861 5.410 1.00 96.56 291 GLY A O 1
ATOM 2267 N N . TYR A 1 292 ? -3.364 -18.226 3.648 1.00 93.75 292 TYR A N 1
ATOM 2268 C CA . TYR A 1 292 ? -4.607 -18.302 4.402 1.00 93.75 292 TYR A CA 1
ATOM 2269 C C . TYR A 1 292 ? -4.810 -19.648 5.121 1.00 93.75 292 TYR A C 1
ATOM 2271 O O . TYR A 1 292 ? -5.468 -19.708 6.163 1.00 93.75 292 TYR A O 1
ATOM 2279 N N . LEU A 1 293 ? -4.244 -20.736 4.584 1.00 96.31 293 LEU A N 1
ATOM 2280 C CA . LEU A 1 293 ? -4.489 -22.094 5.077 1.00 96.31 293 LEU A CA 1
ATOM 2281 C C . LEU A 1 293 ? -4.138 -22.291 6.558 1.00 96.31 293 LEU A C 1
ATOM 2283 O O . LEU A 1 293 ? -4.976 -22.857 7.257 1.00 96.31 293 LEU A O 1
ATOM 2287 N N . PRO A 1 294 ? -2.984 -21.824 7.084 1.00 96.25 294 PRO A N 1
ATOM 2288 C CA . PRO A 1 294 ? -2.660 -22.018 8.495 1.00 96.25 294 PRO A CA 1
ATOM 2289 C C . PRO A 1 294 ? -3.730 -21.447 9.427 1.00 96.25 294 PRO A C 1
ATOM 2291 O O . PRO A 1 294 ? -4.139 -22.125 10.361 1.00 96.25 294 PRO A O 1
ATOM 2294 N N . TYR A 1 295 ? -4.240 -20.248 9.129 1.00 94.75 295 TYR A N 1
ATOM 2295 C CA . TYR A 1 295 ? -5.287 -19.611 9.930 1.00 94.75 295 TYR A CA 1
ATOM 2296 C C . TYR A 1 295 ? -6.627 -20.352 9.844 1.00 94.75 295 TYR A C 1
ATOM 2298 O O . TYR A 1 295 ? -7.359 -20.414 10.818 1.00 94.75 295 TYR A O 1
ATOM 2306 N N . THR A 1 296 ? -6.940 -20.963 8.698 1.00 94.19 296 THR A N 1
ATOM 2307 C CA . THR A 1 296 ? -8.178 -21.753 8.542 1.00 94.19 296 THR A CA 1
ATOM 2308 C C . THR A 1 296 ? -8.101 -23.092 9.265 1.00 94.19 296 THR A C 1
ATOM 2310 O O . THR A 1 296 ? -9.079 -23.536 9.855 1.00 94.19 296 THR A O 1
ATOM 2313 N N . LEU A 1 297 ? -6.948 -23.758 9.192 1.00 96.88 297 LEU A N 1
ATOM 2314 C CA . LEU A 1 297 ? -6.757 -25.099 9.746 1.00 96.88 297 LEU A CA 1
ATOM 2315 C C . LEU A 1 297 ? -6.496 -25.082 11.256 1.00 96.88 297 LEU A C 1
ATOM 2317 O O . LEU A 1 297 ? -6.797 -26.066 11.926 1.00 96.88 297 LEU A O 1
ATOM 2321 N N . TYR A 1 298 ? -5.941 -23.984 11.774 1.00 97.00 298 TYR A N 1
ATOM 2322 C CA . TYR A 1 298 ? -5.525 -23.843 13.170 1.00 97.00 298 TYR A CA 1
ATOM 2323 C C . TYR A 1 298 ? -6.065 -22.558 13.811 1.00 97.00 298 TYR A C 1
ATOM 2325 O O . TYR A 1 298 ? -5.360 -21.890 14.570 1.00 97.00 298 TYR A O 1
ATOM 2333 N N . TYR A 1 299 ? -7.303 -22.192 13.462 1.00 95.56 299 TYR A N 1
ATOM 2334 C CA . TYR A 1 299 ? -7.953 -20.948 13.880 1.00 95.56 299 TYR A CA 1
ATOM 2335 C C . TYR A 1 299 ? -7.870 -20.730 15.394 1.00 95.56 299 TYR A C 1
ATOM 2337 O O . TYR A 1 299 ? -7.269 -19.759 15.833 1.00 95.56 299 TYR A O 1
ATOM 2345 N N . GLU A 1 300 ? -8.374 -21.676 16.190 1.00 96.81 300 GLU A N 1
ATOM 2346 C CA . GLU A 1 300 ? -8.410 -21.552 17.652 1.00 96.81 300 GLU A CA 1
ATOM 2347 C C . GLU A 1 300 ? -7.008 -21.426 18.263 1.00 96.81 300 GLU A C 1
ATOM 2349 O O . GLU A 1 300 ? -6.791 -20.621 19.164 1.00 96.81 300 GLU A O 1
ATOM 2354 N N . GLN A 1 301 ? -6.029 -22.199 17.776 1.00 97.25 301 GLN A N 1
ATOM 2355 C CA . GLN A 1 301 ? -4.668 -22.144 18.318 1.00 97.25 301 GLN A CA 1
ATOM 2356 C C . GLN A 1 301 ? -3.994 -20.812 18.005 1.00 97.25 301 GLN A C 1
ATOM 2358 O O . GLN A 1 301 ? -3.251 -20.293 18.836 1.00 97.25 301 GLN A O 1
ATOM 2363 N N . ILE A 1 302 ? -4.230 -20.277 16.806 1.00 96.62 302 ILE A N 1
ATOM 2364 C CA . ILE A 1 302 ? -3.664 -18.998 16.400 1.00 96.62 302 ILE A CA 1
ATOM 2365 C C . ILE A 1 302 ? -4.364 -17.871 17.157 1.00 96.62 302 ILE A C 1
ATOM 2367 O O . ILE A 1 302 ? -3.662 -17.091 17.793 1.00 96.62 302 ILE A O 1
ATOM 2371 N N . ASP A 1 303 ? -5.699 -17.821 17.172 1.00 95.19 303 ASP A N 1
ATOM 2372 C CA . ASP A 1 303 ? -6.468 -16.768 17.849 1.00 95.19 303 ASP A CA 1
ATOM 2373 C C . ASP A 1 303 ? -6.163 -16.700 19.344 1.00 95.19 303 ASP A C 1
ATOM 2375 O O . ASP A 1 303 ? -5.921 -15.609 19.851 1.00 95.19 303 ASP A O 1
ATOM 2379 N N . ASN A 1 304 ? -6.032 -17.837 20.033 1.00 95.88 304 ASN A N 1
ATOM 2380 C CA . ASN A 1 304 ? -5.634 -17.851 21.445 1.00 95.88 304 ASN A CA 1
ATOM 2381 C C . ASN A 1 304 ? -4.276 -17.172 21.695 1.00 95.88 304 ASN A C 1
ATOM 2383 O O . ASN A 1 304 ? -4.057 -16.607 22.760 1.00 95.88 304 ASN A O 1
ATOM 2387 N N . VAL A 1 305 ? -3.355 -17.218 20.729 1.00 94.75 305 VAL A N 1
ATOM 2388 C CA . VAL A 1 305 ? -2.041 -16.567 20.842 1.00 94.75 305 VAL A CA 1
ATOM 2389 C C . VAL A 1 305 ? -2.096 -15.115 20.379 1.00 94.75 305 VAL A C 1
ATOM 2391 O O . VAL A 1 305 ? -1.476 -14.247 20.991 1.00 94.75 305 VAL A O 1
ATOM 2394 N N . VAL A 1 306 ? -2.780 -14.843 19.266 1.00 95.44 306 VAL A N 1
ATOM 2395 C CA . VAL A 1 306 ? -2.721 -13.532 18.613 1.00 95.44 306 VAL A CA 1
ATOM 2396 C C . VAL A 1 306 ? -3.760 -12.551 19.142 1.00 95.44 306 VAL A C 1
ATOM 2398 O O . VAL A 1 306 ? -3.461 -11.361 19.163 1.00 95.44 306 VAL A O 1
ATOM 2401 N N . PHE A 1 307 ? -4.921 -13.031 19.588 1.00 95.25 307 PHE A N 1
ATOM 2402 C CA . PHE A 1 307 ? -6.068 -12.242 20.052 1.00 95.25 307 PHE A CA 1
ATOM 2403 C C . PHE A 1 307 ? -6.596 -12.680 21.430 1.00 95.25 307 PHE A C 1
ATOM 2405 O O . PHE A 1 307 ? -7.557 -12.095 21.912 1.00 95.25 307 PHE A O 1
ATOM 2412 N N . GLY A 1 308 ? -5.983 -13.683 22.073 1.00 92.00 308 GLY A N 1
ATOM 2413 C CA . GLY A 1 308 ? -6.460 -14.219 23.352 1.00 92.00 308 GLY A CA 1
ATOM 2414 C C . GLY A 1 308 ? -6.373 -13.233 24.518 1.00 92.00 308 GLY A C 1
ATOM 2415 O O . GLY A 1 308 ? -7.290 -13.183 25.328 1.00 92.00 308 GLY A O 1
ATOM 2416 N N . ASP A 1 309 ? -5.313 -12.418 24.562 1.00 93.94 309 ASP A N 1
ATOM 2417 C CA . ASP A 1 309 ? -5.105 -11.409 25.604 1.00 93.94 309 ASP A CA 1
ATOM 2418 C C . ASP A 1 309 ? -4.938 -10.011 24.990 1.00 93.94 309 ASP A C 1
ATOM 2420 O O . ASP A 1 309 ? -4.051 -9.775 24.155 1.00 93.94 309 ASP A O 1
ATOM 2424 N N . GLY A 1 310 ? -5.771 -9.070 25.439 1.00 94.88 310 GLY A N 1
ATOM 2425 C CA . GLY A 1 310 ? -5.633 -7.647 25.143 1.00 94.88 310 GLY A CA 1
ATOM 2426 C C . GLY A 1 310 ? -4.361 -7.062 25.747 1.00 94.88 310 GLY A C 1
ATOM 2427 O O . GLY A 1 310 ? -4.038 -7.290 26.911 1.00 94.88 310 GLY A O 1
ATOM 2428 N N . LEU A 1 311 ? -3.626 -6.279 24.960 1.00 96.31 311 LEU A N 1
ATOM 2429 C CA . LEU A 1 311 ? -2.454 -5.538 25.434 1.00 96.31 311 LEU A CA 1
ATOM 2430 C C . LEU A 1 311 ? -2.823 -4.155 25.978 1.00 96.31 311 LEU A C 1
ATOM 2432 O O . LEU A 1 311 ? -2.048 -3.565 26.732 1.00 96.31 311 LEU A O 1
ATOM 2436 N N . THR A 1 312 ? -3.969 -3.615 25.566 1.00 95.94 312 THR A N 1
ATOM 2437 C CA . THR A 1 312 ? -4.515 -2.362 26.086 1.00 95.94 312 THR A CA 1
ATOM 2438 C C . THR A 1 312 ? -6.003 -2.249 25.780 1.00 95.94 312 THR A C 1
ATOM 2440 O O . THR A 1 312 ? -6.426 -2.585 24.675 1.00 95.94 312 THR A O 1
ATOM 2443 N N . GLU A 1 313 ? -6.748 -1.688 26.729 1.00 95.38 313 GLU A N 1
ATOM 2444 C CA . GLU A 1 313 ? -8.174 -1.380 26.581 1.00 95.38 313 GLU A CA 1
ATOM 2445 C C . GLU A 1 313 ? -8.406 -0.134 25.701 1.00 95.38 313 GLU A C 1
ATOM 2447 O O . GLU A 1 313 ? -9.473 0.024 25.117 1.00 95.38 313 GLU A O 1
ATOM 2452 N N . PHE A 1 314 ? -7.402 0.745 25.547 1.00 96.12 314 PHE A N 1
ATOM 2453 C CA . PHE A 1 314 ? -7.544 1.989 24.781 1.00 96.12 314 PHE A CA 1
ATOM 2454 C C . PHE A 1 314 ? -7.593 1.732 23.277 1.00 96.12 314 PHE A C 1
ATOM 2456 O O . PHE A 1 314 ? -6.593 1.355 22.664 1.00 96.12 314 PHE A O 1
ATOM 2463 N N . ILE A 1 315 ? -8.722 2.033 22.644 1.00 95.62 315 ILE A N 1
ATOM 2464 C CA . ILE A 1 315 ? -8.926 1.803 21.211 1.00 95.62 315 ILE A CA 1
ATOM 2465 C C . ILE A 1 315 ? -8.194 2.870 20.391 1.00 95.62 315 ILE A C 1
ATOM 2467 O O . ILE A 1 315 ? -7.613 2.581 19.332 1.00 95.62 315 ILE A O 1
ATOM 2471 N N . THR A 1 316 ? -8.205 4.115 20.876 1.00 97.12 316 THR A N 1
ATOM 2472 C CA . THR A 1 316 ? -7.693 5.270 20.130 1.00 97.12 316 THR A CA 1
ATOM 2473 C C . THR A 1 316 ? -6.585 6.022 20.868 1.00 97.12 316 THR A C 1
ATOM 2475 O O . THR A 1 316 ? -6.521 6.060 22.095 1.00 97.12 316 THR A O 1
ATOM 2478 N N . ILE A 1 317 ? -5.691 6.666 20.110 1.00 97.50 317 ILE A N 1
ATOM 2479 C CA . ILE A 1 317 ? -4.648 7.533 20.680 1.00 97.50 317 ILE A CA 1
ATOM 2480 C C . ILE A 1 317 ? -5.251 8.684 21.508 1.00 97.50 317 ILE A C 1
ATOM 2482 O O . ILE A 1 317 ? -4.720 8.946 22.588 1.00 97.50 317 ILE A O 1
ATOM 2486 N N . PRO A 1 318 ? -6.321 9.379 21.064 1.00 97.56 318 PRO A N 1
ATOM 2487 C CA . PRO A 1 318 ? -6.960 10.418 21.866 1.00 97.56 318 PRO A CA 1
ATOM 2488 C C . PRO A 1 318 ? -7.489 9.942 23.216 1.00 97.56 318 PRO A C 1
ATOM 2490 O O . PRO A 1 318 ? -7.333 10.662 24.198 1.00 97.56 318 PRO A O 1
ATOM 2493 N N . GLU A 1 319 ? -8.064 8.743 23.268 1.00 97.25 319 GLU A N 1
ATOM 2494 C CA . GLU A 1 319 ? -8.546 8.108 24.498 1.00 97.25 319 GLU A CA 1
ATOM 2495 C C . GLU A 1 319 ? -7.390 7.851 25.476 1.00 97.25 319 GLU A C 1
ATOM 2497 O O . GLU A 1 319 ? -7.390 8.356 26.601 1.00 97.25 319 GLU A O 1
ATOM 2502 N N . TRP A 1 320 ? -6.335 7.173 25.006 1.00 97.69 320 TRP A N 1
ATOM 2503 C CA . TRP A 1 320 ? -5.124 6.936 25.796 1.00 97.69 320 TRP A CA 1
ATOM 2504 C C . TRP A 1 320 ? -4.484 8.242 26.291 1.00 97.69 320 TRP A C 1
ATOM 2506 O O . TRP A 1 320 ? -4.049 8.334 27.444 1.00 97.69 320 TRP A O 1
ATOM 2516 N N . ALA A 1 321 ? -4.426 9.266 25.436 1.00 98.00 321 ALA A N 1
ATOM 2517 C CA . ALA A 1 321 ? -3.831 10.552 25.771 1.00 98.00 321 ALA A CA 1
ATOM 2518 C C . ALA A 1 321 ? -4.682 11.331 26.783 1.00 98.00 321 ALA A C 1
ATOM 2520 O O . ALA A 1 321 ? -4.126 11.904 27.717 1.00 98.00 321 ALA A O 1
ATOM 2521 N N . ALA A 1 322 ? -6.012 11.316 26.655 1.00 98.19 322 ALA A N 1
ATOM 2522 C CA . ALA A 1 322 ? -6.911 11.943 27.620 1.00 98.19 322 ALA A CA 1
ATOM 2523 C C . ALA A 1 322 ? -6.784 11.292 29.002 1.00 98.19 322 ALA A C 1
ATOM 2525 O O . ALA A 1 322 ? -6.666 11.998 30.004 1.00 98.19 322 ALA A O 1
ATOM 2526 N N . TYR A 1 323 ? -6.727 9.958 29.044 1.00 98.00 323 TYR A N 1
ATOM 2527 C CA . TYR A 1 323 ? -6.525 9.207 30.279 1.00 98.00 323 TYR A CA 1
ATOM 2528 C C . TYR A 1 323 ? -5.157 9.492 30.918 1.00 98.00 323 TYR A C 1
ATOM 2530 O O . TYR A 1 323 ? -5.066 9.775 32.111 1.00 98.00 323 TYR A O 1
ATOM 2538 N N . THR A 1 324 ? -4.080 9.443 30.129 1.00 97.88 324 THR A N 1
ATOM 2539 C CA . THR A 1 324 ? -2.702 9.483 30.651 1.00 97.88 324 THR A CA 1
ATOM 2540 C C . THR A 1 324 ? -2.188 10.902 30.901 1.00 97.88 324 THR A C 1
ATOM 2542 O O . THR A 1 324 ? -1.452 11.142 31.857 1.00 97.88 324 THR A O 1
ATOM 2545 N N . LEU A 1 325 ? -2.530 11.846 30.023 1.00 98.06 325 LEU A N 1
ATOM 2546 C CA . LEU A 1 325 ? -1.992 13.212 30.011 1.00 98.06 325 LEU A CA 1
ATOM 2547 C C . LEU A 1 325 ? -3.021 14.254 30.480 1.00 98.06 325 LEU A C 1
ATOM 2549 O O . LEU A 1 325 ? -2.682 15.432 30.613 1.00 98.06 325 LEU A O 1
ATOM 2553 N N . GLY A 1 326 ? -4.261 13.835 30.745 1.00 97.56 326 GLY A N 1
ATOM 2554 C CA . GLY A 1 326 ? -5.379 14.714 31.069 1.00 97.56 326 GLY A CA 1
ATOM 2555 C C . GLY A 1 326 ? -5.961 15.426 29.843 1.00 97.56 326 GLY A C 1
ATOM 2556 O O . GLY A 1 326 ? -5.547 15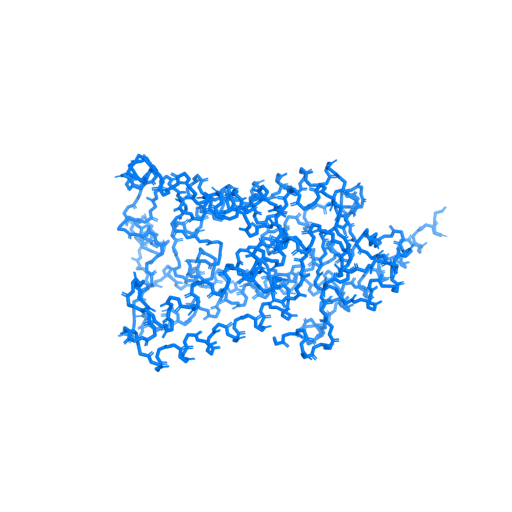.220 28.701 1.00 97.56 326 GLY A O 1
ATOM 2557 N N . GLY A 1 327 ? -6.939 16.301 30.084 1.00 97.12 327 GLY A N 1
ATOM 2558 C CA . GLY A 1 327 ? -7.699 16.974 29.028 1.00 97.12 327 GLY A CA 1
ATOM 2559 C C . GLY A 1 327 ? -8.914 16.163 28.579 1.00 97.12 327 GLY A C 1
ATOM 2560 O O . GLY A 1 327 ? -9.442 15.355 29.337 1.00 97.12 327 GLY A O 1
ATOM 2561 N N . THR A 1 328 ? -9.393 16.415 27.361 1.00 97.25 328 THR A N 1
ATOM 2562 C CA . THR A 1 328 ? -10.536 15.702 26.774 1.00 97.25 328 THR A CA 1
ATOM 2563 C C . THR A 1 328 ? -10.104 14.954 25.521 1.00 97.25 328 THR A C 1
ATOM 2565 O O . THR A 1 328 ? -9.196 15.392 24.811 1.00 97.25 328 THR A O 1
ATOM 2568 N N . GLU A 1 329 ? -10.787 13.855 25.206 1.00 96.38 329 GLU A N 1
ATOM 2569 C CA . GLU A 1 329 ? -10.528 13.092 23.979 1.00 96.38 329 GLU A CA 1
ATOM 2570 C C . GLU A 1 329 ? -10.695 13.959 22.726 1.00 96.38 329 GLU A C 1
ATOM 2572 O O . GLU A 1 329 ? -9.871 13.898 21.819 1.00 96.38 329 GLU A O 1
ATOM 2577 N N . TYR A 1 330 ? -11.691 14.853 22.705 1.00 96.56 330 TYR A N 1
ATOM 2578 C CA . TYR A 1 330 ? -11.881 15.810 21.611 1.00 96.56 330 TYR A CA 1
ATOM 2579 C C . TYR A 1 330 ? -10.658 16.705 21.386 1.00 96.56 330 TYR A C 1
ATOM 2581 O O . TYR A 1 330 ? -10.263 16.934 20.242 1.00 96.56 330 TYR A O 1
ATOM 2589 N N . ALA A 1 331 ? -10.034 17.202 22.459 1.00 97.50 331 ALA A N 1
ATOM 2590 C CA . ALA A 1 331 ? -8.845 18.039 22.339 1.00 97.50 331 ALA A CA 1
ATOM 2591 C C . ALA A 1 331 ? -7.683 17.251 21.716 1.00 97.50 331 ALA A C 1
ATOM 2593 O O . ALA A 1 331 ? -7.032 17.735 20.788 1.00 97.50 331 ALA A O 1
ATOM 2594 N N . TRP A 1 332 ? -7.466 16.013 22.165 1.00 98.12 332 TRP A N 1
ATOM 2595 C CA . TRP A 1 332 ? -6.424 15.148 21.615 1.00 98.12 332 TRP A CA 1
ATOM 2596 C C . TRP A 1 332 ? -6.710 14.692 20.185 1.00 98.12 332 TRP A C 1
ATOM 2598 O O . TRP A 1 332 ? -5.783 14.618 19.381 1.00 98.12 332 TRP A O 1
ATOM 2608 N N . ALA A 1 333 ? -7.971 14.469 19.824 1.00 97.62 333 ALA A N 1
ATOM 2609 C CA . ALA A 1 333 ? -8.369 14.160 18.456 1.00 97.62 333 ALA A CA 1
ATOM 2610 C C . ALA A 1 333 ? -8.108 15.337 17.504 1.00 97.62 333 ALA A C 1
ATOM 2612 O O . ALA A 1 333 ? -7.613 15.137 16.392 1.00 97.62 333 ALA A O 1
ATOM 2613 N N . ILE A 1 334 ? -8.344 16.577 17.949 1.00 98.00 334 ILE A N 1
ATOM 2614 C CA . ILE A 1 334 ? -7.973 17.783 17.192 1.00 98.00 334 ILE A CA 1
ATOM 2615 C C . ILE A 1 334 ? -6.451 17.870 17.038 1.00 98.00 334 ILE A C 1
ATOM 2617 O O . ILE A 1 334 ? -5.966 18.075 15.926 1.00 98.00 334 ILE A O 1
ATOM 2621 N N . VAL A 1 335 ? -5.683 17.671 18.115 1.00 98.31 335 VAL A N 1
ATOM 2622 C CA . VAL A 1 335 ? -4.208 17.669 18.065 1.00 98.31 335 VAL A CA 1
ATOM 2623 C C . VAL A 1 335 ? -3.690 16.606 17.093 1.00 98.31 335 VAL A C 1
ATOM 2625 O O . VAL A 1 335 ? -2.835 16.898 16.257 1.00 98.31 335 VAL A O 1
ATOM 2628 N N . TYR A 1 336 ? -4.242 15.396 17.153 1.00 98.12 336 TYR A N 1
ATOM 2629 C CA . TYR A 1 336 ? -3.911 14.307 16.241 1.00 98.12 336 TYR A CA 1
ATOM 2630 C C . TYR A 1 336 ? -4.218 14.672 14.781 1.00 98.12 336 TYR A C 1
ATOM 2632 O O . TYR A 1 336 ? -3.389 14.478 13.892 1.00 98.12 336 TYR A O 1
ATOM 2640 N N . SER A 1 337 ? -5.378 15.274 14.526 1.00 98.31 337 SER A N 1
ATOM 2641 C CA . SER A 1 337 ? -5.784 15.693 13.179 1.00 98.31 337 SER A CA 1
ATOM 2642 C C . SER A 1 337 ? -4.876 16.802 12.633 1.00 98.31 337 SER A C 1
ATOM 2644 O O . SER A 1 337 ? -4.459 16.762 11.474 1.00 98.31 337 SER A O 1
ATOM 2646 N N . LEU A 1 338 ? -4.483 17.760 13.480 1.00 98.44 338 LEU A N 1
ATOM 2647 C CA . LEU A 1 338 ? -3.504 18.795 13.136 1.00 98.44 338 LEU A CA 1
ATOM 2648 C C . LEU A 1 338 ? -2.125 18.203 12.831 1.00 98.44 338 LEU A C 1
ATOM 2650 O O . LEU A 1 338 ? -1.461 18.670 11.905 1.00 98.44 338 LEU A O 1
ATOM 2654 N N . LEU A 1 339 ? -1.705 17.160 13.553 1.00 98.06 339 LEU A N 1
ATOM 2655 C CA . LEU A 1 339 ? -0.475 16.427 13.253 1.00 98.06 339 LEU A CA 1
ATOM 2656 C C . LEU A 1 339 ? -0.543 15.784 11.860 1.00 98.06 339 LEU A C 1
ATOM 2658 O O . LEU A 1 339 ? 0.386 15.955 11.070 1.00 98.06 339 LEU A O 1
ATOM 2662 N N . LEU A 1 340 ? -1.644 15.103 11.522 1.00 97.88 340 LEU A N 1
ATOM 2663 C CA . LEU A 1 340 ? -1.831 14.504 10.195 1.00 97.88 340 LEU A CA 1
ATOM 2664 C C . LEU A 1 340 ? -1.826 15.557 9.074 1.00 97.88 340 LEU A C 1
ATOM 2666 O O . LEU A 1 340 ? -1.169 15.358 8.049 1.00 97.88 340 LEU A O 1
ATOM 2670 N N . ILE A 1 341 ? -2.493 16.699 9.277 1.00 98.44 341 ILE A N 1
ATOM 2671 C CA . ILE A 1 341 ? -2.453 17.836 8.344 1.00 98.44 341 ILE A CA 1
ATOM 2672 C C . ILE A 1 341 ? -1.023 18.373 8.210 1.00 98.44 341 ILE A C 1
ATOM 2674 O O . ILE A 1 341 ? -0.564 18.634 7.098 1.00 98.44 341 ILE A O 1
ATOM 2678 N N . GLY A 1 342 ? -0.296 18.510 9.319 1.00 98.12 342 GLY A N 1
ATOM 2679 C CA . GLY A 1 342 ? 1.100 18.942 9.320 1.00 98.12 342 GLY A CA 1
ATOM 2680 C C . GLY A 1 342 ? 1.995 18.016 8.496 1.00 98.12 342 GLY A C 1
ATOM 2681 O O . GLY A 1 342 ? 2.770 18.492 7.666 1.00 98.12 342 GLY A O 1
ATOM 2682 N N . LEU A 1 343 ? 1.839 16.697 8.654 1.00 96.25 343 LEU A N 1
ATOM 2683 C CA . LEU A 1 343 ? 2.550 15.688 7.860 1.00 96.25 343 LEU A CA 1
ATOM 2684 C C . LEU A 1 343 ? 2.191 15.767 6.369 1.00 96.25 343 LEU A C 1
ATOM 2686 O O . LEU A 1 343 ? 3.079 15.680 5.517 1.00 96.25 343 LEU A O 1
ATOM 2690 N N . LEU A 1 344 ? 0.915 15.984 6.044 1.00 96.56 344 LEU A N 1
ATOM 2691 C CA . LEU A 1 344 ? 0.461 16.198 4.671 1.00 96.56 344 LEU A CA 1
ATOM 2692 C C . LEU A 1 344 ? 1.136 17.433 4.055 1.00 96.56 344 LEU A C 1
ATOM 2694 O O . LEU A 1 344 ? 1.785 17.317 3.015 1.00 96.56 344 LEU A O 1
ATOM 2698 N N . VAL A 1 345 ? 1.049 18.593 4.712 1.00 97.44 345 VAL A N 1
ATOM 2699 C CA . VAL A 1 345 ? 1.665 19.849 4.246 1.00 97.44 345 VAL A CA 1
ATOM 2700 C C . VAL A 1 345 ? 3.176 19.687 4.083 1.00 97.44 345 VAL A C 1
ATOM 2702 O O . VAL A 1 345 ? 3.735 20.085 3.059 1.00 97.44 345 VAL A O 1
ATOM 2705 N N . PHE A 1 346 ? 3.833 19.047 5.053 1.00 96.25 346 PHE A N 1
ATOM 2706 C CA . PHE A 1 346 ? 5.256 18.737 4.986 1.00 96.25 346 PHE A CA 1
ATOM 2707 C C . PHE A 1 346 ? 5.599 17.882 3.760 1.00 96.25 346 PHE A C 1
ATOM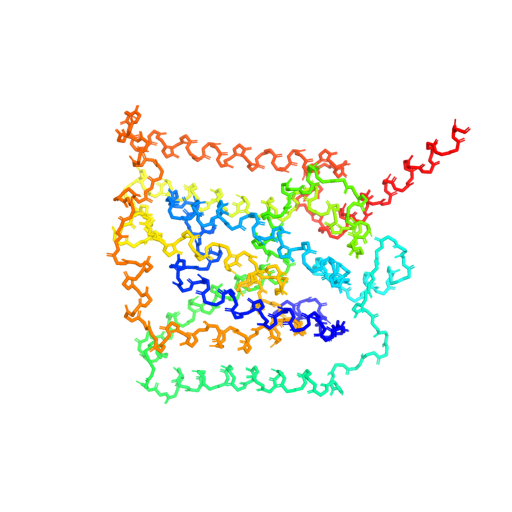 2709 O O . PHE A 1 346 ? 6.534 18.216 3.033 1.00 96.25 346 PHE A O 1
ATOM 2716 N N . SER A 1 347 ? 4.828 16.824 3.486 1.00 95.62 347 SER A N 1
ATOM 2717 C CA . SER A 1 347 ? 5.088 15.927 2.353 1.00 95.62 347 SER A CA 1
ATOM 2718 C C . SER A 1 347 ? 4.988 16.634 0.995 1.00 95.62 347 SER A C 1
ATOM 2720 O O . SER A 1 347 ? 5.821 16.404 0.113 1.00 95.62 347 SER A O 1
ATOM 2722 N N . PHE A 1 348 ? 4.017 17.541 0.835 1.00 95.88 348 PHE A N 1
ATOM 2723 C CA . PHE A 1 348 ? 3.860 18.355 -0.372 1.00 95.88 348 PHE A CA 1
ATOM 2724 C C . PHE A 1 348 ? 4.991 19.370 -0.521 1.00 95.88 348 PHE A C 1
ATOM 2726 O O . PHE A 1 348 ? 5.571 19.491 -1.599 1.00 95.88 348 PHE A O 1
ATOM 2733 N N . GLU A 1 349 ? 5.347 20.081 0.550 1.00 96.06 349 GLU A N 1
ATOM 2734 C CA . GLU A 1 349 ? 6.402 21.093 0.496 1.00 96.06 349 GLU A CA 1
ATOM 2735 C C . GLU A 1 349 ? 7.781 20.463 0.257 1.00 96.06 349 GLU A C 1
ATOM 2737 O O . GLU A 1 349 ? 8.565 20.971 -0.549 1.00 96.06 349 GLU A O 1
ATOM 2742 N N . TYR A 1 350 ? 8.066 19.324 0.895 1.00 95.44 350 TYR A N 1
ATOM 2743 C CA . TYR A 1 350 ? 9.293 18.568 0.660 1.00 95.44 350 TYR A CA 1
ATOM 2744 C C . TYR A 1 350 ? 9.369 18.078 -0.790 1.00 95.44 350 TYR A C 1
ATOM 2746 O O . TYR A 1 350 ? 10.357 18.341 -1.480 1.00 95.44 350 TYR A O 1
ATOM 2754 N N . GLY A 1 351 ? 8.307 17.424 -1.275 1.00 94.25 351 GLY A N 1
ATOM 2755 C CA . GLY A 1 351 ? 8.234 16.922 -2.645 1.00 94.25 351 GLY A CA 1
ATOM 2756 C C . GLY A 1 351 ? 8.401 18.026 -3.685 1.00 94.25 351 GLY A C 1
ATOM 2757 O O . GLY A 1 351 ? 9.211 17.900 -4.604 1.00 94.25 351 GLY A O 1
ATOM 2758 N N . ARG A 1 352 ? 7.719 19.161 -3.488 1.00 95.44 352 ARG A N 1
ATOM 2759 C CA . ARG A 1 352 ? 7.818 20.353 -4.339 1.00 95.44 352 ARG A CA 1
ATOM 2760 C C . ARG A 1 352 ? 9.250 20.879 -4.432 1.00 95.44 352 ARG A C 1
ATOM 2762 O O . ARG A 1 352 ? 9.725 21.166 -5.532 1.00 95.44 352 ARG A O 1
ATOM 2769 N N . ARG A 1 353 ? 9.941 21.006 -3.292 1.00 94.94 353 ARG A N 1
ATOM 2770 C CA . ARG A 1 353 ? 11.337 21.474 -3.234 1.00 94.94 353 ARG A CA 1
ATOM 2771 C C . ARG A 1 353 ? 12.291 20.497 -3.910 1.00 94.94 353 ARG A C 1
ATOM 2773 O O . ARG A 1 353 ? 13.153 20.933 -4.668 1.00 94.94 353 ARG A O 1
ATOM 2780 N N . PHE A 1 354 ? 12.134 19.200 -3.654 1.00 93.94 354 PHE A N 1
ATOM 2781 C CA . PHE A 1 354 ? 12.998 18.171 -4.228 1.00 93.94 354 PHE A CA 1
ATOM 2782 C C . PHE A 1 354 ? 12.844 18.075 -5.752 1.00 93.94 354 PHE A C 1
ATOM 2784 O O . PHE A 1 354 ? 13.840 18.117 -6.470 1.00 93.94 354 PHE A O 1
ATOM 2791 N N . LEU A 1 355 ? 11.602 18.024 -6.242 1.00 93.94 355 LEU A N 1
ATOM 2792 C CA . LEU A 1 355 ? 11.284 17.948 -7.672 1.00 93.94 355 LEU A CA 1
ATOM 2793 C C . LEU A 1 355 ? 11.438 19.296 -8.395 1.00 93.94 355 LEU A C 1
ATOM 2795 O O . LEU A 1 355 ? 11.219 19.369 -9.599 1.00 93.94 355 LEU A O 1
ATOM 2799 N N . LYS A 1 356 ? 11.795 20.370 -7.671 1.00 94.56 356 LYS A N 1
ATOM 2800 C CA . LYS A 1 356 ? 11.954 21.738 -8.194 1.00 94.56 356 LYS A CA 1
ATOM 2801 C C . LYS A 1 356 ? 10.748 22.199 -9.018 1.00 94.56 356 LYS A C 1
ATOM 2803 O O . LYS A 1 356 ? 10.892 22.823 -10.066 1.00 94.56 356 LYS A O 1
ATOM 2808 N N . THR A 1 357 ? 9.550 21.889 -8.534 1.00 94.56 357 THR A N 1
ATOM 2809 C CA . THR A 1 357 ? 8.301 22.143 -9.255 1.00 94.56 357 THR A CA 1
ATOM 2810 C C . THR A 1 357 ? 7.386 23.112 -8.500 1.00 94.56 357 THR A C 1
ATOM 2812 O O . THR A 1 357 ? 7.680 23.530 -7.378 1.00 94.56 357 THR A O 1
ATOM 2815 N N . SER A 1 358 ? 6.279 23.523 -9.118 1.00 94.31 358 SER A N 1
ATOM 2816 C CA . SER A 1 358 ? 5.244 24.339 -8.472 1.00 94.31 358 SER A CA 1
ATOM 2817 C C . SER A 1 358 ? 4.140 23.451 -7.894 1.00 94.31 358 SER A C 1
ATOM 2819 O O . SER A 1 358 ? 3.932 22.335 -8.361 1.00 94.31 358 SER A O 1
ATOM 2821 N N . LEU A 1 359 ? 3.401 23.932 -6.888 1.00 91.44 359 LEU A N 1
ATOM 2822 C CA . LEU A 1 359 ? 2.288 23.166 -6.309 1.00 91.44 359 LEU A CA 1
ATOM 2823 C C . LEU A 1 359 ? 1.192 22.825 -7.345 1.00 91.44 359 LEU A C 1
ATOM 2825 O O . LEU A 1 359 ? 0.770 21.670 -7.380 1.00 91.44 359 LEU A O 1
ATOM 2829 N N . PRO A 1 360 ? 0.766 23.747 -8.237 1.00 93.12 360 PRO A N 1
ATOM 2830 C CA . PRO A 1 360 ? -0.191 23.402 -9.288 1.00 93.12 360 PRO A CA 1
ATOM 2831 C C . PRO A 1 360 ? 0.320 22.306 -10.224 1.00 93.12 360 PRO A C 1
ATOM 2833 O O . PRO A 1 360 ? -0.459 21.450 -10.635 1.00 93.12 360 PRO A O 1
ATOM 2836 N N . ASN A 1 361 ? 1.617 22.316 -10.543 1.00 91.88 361 ASN A N 1
ATOM 2837 C CA . ASN A 1 361 ? 2.218 21.294 -11.392 1.00 91.88 361 ASN A CA 1
ATOM 2838 C C . ASN A 1 361 ? 2.325 19.951 -10.658 1.00 91.88 361 ASN A C 1
ATOM 2840 O O . ASN A 1 361 ? 1.993 18.923 -11.228 1.00 91.88 361 ASN A O 1
ATOM 2844 N N . LEU A 1 362 ? 2.695 19.958 -9.374 1.00 89.25 362 LEU A N 1
ATOM 2845 C CA . LEU A 1 362 ? 2.744 18.755 -8.538 1.00 89.25 362 LEU A CA 1
ATOM 2846 C C . LEU A 1 362 ? 1.383 18.040 -8.464 1.00 89.25 362 LEU A C 1
ATOM 2848 O O . LEU A 1 362 ? 1.333 16.818 -8.458 1.00 89.25 362 LEU A O 1
ATOM 2852 N N . VAL A 1 363 ? 0.288 18.803 -8.423 1.00 87.12 363 VAL A N 1
ATOM 2853 C CA . VAL A 1 363 ? -1.081 18.270 -8.302 1.00 87.12 363 VAL A CA 1
ATOM 2854 C C . VAL A 1 363 ? -1.658 17.820 -9.650 1.00 87.12 363 VAL A C 1
ATOM 2856 O O . VAL A 1 363 ? -2.468 16.898 -9.688 1.00 87.12 363 VAL A O 1
ATOM 2859 N N . ARG A 1 364 ? -1.299 18.487 -10.755 1.00 87.69 364 ARG A N 1
ATOM 2860 C CA . ARG A 1 364 ? -1.913 18.248 -12.076 1.00 87.69 364 ARG A CA 1
ATOM 2861 C C . ARG A 1 364 ? -1.118 17.310 -12.973 1.00 87.69 364 ARG A C 1
ATOM 2863 O O . ARG A 1 364 ? -1.708 16.691 -13.855 1.00 87.69 364 ARG A O 1
ATOM 2870 N N . SER A 1 365 ? 0.195 17.247 -12.797 1.00 87.88 365 SER A N 1
ATOM 2871 C CA . SER A 1 365 ? 1.067 16.502 -13.699 1.00 87.88 365 SER A CA 1
ATOM 2872 C C . SER A 1 365 ? 1.084 15.020 -13.364 1.00 87.88 365 SER A C 1
ATOM 2874 O O . SER A 1 365 ? 0.896 14.608 -12.220 1.00 87.88 365 SER A O 1
ATOM 2876 N N . ASN A 1 366 ? 1.329 14.203 -14.387 1.00 85.56 366 ASN A N 1
ATOM 2877 C CA . ASN A 1 366 ? 1.534 12.775 -14.194 1.00 85.56 366 ASN A CA 1
ATOM 2878 C C . ASN A 1 366 ? 2.816 12.549 -13.370 1.00 85.56 366 ASN A C 1
ATOM 2880 O O . ASN A 1 366 ? 3.834 13.204 -13.602 1.00 85.56 366 ASN A O 1
ATOM 2884 N N . THR A 1 367 ? 2.767 11.604 -12.430 1.00 86.25 367 THR A N 1
ATOM 2885 C CA . THR A 1 367 ? 3.917 11.147 -11.645 1.00 86.25 367 THR A CA 1
ATOM 2886 C C . THR A 1 367 ? 5.133 10.846 -12.513 1.00 86.25 367 THR A C 1
ATOM 2888 O O . THR A 1 367 ? 6.213 11.324 -12.183 1.00 86.25 367 THR A O 1
ATOM 2891 N N . ASP A 1 368 ? 4.964 10.136 -13.632 1.00 83.38 368 ASP A N 1
ATOM 2892 C CA . ASP A 1 368 ? 6.070 9.786 -14.530 1.00 83.38 368 ASP A CA 1
ATOM 2893 C C . ASP A 1 368 ? 6.751 11.049 -15.074 1.00 83.38 368 ASP A C 1
ATOM 2895 O O . ASP A 1 368 ? 7.969 11.186 -14.994 1.00 83.38 368 ASP A O 1
ATOM 2899 N N . GLN A 1 369 ? 5.969 12.025 -15.540 1.00 85.19 369 GLN A N 1
ATOM 2900 C CA . GLN A 1 369 ? 6.506 13.293 -16.033 1.00 85.19 369 GLN A CA 1
ATOM 2901 C C . GLN A 1 369 ? 7.316 14.014 -14.948 1.00 85.19 369 GLN A C 1
ATOM 2903 O O . GLN A 1 369 ? 8.456 14.403 -15.181 1.00 85.19 369 GLN A O 1
ATOM 2908 N N . LEU A 1 370 ? 6.762 14.124 -13.737 1.00 89.31 370 LEU A N 1
ATOM 2909 C CA . LEU A 1 370 ? 7.431 14.786 -12.615 1.00 89.31 370 LEU A CA 1
ATOM 2910 C C . LEU A 1 370 ? 8.783 14.148 -12.273 1.00 89.31 370 LEU A C 1
ATOM 2912 O O . LEU A 1 370 ? 9.733 14.862 -11.950 1.00 89.31 370 LEU A O 1
ATOM 2916 N N . VAL A 1 371 ? 8.874 12.817 -12.308 1.00 90.06 371 VAL A N 1
ATOM 2917 C CA . VAL A 1 371 ? 10.094 12.108 -11.899 1.00 90.06 371 VAL A CA 1
ATOM 2918 C C . VAL A 1 371 ? 11.139 12.057 -13.003 1.00 90.06 371 VAL A C 1
ATOM 2920 O O . VAL A 1 371 ? 12.320 12.200 -12.695 1.00 90.06 371 VAL A O 1
ATOM 2923 N N . TYR A 1 372 ? 10.733 11.901 -14.266 1.00 87.19 372 TYR A N 1
ATOM 2924 C CA . TYR A 1 372 ? 11.663 11.921 -15.394 1.00 87.19 372 TYR A CA 1
ATOM 2925 C C . TYR A 1 372 ? 12.235 13.332 -15.608 1.00 87.19 372 TYR A C 1
ATOM 2927 O O . TYR A 1 372 ? 13.454 13.466 -15.686 1.00 87.19 372 TYR A O 1
ATOM 2935 N N . ASP A 1 373 ? 11.412 14.386 -15.541 1.00 86.94 373 ASP A N 1
ATOM 2936 C CA . ASP A 1 373 ? 11.886 15.779 -15.627 1.00 86.94 373 ASP A CA 1
ATOM 2937 C C . ASP A 1 373 ? 12.886 16.107 -14.498 1.00 86.94 373 ASP A C 1
ATOM 2939 O O . ASP A 1 373 ? 13.904 16.778 -14.704 1.00 86.94 373 ASP A O 1
ATOM 2943 N N . ALA A 1 374 ? 12.630 15.602 -13.284 1.00 86.56 374 ALA A N 1
ATOM 2944 C C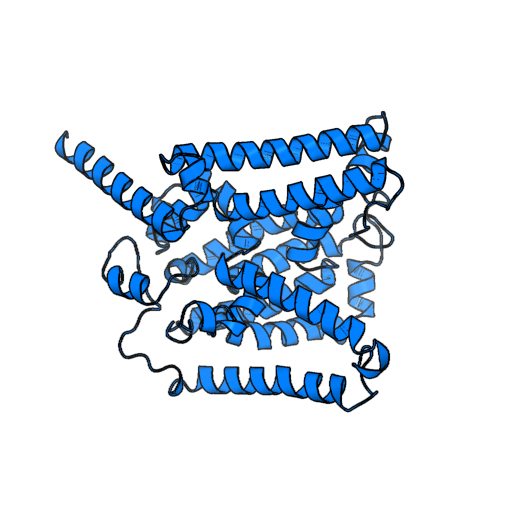A . ALA A 1 374 ? 13.542 15.764 -12.155 1.00 86.56 374 ALA A CA 1
ATOM 2945 C C . ALA A 1 374 ? 14.869 15.009 -12.360 1.00 86.56 374 ALA A C 1
ATOM 2947 O O . ALA A 1 374 ? 15.929 15.534 -12.007 1.00 86.56 374 ALA A O 1
ATOM 2948 N N . CYS A 1 375 ? 14.832 13.799 -12.928 1.00 83.88 375 CYS A N 1
ATOM 2949 C CA . CYS A 1 375 ? 16.027 13.020 -13.257 1.00 83.88 375 CYS A CA 1
ATOM 2950 C C . CYS A 1 375 ? 16.888 13.709 -14.324 1.00 83.88 375 CYS A C 1
ATOM 2952 O O . CYS A 1 375 ? 18.096 13.851 -14.121 1.00 83.88 375 CYS A O 1
ATOM 2954 N N . ASP A 1 376 ? 16.277 14.223 -15.390 1.00 79.94 376 ASP A N 1
ATOM 2955 C CA . ASP A 1 376 ? 16.986 14.940 -16.455 1.00 79.94 376 ASP A CA 1
ATOM 2956 C C . ASP A 1 376 ? 17.666 16.210 -15.908 1.00 79.94 376 ASP A C 1
ATOM 2958 O O . ASP A 1 376 ? 18.835 16.495 -16.193 1.00 79.94 376 ASP A O 1
ATOM 2962 N N . GLY A 1 377 ? 16.984 16.936 -15.014 1.00 73.69 377 GLY A N 1
ATOM 2963 C CA . GLY A 1 377 ? 17.563 18.079 -14.305 1.00 73.69 377 GLY A CA 1
ATOM 2964 C C . GLY A 1 377 ? 18.724 17.716 -13.364 1.00 73.69 377 GLY A C 1
ATOM 2965 O O . GLY A 1 377 ? 19.649 18.517 -13.186 1.00 73.69 377 GLY A O 1
ATOM 2966 N N . LEU A 1 378 ? 18.709 16.523 -12.758 1.00 66.81 378 LEU A N 1
ATOM 2967 C CA . LEU A 1 378 ? 19.802 16.033 -11.910 1.00 66.81 378 LEU A CA 1
ATOM 2968 C C . LEU A 1 378 ? 21.043 15.688 -12.741 1.00 66.81 378 LEU A C 1
ATOM 2970 O O . LEU A 1 378 ? 22.139 16.119 -12.370 1.00 66.81 378 LEU A O 1
ATOM 2974 N N . ALA A 1 379 ? 20.876 15.000 -13.873 1.00 62.19 379 ALA A N 1
ATOM 2975 C CA . ALA A 1 379 ? 21.972 14.619 -14.766 1.00 62.19 379 ALA A CA 1
ATOM 2976 C C . ALA A 1 379 ? 22.753 15.841 -15.290 1.00 62.19 379 ALA A C 1
ATOM 2978 O O . ALA A 1 379 ? 23.990 15.860 -15.280 1.00 62.19 379 ALA A O 1
ATOM 2979 N N . LEU A 1 380 ? 22.037 16.911 -15.655 1.00 59.06 380 LEU A N 1
ATOM 2980 C CA . LEU A 1 380 ? 22.636 18.175 -16.097 1.00 59.06 380 LEU A CA 1
ATOM 2981 C C . LEU A 1 380 ? 23.459 18.857 -14.991 1.00 59.06 380 LEU A C 1
ATOM 2983 O O . LEU A 1 380 ? 24.519 19.428 -15.260 1.00 59.06 380 LEU A O 1
ATOM 2987 N N . SER A 1 381 ? 23.018 18.765 -13.731 1.00 59.31 381 SER A N 1
ATOM 2988 C CA . SER A 1 381 ? 23.737 19.374 -12.606 1.00 59.31 381 SER A CA 1
ATOM 2989 C C . SER A 1 381 ? 25.077 18.683 -12.322 1.00 59.31 381 SER A C 1
ATOM 2991 O O . SER A 1 381 ? 26.083 19.367 -12.131 1.00 59.31 381 SER A O 1
ATOM 2993 N N . THR A 1 382 ? 25.128 17.348 -12.400 1.00 59.72 382 THR A N 1
ATOM 2994 C CA . THR A 1 382 ? 26.348 16.558 -12.167 1.00 59.72 382 THR A CA 1
ATOM 2995 C C . THR A 1 382 ? 27.380 16.698 -13.283 1.00 59.72 382 THR A C 1
ATOM 2997 O O . THR A 1 382 ? 28.580 16.764 -13.007 1.00 59.72 382 THR A O 1
ATOM 3000 N N . ALA A 1 383 ? 26.932 16.819 -14.537 1.00 57.56 383 ALA A N 1
ATOM 3001 C CA . ALA A 1 383 ? 27.827 17.079 -15.663 1.00 57.56 383 ALA A CA 1
ATOM 3002 C C . ALA A 1 383 ? 28.521 18.448 -15.513 1.00 57.56 383 ALA A C 1
ATOM 3004 O O . ALA A 1 383 ? 29.737 18.558 -15.678 1.00 57.56 383 ALA A O 1
ATOM 3005 N N . SER A 1 384 ? 27.772 19.476 -15.092 1.00 48.06 384 SER A N 1
ATOM 3006 C CA . SER A 1 384 ? 28.298 20.836 -14.907 1.00 48.06 384 SER A CA 1
ATOM 3007 C C . SER A 1 384 ? 29.333 20.967 -13.780 1.00 48.06 384 SER A C 1
ATOM 3009 O O . SER A 1 384 ? 30.222 21.814 -13.866 1.00 48.06 384 SER A O 1
ATOM 3011 N N . SER A 1 385 ? 29.253 20.128 -12.738 1.00 52.06 385 SER A N 1
ATOM 3012 C CA . SER A 1 385 ? 30.240 20.102 -11.651 1.00 52.06 385 SER A CA 1
ATOM 3013 C C . SER A 1 385 ? 31.513 19.349 -12.031 1.00 52.06 385 SER A C 1
ATOM 3015 O O . SER A 1 385 ? 32.589 19.752 -11.609 1.00 52.06 385 SER A O 1
ATOM 3017 N N . SER A 1 386 ? 31.407 18.302 -12.859 1.00 52.09 386 SER A N 1
ATOM 3018 C CA . SER A 1 386 ? 32.571 17.545 -13.349 1.00 52.09 386 SER A CA 1
ATOM 3019 C C . SER A 1 386 ? 33.390 18.288 -14.408 1.00 52.09 386 SER A C 1
ATOM 3021 O O . SER A 1 386 ? 34.579 18.047 -14.540 1.00 52.09 386 SER A O 1
ATOM 3023 N N . ALA A 1 387 ? 32.776 19.228 -15.134 1.00 52.00 387 ALA A N 1
ATOM 3024 C CA . ALA A 1 387 ? 33.467 20.072 -16.111 1.00 52.00 387 ALA A CA 1
ATOM 3025 C C . ALA A 1 387 ? 34.216 21.263 -15.474 1.00 52.00 387 ALA A C 1
ATOM 3027 O O . ALA A 1 387 ? 34.896 22.007 -16.178 1.00 52.00 387 ALA A O 1
ATOM 3028 N N . LYS A 1 388 ? 34.049 21.488 -14.163 1.00 49.72 388 LYS A N 1
ATOM 3029 C CA . LYS A 1 388 ? 34.683 22.582 -13.403 1.00 49.72 388 LYS A CA 1
ATOM 3030 C C . LYS A 1 388 ? 35.803 22.115 -12.465 1.00 49.72 388 LYS A C 1
ATOM 3032 O O . LYS A 1 388 ? 36.398 22.958 -11.797 1.00 49.72 388 LYS A O 1
ATOM 3037 N N . SER A 1 389 ? 36.063 20.810 -12.403 1.00 44.28 389 SER A N 1
ATOM 3038 C CA . SER A 1 389 ? 37.231 20.192 -11.758 1.00 44.28 389 SER A CA 1
ATOM 3039 C C . SER A 1 389 ? 38.222 19.762 -12.821 1.00 44.28 389 SER A C 1
ATOM 3041 O O . SER A 1 389 ? 39.432 19.971 -12.606 1.00 44.28 389 SER A O 1
#

Radius of gyration: 21.93 Å; chains: 1; bounding box: 68×49×60 Å